Protein 3G5L (pdb70)

Foldseek 3Di:
DVQVLVLQVVVLVVLDDQLAQFAEEEAAQFLNPVVQVSVVSHHQAYEYEHQDPVRVVNNVVPHDDPRYDYDNDHLLPDDQDFQQGQEYEYEAPCQQPLDPLSSLLRVLRPHHAFGKYKYKHFALLQPAVQVSDADADPVGDRPARDHDNSCVFAWRWDDDVVDIRIGTHDHPCCVVVSNVVSAKDWDDKDQGQRDPVCPPPPVSVCCVRDGGMIITMITGDD/DQVQLCVVLVVQDDQLAQFEEEEAQCQLNPVVQVSVVSHHQAYEYEHQDPVRVVNNVVPHDDPRYDYDNDHLLPDDQDFQAGQEYEYEARCQQPQDPLSSLLRVLRNHHAFGKYKYKHWALLQPAVLPSDADADPPGDRDARDHDNSCVWAWRWDDDVPDIRIGTRDHPCCVVVSNVVSAKDWDDKDQDQGPVPSVCRVRDGTMIITMITGDD

Structure (mmCIF, N/CA/C/O backbone):
data_3G5L
#
_entry.id   3G5L
#
_cell.length_a   56.812
_cell.length_b   92.532
_cell.length_c   99.973
_cell.angle_alpha   90.00
_cell.angle_beta   90.00
_cell.angle_gamma   90.00
#
_symmetry.space_group_name_H-M   'P 21 21 21'
#
loop_
_entity.id
_entity.type
_entity.pdbx_description
1 polymer 'Putative S-adenosylmethionine dependent methyltransferase'
2 non-polymer 'CHLORIDE ION'
3 water water
#
loop_
_atom_site.group_PDB
_atom_site.id
_atom_site.type_symbol
_atom_site.label_atom_id
_atom_site.label_alt_id
_atom_site.label_comp_id
_atom_site.label_asym_id
_atom_site.label_entity_id
_atom_site.label_seq_id
_atom_site.pdbx_PDB_ins_code
_atom_site.Cartn_x
_atom_site.Cartn_y
_atom_site.Cartn_z
_atom_site.occupancy
_atom_site.B_iso_or_equiv
_atom_site.auth_seq_id
_atom_site.auth_comp_id
_atom_site.auth_asym_id
_atom_site.auth_atom_id
_atom_site.pdbx_PDB_model_num
ATOM 1 N N . GLU A 1 25 ? 6.733 40.773 43.094 1.00 75.20 23 GLU A N 1
ATOM 2 C CA . GLU A 1 25 ? 6.801 42.229 42.771 1.00 85.01 23 GLU A CA 1
ATOM 3 C C . GLU A 1 25 ? 5.424 42.779 42.392 1.00 82.84 23 GLU A C 1
ATOM 4 O O . GLU A 1 25 ? 5.028 43.854 42.849 1.00 85.09 23 GLU A O 1
ATOM 10 N N . GLY A 1 26 ? 4.703 42.035 41.556 1.00 83.17 24 GLY A N 1
ATOM 11 C CA . GLY A 1 26 ? 3.327 42.374 41.194 1.00 78.01 24 GLY A CA 1
ATOM 12 C C . GLY A 1 26 ? 2.338 41.976 42.276 1.00 79.84 24 GLY A C 1
ATOM 13 O O . GLY A 1 26 ? 1.222 42.501 42.328 1.00 79.23 24 GLY A O 1
ATOM 14 N N . LEU A 1 27 ? 2.755 41.043 43.134 1.00 80.91 25 LEU A N 1
ATOM 15 C CA . LEU A 1 27 ? 1.957 40.573 44.269 1.00 76.27 25 LEU A CA 1
ATOM 16 C C . LEU A 1 27 ? 1.788 41.645 45.341 1.00 74.15 25 LEU A C 1
ATOM 17 O O . LEU A 1 27 ? 0.678 41.853 45.846 1.00 69.76 25 LEU A O 1
ATOM 22 N N . LYS A 1 28 ? 2.892 42.318 45.674 1.00 73.36 26 LYS A N 1
ATOM 23 C CA A LYS A 1 28 ? 2.882 43.361 46.700 0.50 71.92 26 LYS A CA 1
ATOM 24 C CA B LYS A 1 28 ? 2.901 43.371 46.689 0.50 70.36 26 LYS A CA 1
ATOM 25 C C . LYS A 1 28 ? 2.497 44.735 46.130 1.00 69.53 26 LYS A C 1
ATOM 26 O O . LYS A 1 28 ? 2.224 45.674 46.883 1.00 67.56 26 LYS A O 1
ATOM 37 N N . ALA A 1 29 ? 2.455 44.840 44.802 1.00 66.57 27 ALA A N 1
ATOM 38 C CA . ALA A 1 29 ? 1.927 46.029 44.132 1.00 59.90 27 ALA A CA 1
ATOM 39 C C . ALA A 1 29 ? 0.396 46.031 44.220 1.00 58.08 27 ALA A C 1
ATOM 40 O O . ALA A 1 29 ? -0.241 47.085 44.170 1.00 55.08 27 ALA A O 1
ATOM 42 N N . ALA A 1 30 ? -0.180 44.837 44.349 1.00 58.59 28 ALA A N 1
ATOM 43 C CA . ALA A 1 30 ? -1.610 44.671 44.603 1.00 58.91 28 ALA A CA 1
ATOM 44 C C . ALA A 1 30 ? -1.944 44.938 46.071 1.00 55.67 28 ALA A C 1
ATOM 45 O O . ALA A 1 30 ? -3.057 45.362 46.392 1.00 51.22 28 ALA A O 1
ATOM 47 N N . GLY A 1 31 ? -0.975 44.684 46.953 1.00 52.02 29 GLY A N 1
ATOM 48 C CA . GLY A 1 31 ? -1.121 44.946 48.388 1.00 48.96 29 GLY A CA 1
ATOM 49 C C . GLY A 1 31 ? -1.071 46.429 48.709 1.00 52.18 29 GLY A C 1
ATOM 50 O O . GLY A 1 31 ? -1.637 46.884 49.708 1.00 48.40 29 GLY A O 1
ATOM 51 N N . GLU A 1 32 ? -0.383 47.176 47.848 1.00 49.06 30 GLU A N 1
ATOM 52 C CA . GLU A 1 32 ? -0.293 48.626 47.939 1.00 42.80 30 GLU A CA 1
ATOM 53 C C . GLU A 1 32 ? -1.614 49.275 47.534 1.00 32.37 30 GLU A C 1
ATOM 54 O O . GLU A 1 32 ? -2.132 50.143 48.245 1.00 27.86 30 GLU A O 1
ATOM 60 N N . TRP A 1 33 ? -2.136 48.845 46.386 1.00 28.35 31 TRP A N 1
ATOM 61 C CA . TRP A 1 33 ? -3.382 49.360 45.816 1.00 36.76 31 TRP A CA 1
ATOM 62 C C . TRP A 1 33 ? -4.611 49.156 46.705 1.00 37.13 31 TRP A C 1
ATOM 63 O O . TRP A 1 33 ? -5.471 50.040 46.783 1.00 43.11 31 TRP A O 1
ATOM 74 N N . HIS A 1 34 ? -4.676 48.005 47.375 1.00 31.23 32 HIS A N 1
ATOM 75 C CA . HIS A 1 34 ? -5.789 47.660 48.270 1.00 31.89 32 HIS A CA 1
ATOM 76 C C . HIS A 1 34 ? -5.947 48.651 49.424 1.00 32.64 32 HIS A C 1
ATOM 77 O O . HIS A 1 34 ? -7.062 49.040 49.772 1.00 40.00 32 HIS A O 1
ATOM 84 N N . GLU A 1 35 ? -4.824 49.055 50.010 1.00 38.97 33 GLU A N 1
ATOM 85 C CA . GLU A 1 35 ? -4.827 50.077 51.052 1.00 36.61 33 GLU A CA 1
ATOM 86 C C . GLU A 1 35 ? -4.987 51.488 50.476 1.00 30.72 33 GLU A C 1
ATOM 87 O O . GLU A 1 35 ? -5.663 52.328 51.073 1.00 16.95 33 GLU A O 1
ATOM 93 N N . LEU A 1 36 ? -4.373 51.734 49.319 1.00 28.25 34 LEU A N 1
ATOM 94 C CA . LEU A 1 36 ? -4.432 53.046 48.668 1.00 37.28 34 LEU A CA 1
ATOM 95 C C . LEU A 1 36 ? -5.835 53.428 48.218 1.00 31.84 34 LEU A C 1
ATOM 96 O O . LEU A 1 36 ? -6.221 54.586 48.362 1.00 34.73 34 LEU A O 1
ATOM 101 N N . LYS A 1 37 ? -6.587 52.451 47.700 1.00 32.01 35 LYS A N 1
ATOM 102 C CA . LYS A 1 37 ? -7.986 52.641 47.268 1.00 33.43 35 LYS A CA 1
ATOM 103 C C . LYS A 1 37 ? -8.874 53.196 48.383 1.00 22.84 35 LYS A C 1
ATOM 104 O O . LYS A 1 37 ? -9.736 54.041 48.135 1.00 36.46 35 LYS A O 1
ATOM 110 N N . LYS A 1 38 ? -8.645 52.725 49.604 1.00 27.74 36 LYS A N 1
ATOM 111 C CA . LYS A 1 38 ? -9.423 53.138 50.767 1.00 31.74 36 LYS A CA 1
ATOM 112 C C . LYS A 1 38 ? -9.047 54.531 51.275 1.00 33.34 36 LYS A C 1
ATOM 113 O O . LYS A 1 38 ? -9.772 55.108 52.087 1.00 40.03 36 LYS A O 1
ATOM 119 N N . MET A 1 39 ? -7.920 55.065 50.795 1.00 30.02 37 MET A N 1
ATOM 120 C CA . MET A 1 39 ? -7.493 56.433 51.107 1.00 18.54 37 MET A CA 1
ATOM 121 C C . MET A 1 39 ? -8.055 57.457 50.129 1.00 20.39 37 MET A C 1
ATOM 122 O O . MET A 1 39 ? -8.122 58.649 50.446 1.00 24.40 37 MET A O 1
ATOM 127 N N . LEU A 1 40 ? -8.451 56.993 48.946 1.00 23.11 38 LEU A N 1
ATOM 128 C CA . LEU A 1 40 ? -8.777 57.888 47.832 1.00 28.41 38 LEU A CA 1
ATOM 129 C C . LEU A 1 40 ? -10.068 58.670 48.054 1.00 30.48 38 LEU A C 1
ATOM 130 O O . LEU A 1 40 ? -11.044 58.117 48.560 1.00 37.00 38 LEU A O 1
ATOM 135 N N . PRO A 1 41 ? -10.070 59.967 47.686 1.00 28.82 39 PRO A N 1
ATOM 136 C CA . PRO A 1 41 ? -11.312 60.727 47.783 1.00 23.51 39 PRO A CA 1
ATOM 137 C C . PRO A 1 41 ? -12.200 60.469 46.572 1.00 17.59 39 PRO A C 1
ATOM 138 O O . PRO A 1 41 ? -11.785 59.777 45.642 1.00 25.16 39 PRO A O 1
ATOM 142 N N . ASP A 1 42 ? -13.417 61.008 46.592 1.00 31.84 40 ASP A N 1
ATOM 143 C CA . ASP A 1 42 ? -14.291 60.984 45.420 1.00 31.12 40 ASP A CA 1
ATOM 144 C C . ASP A 1 42 ? -13.629 61.809 44.311 1.00 25.34 40 ASP A C 1
ATOM 145 O O . ASP A 1 42 ? -13.074 62.876 44.571 1.00 29.71 40 ASP A O 1
ATOM 150 N N . PHE A 1 43 ? -13.668 61.286 43.089 1.00 29.83 41 PHE A N 1
ATOM 151 C CA . PHE A 1 43 ? -12.968 61.894 41.961 1.00 26.49 41 PHE A CA 1
ATOM 152 C C . PHE A 1 43 ? -13.842 62.748 41.050 1.00 25.98 41 PHE A C 1
ATOM 153 O O . PHE A 1 43 ? -13.317 63.376 40.136 1.00 27.23 41 PHE A O 1
ATOM 161 N N . ASN A 1 44 ? -15.154 62.765 41.295 1.00 25.22 42 ASN A N 1
ATOM 162 C CA A ASN A 1 44 ? -16.083 63.501 40.434 0.50 28.33 42 ASN A CA 1
ATOM 163 C CA B ASN A 1 44 ? -16.107 63.505 40.458 0.50 27.77 42 ASN A CA 1
ATOM 164 C C . ASN A 1 44 ? -15.770 64.993 40.342 1.00 26.29 42 ASN A C 1
ATOM 165 O O . ASN A 1 44 ? -15.769 65.710 41.349 1.00 31.10 42 ASN A O 1
ATOM 174 N N . GLN A 1 45 ? -15.480 65.429 39.111 1.00 27.27 43 GLN A N 1
ATOM 175 C CA . GLN A 1 45 ? -15.104 66.816 38.758 1.00 34.61 43 GLN A CA 1
ATOM 176 C C . GLN A 1 45 ? -13.820 67.336 39.433 1.00 22.27 43 GLN A C 1
ATOM 177 O O . GLN A 1 45 ? -13.633 68.546 39.600 1.00 26.53 43 GLN A O 1
ATOM 183 N N . LYS A 1 46 ? -12.933 66.399 39.768 1.00 24.73 44 LYS A N 1
ATOM 184 C CA A LYS A 1 46 ? -11.665 66.721 40.415 0.50 22.30 44 LYS A CA 1
ATOM 185 C CA B LYS A 1 46 ? -11.649 66.678 40.421 0.50 21.63 44 LYS A CA 1
ATOM 186 C C . LYS A 1 46 ? -10.531 66.811 39.387 1.00 16.35 44 LYS A C 1
ATOM 187 O O . LYS A 1 46 ? -10.584 66.179 38.330 1.00 20.07 44 LYS A O 1
ATOM 198 N N . THR A 1 47 ? -9.520 67.621 39.694 1.00 11.55 45 THR A N 1
ATOM 199 C CA . THR A 1 47 ? -8.325 67.728 38.855 1.00 14.35 45 THR A CA 1
ATOM 200 C C . THR A 1 47 ? -7.200 66.992 39.576 1.00 16.22 45 THR A C 1
ATOM 201 O O . THR A 1 47 ? -6.876 67.307 40.719 1.00 19.65 45 THR A O 1
ATOM 205 N N . VAL A 1 48 ? -6.625 66.003 38.895 1.00 10.29 46 VAL A N 1
ATOM 206 C CA . VAL A 1 48 ? -5.758 64.998 39.513 1.00 11.79 46 VAL A CA 1
ATOM 207 C C . VAL A 1 48 ? -4.356 65.051 38.911 1.00 7.64 46 VAL A C 1
ATOM 208 O O . VAL A 1 48 ? -4.201 65.227 37.704 1.00 16.80 46 VAL A O 1
ATOM 212 N N . LEU A 1 49 ? -3.338 64.904 39.753 1.00 17.97 47 LEU A N 1
ATOM 213 C CA . LEU A 1 49 ? -1.958 64.774 39.286 1.00 8.38 47 LEU A CA 1
ATOM 214 C C . LEU A 1 49 ? -1.371 63.466 39.798 1.00 15.98 47 LEU A C 1
ATOM 215 O O . LEU A 1 49 ? -1.418 63.187 40.988 1.00 14.48 47 LEU A O 1
ATOM 220 N N . ASP A 1 50 ? -0.822 62.668 38.894 1.00 8.31 48 ASP A N 1
ATOM 221 C CA . ASP A 1 50 ? -0.260 61.392 39.264 1.00 14.36 48 ASP A CA 1
ATOM 222 C C . ASP A 1 50 ? 1.243 61.397 38.997 1.00 23.03 48 ASP A C 1
ATOM 223 O O . ASP A 1 50 ? 1.673 61.396 37.844 1.00 24.41 48 ASP A O 1
ATOM 228 N N . LEU A 1 51 ? 2.029 61.410 40.074 1.00 18.47 49 LEU A N 1
ATOM 229 C CA . LEU A 1 51 ? 3.495 61.460 39.985 1.00 23.77 49 LEU A CA 1
ATOM 230 C C . LEU A 1 51 ? 4.108 60.065 39.946 1.00 10.94 49 LEU A C 1
ATOM 231 O O . LEU A 1 51 ? 4.135 59.361 40.963 1.00 18.51 49 LEU A O 1
ATOM 236 N N . GLY A 1 52 ? 4.611 59.681 38.775 1.00 12.48 50 GLY A N 1
ATOM 237 C CA . GLY A 1 52 ? 5.142 58.333 38.547 1.00 15.84 50 GLY A CA 1
ATOM 238 C C . GLY A 1 52 ? 4.007 57.392 38.203 1.00 20.70 50 GLY A C 1
ATOM 239 O O . GLY A 1 52 ? 3.785 56.396 38.890 1.00 24.05 50 GLY A O 1
ATOM 240 N N . CYS A 1 53 ? 3.298 57.716 37.124 1.00 19.63 51 CYS A N 1
ATOM 241 C CA . CYS A 1 53 ? 2.038 57.060 36.771 1.00 17.73 51 CYS A CA 1
ATOM 242 C C . CYS A 1 53 ? 2.181 55.659 36.171 1.00 19.80 51 CYS A C 1
ATOM 243 O O . CYS A 1 53 ? 1.226 54.875 36.203 1.00 14.50 51 CYS A O 1
ATOM 246 N N . GLY A 1 54 ? 3.361 55.352 35.629 1.00 18.99 52 GLY A N 1
ATOM 247 C CA . GLY A 1 54 ? 3.613 54.059 34.978 1.00 22.10 52 GLY A CA 1
ATOM 248 C C . GLY A 1 54 ? 2.683 53.776 33.805 1.00 29.44 52 GLY A C 1
ATOM 249 O O . GLY A 1 54 ? 2.593 54.576 32.869 1.00 21.85 52 GLY A O 1
ATOM 250 N N . PHE A 1 55 ? 1.973 52.648 33.879 1.00 23.40 53 PHE A N 1
ATOM 251 C CA . PHE A 1 55 ? 1.002 52.234 32.854 1.00 27.99 53 PHE A CA 1
ATOM 252 C C . PHE A 1 55 ? -0.362 52.926 33.017 1.00 31.38 53 PHE A C 1
ATOM 253 O O . PHE A 1 55 ? -1.344 52.536 32.374 1.00 27.65 53 PHE A O 1
ATOM 261 N N . GLY A 1 56 ? -0.420 53.918 33.902 1.00 26.37 54 GLY A N 1
ATOM 262 C CA . GLY A 1 56 ? -1.583 54.786 34.053 1.00 29.62 54 GLY A CA 1
ATOM 263 C C . GLY A 1 56 ? -2.811 54.250 34.768 1.00 24.60 54 GLY A C 1
ATOM 264 O O . GLY A 1 56 ? -3.893 54.795 34.589 1.00 26.23 54 GLY A O 1
ATOM 265 N N . TRP A 1 57 ? -2.653 53.207 35.584 1.00 31.63 55 TRP A N 1
ATOM 266 C CA . TRP A 1 57 ? -3.777 52.630 36.340 1.00 33.65 55 TRP A CA 1
ATOM 267 C C . TRP A 1 57 ? -4.556 53.638 37.199 1.00 22.87 55 TRP A C 1
ATOM 268 O O . TRP A 1 57 ? -5.789 53.613 37.209 1.00 27.17 55 TRP A O 1
ATOM 279 N N . HIS A 1 58 ? -3.846 54.510 37.915 1.00 18.81 56 HIS A N 1
ATOM 280 C CA . HIS A 1 58 ? -4.504 55.508 38.781 1.00 22.50 56 HIS A CA 1
ATOM 281 C C . HIS A 1 58 ? -5.191 56.603 37.966 1.00 18.06 56 HIS A C 1
ATOM 282 O O . HIS A 1 58 ? -6.217 57.140 38.381 1.00 23.23 56 HIS A O 1
ATOM 289 N N . CYS A 1 59 ? -4.628 56.918 36.804 1.00 16.06 57 CYS A N 1
ATOM 290 C CA . CYS A 1 59 ? -5.202 57.917 35.903 1.00 19.61 57 CYS A CA 1
ATOM 291 C C . CYS A 1 59 ? -6.509 57.432 35.266 1.00 20.25 57 CYS A C 1
ATOM 292 O O . CYS A 1 59 ? -7.470 58.201 35.154 1.00 22.21 57 CYS A O 1
ATOM 295 N N . ILE A 1 60 ? -6.527 56.159 34.859 1.00 26.48 58 ILE A N 1
ATOM 296 C CA . ILE A 1 60 ? -7.722 55.491 34.321 1.00 25.58 58 ILE A CA 1
ATOM 297 C C . ILE A 1 60 ? -8.812 55.443 35.387 1.00 28.91 58 ILE A C 1
ATOM 298 O O . ILE A 1 60 ? -9.955 55.834 35.128 1.00 26.46 58 ILE A O 1
ATOM 303 N N . TYR A 1 61 ? -8.435 54.981 36.582 1.00 23.06 59 TYR A N 1
ATOM 304 C CA . TYR A 1 61 ? -9.339 54.871 37.725 1.00 13.57 59 TYR A CA 1
ATOM 305 C C . TYR A 1 61 ? -9.999 56.215 38.063 1.00 21.51 59 TYR A C 1
ATOM 306 O O . TYR A 1 61 ? -11.218 56.280 38.276 1.00 19.05 59 TYR A O 1
ATOM 315 N N . ALA A 1 62 ? -9.188 57.273 38.098 1.00 18.20 60 ALA A N 1
ATOM 316 C CA . ALA A 1 62 ? -9.668 58.630 38.360 1.00 22.33 60 ALA A CA 1
ATOM 317 C C . ALA A 1 62 ? -10.654 59.085 37.289 1.00 19.08 60 ALA A C 1
ATOM 318 O O . ALA A 1 62 ? -11.728 59.599 37.609 1.00 18.61 60 ALA A O 1
ATOM 320 N N . ALA A 1 63 ? -10.299 58.851 36.027 1.00 28.41 61 ALA A N 1
ATOM 321 C CA . ALA A 1 63 ? -11.150 59.216 34.890 1.00 32.49 61 ALA A CA 1
ATOM 322 C C . ALA A 1 63 ? -12.532 58.560 34.947 1.00 36.67 61 ALA A C 1
ATOM 323 O O . ALA A 1 63 ? -13.554 59.246 34.856 1.00 37.88 61 ALA A O 1
ATOM 325 N N . GLU A 1 64 ? -12.554 57.240 35.130 1.00 30.74 62 GLU A N 1
ATOM 326 C CA . GLU A 1 64 ? -13.801 56.486 35.150 1.00 28.99 62 GLU A CA 1
ATOM 327 C C . GLU A 1 64 ? -14.572 56.649 36.462 1.00 35.88 62 GLU A C 1
ATOM 328 O O . GLU A 1 64 ? -15.700 56.166 36.584 1.00 36.81 62 GLU A O 1
ATOM 334 N N . HIS A 1 65 ? -13.963 57.329 37.433 1.00 30.00 63 HIS A N 1
ATOM 335 C CA . HIS A 1 65 ? -14.687 57.757 38.621 1.00 24.59 63 HIS A CA 1
ATOM 336 C C . HIS A 1 65 ? -15.012 59.246 38.600 1.00 26.12 63 HIS A C 1
ATOM 337 O O . HIS A 1 65 ? -15.356 59.831 39.629 1.00 35.41 63 HIS A O 1
ATOM 344 N N . GLY A 1 66 ? -14.902 59.845 37.416 1.00 16.37 64 GLY A N 1
ATOM 345 C CA . GLY A 1 66 ? -15.482 61.156 37.146 1.00 17.24 64 GLY A CA 1
ATOM 346 C C . GLY A 1 66 ? -14.583 62.377 37.134 1.00 21.57 64 GLY A C 1
ATOM 347 O O . GLY A 1 66 ? -15.095 63.495 37.086 1.00 23.74 64 GLY A O 1
ATOM 348 N N . ALA A 1 67 ? -13.260 62.186 37.173 1.00 15.66 65 ALA A N 1
ATOM 349 C CA . ALA A 1 67 ? -12.322 63.325 37.176 1.00 23.68 65 ALA A CA 1
ATOM 350 C C . ALA A 1 67 ? -12.453 64.184 35.921 1.00 27.67 65 ALA A C 1
ATOM 351 O O . ALA A 1 67 ? -12.629 63.651 34.823 1.00 24.54 65 ALA A O 1
ATOM 353 N N . LYS A 1 68 ? -12.398 65.506 36.092 1.00 18.62 66 LYS A N 1
ATOM 354 C CA . LYS A 1 68 ? -12.507 66.411 34.957 1.00 19.21 66 LYS A CA 1
ATOM 355 C C . LYS A 1 68 ? -11.202 66.548 34.173 1.00 18.35 66 LYS A C 1
ATOM 356 O O . LYS A 1 68 ? -11.231 66.873 32.988 1.00 25.40 66 LYS A O 1
ATOM 362 N N . LYS A 1 69 ? -10.072 66.307 34.841 1.00 22.84 67 LYS A N 1
ATOM 363 C CA . LYS A 1 69 ? -8.735 66.451 34.247 1.00 18.68 67 LYS A CA 1
ATOM 364 C C . LYS A 1 69 ? -7.727 65.605 35.030 1.00 16.54 67 LYS A C 1
ATOM 365 O O . LYS A 1 69 ? -7.647 65.707 36.252 1.00 27.00 67 LYS A O 1
ATOM 371 N N . VAL A 1 70 ? -6.988 64.748 34.333 1.00 16.72 68 VAL A N 1
ATOM 372 C CA . VAL A 1 70 ? -5.907 63.973 34.957 1.00 15.53 68 VAL A CA 1
ATOM 373 C C . VAL A 1 70 ? -4.606 64.207 34.202 1.00 23.79 68 VAL A C 1
ATOM 374 O O . VAL A 1 70 ? -4.583 64.105 32.979 1.00 19.17 68 VAL A O 1
ATOM 378 N N . LEU A 1 71 ? -3.538 64.544 34.931 1.00 22.76 69 LEU A N 1
ATOM 379 C CA . LEU A 1 71 ? -2.194 64.564 34.366 1.00 12.20 69 LEU A CA 1
ATOM 380 C C . LEU A 1 71 ? -1.332 63.437 34.951 1.00 16.69 69 LEU A C 1
ATOM 381 O O . LEU A 1 71 ? -1.080 63.401 36.152 1.00 19.90 69 LEU A O 1
ATOM 386 N N . GLY A 1 72 ? -0.896 62.519 34.090 1.00 14.80 70 GLY A N 1
ATOM 387 C CA . GLY A 1 72 ? 0.044 61.474 34.467 1.00 11.67 70 GLY A CA 1
ATOM 388 C C . GLY A 1 72 ? 1.470 61.806 34.038 1.00 19.84 70 GLY A C 1
ATOM 389 O O . GLY A 1 72 ? 1.725 62.097 32.874 1.00 18.28 70 GLY A O 1
ATOM 390 N N . ILE A 1 73 ? 2.394 61.747 34.992 1.00 12.53 71 ILE A N 1
ATOM 391 C CA . ILE A 1 73 ? 3.794 62.096 34.790 1.00 23.43 71 ILE A CA 1
ATOM 392 C C . ILE A 1 73 ? 4.614 60.836 35.025 1.00 17.64 71 ILE A C 1
ATOM 393 O O . ILE A 1 73 ? 4.444 60.186 36.044 1.00 23.93 71 ILE A O 1
ATOM 398 N N . ASP A 1 74 ? 5.480 60.482 34.078 1.00 17.25 72 ASP A N 1
ATOM 399 C CA . ASP A 1 74 ? 6.436 59.390 34.277 1.00 10.14 72 ASP A CA 1
ATOM 400 C C . ASP A 1 74 ? 7.712 59.624 33.473 1.00 18.64 72 ASP A C 1
ATOM 401 O O . ASP A 1 74 ? 7.699 60.345 32.475 1.00 15.77 72 ASP A O 1
ATOM 406 N N . LEU A 1 75 ? 8.809 59.008 33.912 1.00 15.64 73 LEU A N 1
ATOM 407 C CA . LEU A 1 75 ? 10.092 59.103 33.212 1.00 31.75 73 LEU A CA 1
ATOM 408 C C . LEU A 1 75 ? 10.217 58.151 32.014 1.00 20.81 73 LEU A C 1
ATOM 409 O O . LEU A 1 75 ? 10.857 58.493 31.023 1.00 35.16 73 LEU A O 1
ATOM 414 N N . SER A 1 76 ? 9.610 56.968 32.112 1.00 23.47 74 SER A N 1
ATOM 415 C CA . SER A 1 76 ? 9.722 55.937 31.072 1.00 21.62 74 SER A CA 1
ATOM 416 C C . SER A 1 76 ? 8.791 56.188 29.889 1.00 34.52 74 SER A C 1
ATOM 417 O O . SER A 1 76 ? 7.564 56.246 30.046 1.00 33.73 74 SER A O 1
ATOM 420 N N . GLU A 1 77 ? 9.394 56.331 28.710 1.00 30.27 75 GLU A N 1
ATOM 421 C CA . GLU A 1 77 ? 8.658 56.484 27.456 1.00 37.78 75 GLU A CA 1
ATOM 422 C C . GLU A 1 77 ? 7.883 55.204 27.120 1.00 33.33 75 GLU A C 1
ATOM 423 O O . GLU A 1 77 ? 6.730 55.267 26.687 1.00 21.11 75 GLU A O 1
ATOM 429 N N . ARG A 1 78 ? 8.524 54.057 27.344 1.00 32.65 76 ARG A N 1
ATOM 430 C CA . ARG A 1 78 ? 7.915 52.739 27.137 1.00 40.65 76 ARG A CA 1
ATOM 431 C C . ARG A 1 78 ? 6.613 52.589 27.930 1.00 37.46 76 ARG A C 1
ATOM 432 O O . ARG A 1 78 ? 5.609 52.140 27.386 1.00 36.34 76 ARG A O 1
ATOM 440 N N . MET A 1 79 ? 6.643 52.997 29.200 1.00 40.53 77 MET A N 1
ATOM 441 C CA . MET A 1 79 ? 5.479 52.934 30.092 1.00 29.13 77 MET A CA 1
ATOM 442 C C . MET A 1 79 ? 4.334 53.891 29.708 1.00 18.47 77 MET A C 1
ATOM 443 O O . MET A 1 79 ? 3.166 53.527 29.815 1.00 20.29 77 MET A O 1
ATOM 448 N N . LEU A 1 80 ? 4.672 55.087 29.235 1.00 17.27 78 LEU A N 1
ATOM 449 C CA . LEU A 1 80 ? 3.666 56.063 28.796 1.00 28.20 78 LEU A CA 1
ATOM 450 C C . LEU A 1 80 ? 2.978 55.695 27.482 1.00 30.98 78 LEU A C 1
ATOM 451 O O . LEU A 1 80 ? 1.808 56.025 27.277 1.00 32.43 78 LEU A O 1
ATOM 456 N N . THR A 1 81 ? 3.709 55.021 26.601 1.00 29.64 79 THR A N 1
ATOM 457 C CA . THR A 1 81 ? 3.1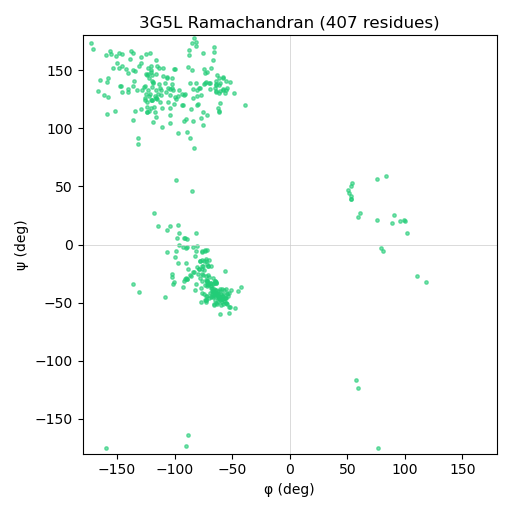39 54.458 25.379 1.00 30.13 79 THR A CA 1
ATOM 458 C C . THR A 1 81 ? 2.077 53.411 25.732 1.00 29.11 79 THR A C 1
ATOM 459 O O . THR A 1 81 ? 0.985 53.410 25.155 1.00 41.38 79 THR A O 1
ATOM 463 N N . GLU A 1 82 ? 2.389 52.551 26.701 1.00 23.42 80 GLU A N 1
ATOM 464 C CA . GLU A 1 82 ? 1.437 51.553 27.175 1.00 34.38 80 GLU A CA 1
ATOM 465 C C . GLU A 1 82 ? 0.268 52.203 27.922 1.00 32.80 80 GLU A C 1
ATOM 466 O O . GLU A 1 82 ? -0.873 51.749 27.810 1.00 36.27 80 GLU A O 1
ATOM 472 N N . ALA A 1 83 ? 0.561 53.275 28.658 1.00 33.25 81 ALA A N 1
ATOM 473 C CA . ALA A 1 83 ? -0.461 54.065 29.347 1.00 33.89 81 ALA A CA 1
ATOM 474 C C . ALA A 1 83 ? -1.484 54.663 28.380 1.00 26.21 81 ALA A C 1
ATOM 475 O O . ALA A 1 83 ? -2.686 54.469 28.568 1.00 23.23 81 ALA A O 1
ATOM 477 N N . LYS A 1 84 ? -0.994 55.356 27.347 1.00 25.65 82 LYS A N 1
ATOM 478 C CA A LYS A 1 84 ? -1.863 55.989 26.348 0.50 37.51 82 LYS A CA 1
ATOM 479 C CA B LYS A 1 84 ? -1.845 55.983 26.332 0.50 36.99 82 LYS A CA 1
ATOM 480 C C . LYS A 1 84 ? -2.679 54.970 25.545 1.00 40.73 82 LYS A C 1
ATOM 481 O O . LYS A 1 84 ? -3.790 55.278 25.104 1.00 42.86 82 LYS A O 1
ATOM 492 N N . ARG A 1 85 ? -2.133 53.762 25.377 1.00 44.15 83 ARG A N 1
ATOM 493 C CA A ARG A 1 85 ? -2.798 52.645 24.700 0.50 41.84 83 ARG A CA 1
ATOM 494 C CA B ARG A 1 85 ? -2.859 52.710 24.665 0.50 42.14 83 ARG A CA 1
ATOM 495 C C . ARG A 1 85 ? -3.938 52.074 25.542 1.00 39.28 83 ARG A C 1
ATOM 496 O O . ARG A 1 85 ? -4.923 51.549 25.017 1.00 37.33 83 ARG A O 1
ATOM 511 N N . LYS A 1 86 ? -3.770 52.152 26.864 1.00 35.15 84 LYS A N 1
ATOM 512 C CA . LYS A 1 86 ? -4.735 51.596 27.816 1.00 32.17 84 LYS A CA 1
ATOM 513 C C . LYS A 1 86 ? -5.805 52.606 28.219 1.00 25.99 84 LYS A C 1
ATOM 514 O O . LYS A 1 86 ? -6.846 52.225 28.751 1.00 30.86 84 LYS A O 1
ATOM 520 N N . THR A 1 87 ? -5.547 53.885 27.949 1.00 22.83 85 THR A N 1
ATOM 521 C CA . THR A 1 87 ? -6.442 54.971 28.347 1.00 30.00 85 THR A CA 1
ATOM 522 C C . THR A 1 87 ? -7.345 55.426 27.201 1.00 28.87 85 THR A C 1
ATOM 523 O O . THR A 1 87 ? -6.859 55.800 26.134 1.00 30.00 85 THR A O 1
ATOM 527 N N . THR A 1 88 ? -8.655 55.413 27.440 1.00 38.35 86 THR A N 1
ATOM 528 C CA . THR A 1 88 ? -9.641 55.817 26.432 1.00 47.18 86 THR A CA 1
ATOM 529 C C . THR A 1 88 ? -10.147 57.249 26.653 1.00 40.76 86 THR A C 1
ATOM 530 O O . THR A 1 88 ? -10.457 57.959 25.686 1.00 30.26 86 THR A O 1
ATOM 534 N N . SER A 1 89 ? -10.210 57.657 27.923 1.00 34.95 87 SER A N 1
ATOM 535 C CA A SER A 1 89 ? -10.758 58.962 28.311 0.50 33.95 87 SER A CA 1
ATOM 536 C CA B SER A 1 89 ? -10.756 58.956 28.312 0.50 31.74 87 SER A CA 1
ATOM 537 C C . SER A 1 89 ? -9.993 60.139 27.712 1.00 30.92 87 SER A C 1
ATOM 538 O O . SER A 1 89 ? -8.763 60.166 27.741 1.00 35.69 87 SER A O 1
ATOM 543 N N . PRO A 1 90 ? -10.727 61.124 27.151 1.00 38.47 88 PRO A N 1
ATOM 544 C CA . PRO A 1 90 ? -10.087 62.349 26.663 1.00 40.08 88 PRO A CA 1
ATOM 545 C C . PRO A 1 90 ? -9.695 63.297 27.812 1.00 37.74 88 PRO A C 1
ATOM 546 O O . PRO A 1 90 ? -9.046 64.324 27.582 1.00 36.70 88 PRO A O 1
ATOM 550 N N . VAL A 1 91 ? -10.094 62.935 29.029 1.00 26.18 89 VAL A N 1
ATOM 551 C CA . VAL A 1 91 ? -9.773 63.668 30.258 1.00 28.82 89 VAL A CA 1
ATOM 552 C C . VAL A 1 91 ? -8.289 63.533 30.676 1.00 19.00 89 VAL A C 1
ATOM 553 O O . VAL A 1 91 ? -7.700 64.470 31.231 1.00 20.83 89 VAL A O 1
ATOM 557 N N . VAL A 1 92 ? -7.688 62.383 30.369 1.00 16.90 90 VAL A N 1
ATOM 558 C CA . VAL A 1 92 ? -6.319 62.063 30.790 1.00 16.13 90 VAL A CA 1
ATOM 559 C C . VAL A 1 92 ? -5.278 62.483 29.755 1.00 20.56 90 VAL A C 1
ATOM 560 O O . VAL A 1 92 ? -5.409 62.162 28.571 1.00 31.50 90 VAL A O 1
ATOM 564 N N . CYS A 1 93 ? -4.249 63.203 30.198 1.00 23.34 91 CYS A N 1
ATOM 565 C CA . CYS A 1 93 ? -3.055 63.427 29.370 1.00 16.67 91 CYS A CA 1
ATOM 566 C C . CYS A 1 93 ? -1.824 62.877 30.060 1.00 18.20 91 CYS A C 1
ATOM 567 O O . CYS A 1 93 ? -1.780 62.788 31.290 1.00 30.21 91 CYS A O 1
ATOM 570 N N . TYR A 1 94 ? -0.824 62.517 29.260 1.00 21.85 92 TYR A N 1
ATOM 571 C CA . TYR A 1 94 ? 0.431 61.996 29.772 1.00 18.15 92 TYR A CA 1
ATOM 572 C C . TYR A 1 94 ? 1.620 62.813 29.270 1.00 27.06 92 TYR A C 1
ATOM 573 O O . TYR A 1 94 ? 1.606 63.321 28.151 1.00 25.22 92 TYR A O 1
ATOM 582 N N . GLU A 1 95 ? 2.640 62.943 30.114 1.00 27.86 93 GLU A N 1
ATOM 583 C CA . GLU A 1 95 ? 3.854 63.692 29.784 1.00 25.03 93 GLU A CA 1
ATOM 584 C C . GLU A 1 95 ? 5.103 62.983 30.310 1.00 30.48 93 GLU A C 1
ATOM 585 O O . GLU A 1 95 ? 5.152 62.579 31.480 1.00 20.73 93 GLU A O 1
ATOM 591 N N . GLN A 1 96 ? 6.105 62.829 29.445 1.00 26.37 94 GLN A N 1
ATOM 592 C CA . GLN A 1 96 ? 7.414 62.344 29.873 1.00 28.66 94 GLN A CA 1
ATOM 593 C C . GLN A 1 96 ? 8.154 63.453 30.598 1.00 31.64 94 GLN A C 1
ATOM 594 O O . GLN A 1 96 ? 8.509 64.472 29.996 1.00 37.14 94 GLN A O 1
ATOM 600 N N . LYS A 1 97 ? 8.384 63.236 31.892 1.00 28.51 95 LYS A N 1
ATOM 601 C CA . LYS A 1 97 ? 8.895 64.267 32.790 1.00 26.28 95 LYS A CA 1
ATOM 602 C C . LYS A 1 97 ? 9.406 63.636 34.092 1.00 27.73 95 LYS A C 1
ATOM 603 O O . LYS A 1 97 ? 8.813 62.689 34.610 1.00 33.13 95 LYS A O 1
ATOM 609 N N . ALA A 1 98 ? 10.508 64.163 34.613 1.00 20.28 96 ALA A N 1
ATOM 610 C CA . ALA A 1 98 ? 10.960 63.816 35.958 1.00 18.69 96 ALA A CA 1
ATOM 611 C C . ALA A 1 98 ? 10.053 64.480 36.984 1.00 12.46 96 ALA A C 1
ATOM 612 O O . ALA A 1 98 ? 9.536 65.576 36.753 1.00 21.60 96 ALA A O 1
ATOM 614 N N . ILE A 1 99 ? 9.867 63.802 38.113 1.00 13.38 97 ILE A N 1
ATOM 615 C CA . ILE A 1 99 ? 9.011 64.271 39.201 1.00 18.14 97 ILE A CA 1
ATOM 616 C C . ILE A 1 99 ? 9.542 65.563 39.826 1.00 11.41 97 ILE A C 1
ATOM 617 O O . ILE A 1 99 ? 8.772 66.426 40.247 1.00 28.00 97 ILE A O 1
ATOM 622 N N . GLU A 1 100 ? 10.863 65.702 39.847 1.00 19.28 98 GLU A N 1
ATOM 623 C CA . GLU A 1 100 ? 11.521 66.913 40.340 1.00 28.91 98 GLU A CA 1
ATOM 624 C C . GLU A 1 100 ? 11.321 68.104 39.396 1.00 30.30 98 GLU A C 1
ATOM 625 O O . GLU A 1 100 ? 11.570 69.254 39.773 1.00 31.72 98 GLU A O 1
ATOM 631 N N . ASP A 1 101 ? 10.842 67.830 38.183 1.00 29.04 99 ASP A N 1
ATOM 632 C CA . ASP A 1 101 ? 10.699 68.862 37.162 1.00 19.08 99 ASP A CA 1
ATOM 633 C C . ASP A 1 101 ? 9.261 69.283 36.893 1.00 25.56 99 ASP A C 1
ATOM 634 O O . ASP A 1 101 ? 9.004 69.977 35.903 1.00 30.52 99 ASP A O 1
ATOM 639 N N . ILE A 1 102 ? 8.329 68.878 37.757 1.00 20.88 100 ILE A N 1
ATOM 640 C CA . ILE A 1 102 ? 6.915 69.217 37.543 1.00 22.15 100 ILE A CA 1
ATOM 641 C C . ILE A 1 102 ? 6.651 70.720 37.542 1.00 24.58 100 ILE A C 1
ATOM 642 O O . ILE A 1 102 ? 7.289 71.483 38.278 1.00 20.78 100 ILE A O 1
ATOM 647 N N . ALA A 1 103 ? 5.731 71.124 36.671 1.00 17.70 101 ALA A N 1
ATOM 648 C CA . ALA A 1 103 ? 5.412 72.525 36.461 1.00 26.09 101 ALA A CA 1
ATOM 649 C C . ALA A 1 103 ? 4.703 73.142 37.664 1.00 30.04 101 ALA A C 1
ATOM 650 O O . ALA A 1 103 ? 3.848 72.504 38.295 1.00 31.59 101 ALA A O 1
ATOM 652 N N . ILE A 1 104 ? 5.091 74.375 37.987 1.00 28.37 102 ILE A N 1
ATOM 653 C CA . ILE A 1 104 ? 4.363 75.176 38.959 1.00 25.95 102 ILE A CA 1
ATOM 654 C C . ILE A 1 104 ? 3.046 75.613 38.333 1.00 19.44 102 ILE A C 1
ATOM 655 O O . ILE A 1 104 ? 3.019 76.399 37.384 1.00 25.16 102 ILE A O 1
ATOM 660 N N . GLU A 1 105 ? 1.960 75.061 38.858 1.00 22.34 103 GLU A N 1
ATOM 661 C CA . GLU A 1 105 ? 0.612 75.479 38.500 1.00 17.43 103 GLU A CA 1
ATOM 662 C C . GLU A 1 105 ? -0.200 75.686 39.772 1.00 11.42 103 GLU A C 1
ATOM 663 O O . GLU A 1 105 ? -0.874 74.763 40.237 1.00 21.76 103 GLU A O 1
ATOM 669 N N . PRO A 1 106 ? -0.120 76.903 40.348 1.00 22.60 104 PRO A N 1
ATOM 670 C CA . PRO A 1 106 ? -0.713 77.218 41.654 1.00 18.09 104 PRO A CA 1
ATOM 671 C C . PRO A 1 106 ? -2.205 76.919 41.709 1.00 20.35 104 PRO A C 1
ATOM 672 O O . PRO A 1 106 ? -2.942 77.317 40.804 1.00 17.40 104 PRO A O 1
ATOM 676 N N . ASP A 1 107 ? -2.614 76.196 42.755 1.00 13.23 105 ASP A N 1
ATOM 677 C CA . ASP A 1 107 ? -4.016 75.875 43.057 1.00 17.03 105 ASP A CA 1
ATOM 678 C C . ASP A 1 107 ? -4.761 75.093 41.959 1.00 23.49 105 ASP A C 1
ATOM 679 O O . ASP A 1 107 ? -5.991 75.126 41.893 1.00 24.36 105 ASP A O 1
ATOM 684 N N . ALA A 1 108 ? -4.022 74.373 41.120 1.00 17.69 106 ALA A N 1
ATOM 685 C CA . ALA A 1 108 ? -4.624 73.750 39.949 1.00 20.64 106 ALA A CA 1
ATOM 686 C C . ALA A 1 108 ? -5.219 72.378 40.242 1.00 20.14 106 ALA A C 1
ATOM 687 O O . ALA A 1 108 ? -6.162 71.957 39.569 1.00 15.58 106 ALA A O 1
ATOM 689 N N . TYR A 1 109 ? -4.686 71.695 41.255 1.00 13.54 107 TYR A N 1
ATOM 690 C CA . TYR A 1 109 ? -5.099 70.321 41.555 1.00 5.43 107 TYR A CA 1
ATOM 691 C C . TYR A 1 109 ? -5.965 70.157 42.798 1.00 8.39 107 TYR A C 1
ATOM 692 O O . TYR A 1 109 ? -5.796 70.867 43.790 1.00 10.74 107 TYR A O 1
ATOM 701 N N . ASN A 1 110 ? -6.911 69.226 42.727 1.00 12.56 108 ASN A N 1
ATOM 702 C CA . ASN A 1 110 ? -7.687 68.844 43.901 1.00 14.62 108 ASN A CA 1
ATOM 703 C C . ASN A 1 110 ? -6.982 67.708 44.635 1.00 18.55 108 ASN A C 1
ATOM 704 O O . ASN A 1 110 ? -7.096 67.568 45.850 1.00 13.80 108 ASN A O 1
ATOM 709 N N . VAL A 1 111 ? -6.252 66.900 43.881 1.00 7.19 109 VAL A N 1
ATOM 710 C CA . VAL A 1 111 ? -5.590 65.725 44.427 1.00 16.54 109 VAL A CA 1
ATOM 711 C C . VAL A 1 111 ? -4.289 65.464 43.684 1.00 10.42 109 VAL A C 1
ATOM 712 O O . VAL A 1 111 ? -4.220 65.607 42.460 1.00 15.77 109 VAL A O 1
ATOM 716 N N . VAL A 1 112 ? -3.246 65.152 44.452 1.00 11.84 110 VAL A N 1
ATOM 717 C CA . VAL A 1 112 ? -1.977 64.688 43.917 1.00 11.55 110 VAL A CA 1
ATOM 718 C C . VAL A 1 112 ? -1.693 63.292 44.476 1.00 11.98 110 VAL A C 1
ATOM 719 O O . VAL A 1 112 ? -1.693 63.097 45.689 1.00 15.67 110 VAL A O 1
ATOM 723 N N . LEU A 1 113 ? -1.467 62.332 43.580 1.00 12.55 111 LEU A N 1
ATOM 724 C CA . LEU A 1 113 ? -1.176 60.940 43.940 1.00 21.13 111 LEU A CA 1
ATOM 725 C C . LEU A 1 113 ? 0.232 60.526 43.522 1.00 23.59 111 LEU A C 1
ATOM 726 O O . LEU A 1 113 ? 0.777 61.058 42.551 1.00 17.20 111 LEU A O 1
ATOM 731 N N . SER A 1 114 ? 0.804 59.555 44.233 1.00 17.62 112 SER A N 1
ATOM 732 C CA . SER A 1 114 ? 2.106 58.989 43.857 1.00 14.11 112 SER A CA 1
ATOM 733 C C . SER A 1 114 ? 2.315 57.601 44.453 1.00 11.87 112 SER A C 1
ATOM 734 O O . SER A 1 114 ? 2.483 57.457 45.659 1.00 15.49 112 SER A O 1
ATOM 737 N N . SER A 1 115 ? 2.354 56.592 43.592 1.00 13.40 113 SER A N 1
ATOM 738 C CA A SER A 1 115 ? 2.482 55.203 44.024 0.50 16.12 113 SER A CA 1
ATOM 739 C CA B SER A 1 115 ? 2.491 55.214 44.040 0.50 16.33 113 SER A CA 1
ATOM 740 C C . SER A 1 115 ? 3.891 54.636 43.828 1.00 16.72 113 SER A C 1
ATOM 741 O O . SER A 1 115 ? 4.342 54.458 42.693 1.00 24.37 113 SER A O 1
ATOM 746 N N . LEU A 1 116 ? 4.562 54.350 44.945 1.00 25.43 114 LEU A N 1
ATOM 747 C CA . LEU A 1 116 ? 5.896 53.726 44.981 1.00 27.52 114 LEU A CA 1
ATOM 748 C C . LEU A 1 116 ? 6.955 54.446 44.141 1.00 12.78 114 LEU A C 1
ATOM 749 O O . LEU A 1 116 ? 7.665 53.827 43.354 1.00 16.95 114 LEU A O 1
ATOM 754 N N . ALA A 1 117 ? 7.058 55.756 44.341 1.00 15.05 115 ALA A N 1
ATOM 755 C CA . ALA A 1 117 ? 7.894 56.608 43.505 1.00 11.02 115 ALA A CA 1
ATOM 756 C C . ALA A 1 117 ? 8.827 57.544 44.285 1.00 18.54 115 ALA A C 1
ATOM 757 O O . ALA A 1 117 ? 9.990 57.717 43.905 1.00 8.55 115 ALA A O 1
ATOM 759 N N . LEU A 1 118 ? 8.328 58.137 45.372 1.00 11.83 116 LEU A N 1
ATOM 760 C CA . LEU A 1 118 ? 9.060 59.218 46.064 1.00 11.07 116 LEU A CA 1
ATOM 761 C C . LEU A 1 118 ? 10.358 58.815 46.788 1.00 12.94 116 LEU A C 1
ATOM 762 O O . LEU A 1 118 ? 11.207 59.661 47.060 1.00 12.92 116 LEU A O 1
ATOM 767 N N . HIS A 1 119 ? 10.533 57.522 47.063 1.00 20.12 117 HIS A N 1
ATOM 768 C CA . HIS A 1 119 ? 11.794 57.034 47.636 1.00 12.75 117 HIS A CA 1
ATOM 769 C C . HIS A 1 119 ? 12.938 57.016 46.603 1.00 16.06 117 HIS A C 1
ATOM 770 O O . HIS A 1 119 ? 14.082 56.731 46.955 1.00 18.13 117 HIS A O 1
ATOM 777 N N . TYR A 1 120 ? 12.617 57.325 45.342 1.00 13.40 118 TYR A N 1
ATOM 778 C CA . TYR A 1 120 ? 13.611 57.578 44.295 1.00 3.31 118 TYR A CA 1
ATOM 779 C C . TYR A 1 120 ? 13.980 59.062 44.153 1.00 22.66 118 TYR A C 1
ATOM 780 O O . TYR A 1 120 ? 14.840 59.424 43.334 1.00 13.47 118 TYR A O 1
ATOM 789 N N . ILE A 1 121 ? 13.326 59.910 44.947 1.00 21.67 119 ILE A N 1
ATOM 790 C CA . ILE A 1 121 ? 13.556 61.353 44.923 1.00 18.28 119 ILE A CA 1
ATOM 791 C C . ILE A 1 121 ? 14.452 61.780 46.101 1.00 13.18 119 ILE A C 1
ATOM 792 O O . ILE A 1 121 ? 14.235 61.367 47.239 1.00 13.53 119 ILE A O 1
ATOM 797 N N . ALA A 1 122 ? 15.462 62.596 45.809 1.00 10.32 120 ALA A N 1
ATOM 798 C CA . ALA A 1 122 ? 16.448 63.030 46.805 1.00 12.79 120 ALA A CA 1
ATOM 799 C C . ALA A 1 122 ? 15.866 63.985 47.846 1.00 16.69 120 ALA A C 1
ATOM 800 O O . ALA A 1 122 ? 16.112 63.795 49.037 1.00 12.77 120 ALA A O 1
ATOM 802 N N . SER A 1 123 ? 15.114 64.985 47.396 1.00 9.82 121 SER A N 1
ATOM 803 C CA A SER A 1 123 ? 14.453 65.931 48.317 0.50 8.92 121 SER A CA 1
ATOM 804 C CA B SER A 1 123 ? 14.456 65.922 48.299 0.50 12.43 121 SER A CA 1
ATOM 805 C C . SER A 1 123 ? 12.936 65.864 48.409 1.00 16.74 121 SER A C 1
ATOM 806 O O . SER A 1 123 ? 12.217 66.486 47.627 1.00 17.01 121 SER A O 1
ATOM 811 N N . PHE A 1 124 ? 12.453 65.109 49.390 1.00 11.84 122 PHE A N 1
ATOM 812 C CA . PHE A 1 124 ? 11.022 64.956 49.617 1.00 15.15 122 PHE A CA 1
ATOM 813 C C . PHE A 1 124 ? 10.412 66.305 50.037 1.00 13.11 122 PHE A C 1
ATOM 814 O O . PHE A 1 124 ? 9.257 66.617 49.720 1.00 18.93 122 PHE A O 1
ATOM 822 N N . ASP A 1 125 ? 11.214 67.107 50.725 1.00 8.03 123 ASP A N 1
ATOM 823 C CA . ASP A 1 125 ? 10.876 68.494 51.041 1.00 15.40 123 ASP A CA 1
ATOM 824 C C . ASP A 1 125 ? 10.509 69.369 49.809 1.00 24.17 123 ASP A C 1
ATOM 825 O O . ASP A 1 125 ? 9.542 70.135 49.866 1.00 23.45 123 ASP A O 1
ATOM 830 N N . ASP A 1 126 ? 11.262 69.239 48.709 1.00 9.87 124 ASP A N 1
ATOM 831 C CA . ASP A 1 126 ? 11.005 70.006 47.481 1.00 18.29 124 ASP A CA 1
ATOM 832 C C . ASP A 1 126 ? 9.707 69.585 46.825 1.00 19.89 124 ASP A C 1
ATOM 833 O O . ASP A 1 126 ? 8.961 70.425 46.325 1.00 24.58 124 ASP A O 1
ATOM 838 N N . ILE A 1 127 ? 9.458 68.278 46.839 1.00 6.93 125 ILE A N 1
ATOM 839 C CA . ILE A 1 127 ? 8.225 67.700 46.336 1.00 11.98 125 ILE A CA 1
ATOM 840 C C . ILE A 1 127 ? 7.013 68.195 47.136 1.00 7.73 125 ILE A C 1
ATOM 841 O O . ILE A 1 127 ? 6.014 68.572 46.540 1.00 12.75 125 ILE A O 1
ATOM 846 N N . CYS A 1 128 ? 7.128 68.232 48.465 1.00 14.61 126 CYS A N 1
ATOM 847 C CA . CYS A 1 128 ? 6.066 68.756 49.328 1.00 17.78 126 CYS A CA 1
ATOM 848 C C . CYS A 1 128 ? 5.783 70.242 49.119 1.00 17.90 126 CYS A C 1
ATOM 849 O O . CYS A 1 128 ? 4.631 70.662 49.193 1.00 11.96 126 CYS A O 1
ATOM 852 N N . LYS A 1 129 ? 6.830 71.036 48.907 1.00 5.66 127 LYS A N 1
ATOM 853 C CA . LYS A 1 129 ? 6.646 72.465 48.611 1.00 7.37 127 LYS A CA 1
ATOM 854 C C . LYS A 1 129 ? 5.906 72.660 47.303 1.00 10.40 127 LYS A C 1
ATOM 855 O O . LYS A 1 129 ? 5.007 73.496 47.225 1.00 15.76 127 LYS A O 1
ATOM 861 N N . LYS A 1 130 ? 6.264 71.861 46.295 1.00 14.09 128 LYS A N 1
ATOM 862 C CA A LYS A 1 130 ? 5.641 71.960 44.979 0.50 13.03 128 LYS A CA 1
ATOM 863 C CA B LYS A 1 130 ? 5.640 71.959 44.978 0.50 11.47 128 LYS A CA 1
ATOM 864 C C . LYS A 1 130 ? 4.198 71.444 44.973 1.00 14.23 128 LYS A C 1
ATOM 865 O O . LYS A 1 130 ? 3.323 72.051 44.350 1.00 14.35 128 LYS A O 1
ATOM 876 N N . VAL A 1 131 ? 3.954 70.334 45.675 1.00 2.67 129 VAL A N 1
ATOM 877 C CA . VAL A 1 131 ? 2.606 69.757 45.794 1.00 7.93 129 VAL A CA 1
ATOM 878 C C . VAL A 1 131 ? 1.683 70.720 46.554 1.00 6.45 129 VAL A C 1
ATOM 879 O O . VAL A 1 131 ? 0.535 70.945 46.148 1.00 11.73 129 VAL A O 1
ATOM 883 N N . TYR A 1 132 ? 2.200 71.315 47.627 1.00 9.67 130 TYR A N 1
ATOM 884 C CA . TYR A 1 132 ? 1.451 72.316 48.397 1.00 13.29 130 TYR A CA 1
ATOM 885 C C . TYR A 1 132 ? 0.979 73.474 47.512 1.00 20.04 130 TYR A C 1
ATOM 886 O O . TYR A 1 132 ? -0.201 73.835 47.533 1.00 12.75 130 TYR A O 1
ATOM 895 N N . ILE A 1 133 ? 1.906 74.046 46.743 1.00 14.54 131 ILE A N 1
ATOM 896 C CA . ILE A 1 133 ? 1.593 75.140 45.832 1.00 10.98 131 ILE A CA 1
ATOM 897 C C . ILE A 1 133 ? 0.580 74.705 44.770 1.00 5.32 131 ILE A C 1
ATOM 898 O O . ILE A 1 133 ? -0.404 75.406 44.535 1.00 18.40 131 ILE A O 1
ATOM 903 N N . ASN A 1 134 ? 0.790 73.527 44.181 1.00 9.68 132 ASN A N 1
ATOM 904 C CA . ASN A 1 134 ? -0.069 73.034 43.087 1.00 9.56 132 ASN A CA 1
ATOM 905 C C . ASN A 1 134 ? -1.476 72.621 43.498 1.00 15.93 132 ASN A C 1
ATOM 906 O O . ASN A 1 134 ? -2.369 72.512 42.654 1.00 18.61 132 ASN A O 1
ATOM 911 N N . LEU A 1 135 ? -1.662 72.390 44.794 1.00 12.27 133 LEU A N 1
ATOM 912 C CA . LEU A 1 135 ? -2.963 72.050 45.326 1.00 7.73 133 LEU A CA 1
ATOM 913 C C . LEU A 1 135 ? -3.782 73.282 45.670 1.00 14.05 133 LEU A C 1
ATOM 914 O O . LEU A 1 135 ? -3.274 74.267 46.219 1.00 12.48 133 LEU A O 1
ATOM 919 N N . LYS A 1 136 ? -5.064 73.183 45.342 1.00 14.57 134 LYS A N 1
ATOM 920 C CA . LYS A 1 136 ? -6.122 74.092 45.768 1.00 15.93 134 LYS A CA 1
ATOM 921 C C . LYS A 1 136 ? -6.299 73.968 47.298 1.00 19.41 134 LYS A C 1
ATOM 922 O O . LYS A 1 136 ? -5.716 73.066 47.921 1.00 14.85 134 LYS A O 1
ATOM 928 N N . SER A 1 137 ? -7.082 74.880 47.888 1.00 14.38 135 SER A N 1
ATOM 929 C CA . SER A 1 137 ? -7.573 74.793 49.276 1.00 11.78 135 SER A CA 1
ATOM 930 C C . SER A 1 137 ? -8.162 73.425 49.590 1.00 11.90 135 SER A C 1
ATOM 931 O O . SER A 1 137 ? -8.987 72.921 48.826 1.00 17.21 135 SER A O 1
ATOM 934 N N . SER A 1 138 ? -7.709 72.859 50.715 1.00 13.74 136 SER A N 1
ATOM 935 C CA A SER A 1 138 ? -8.090 71.514 51.178 0.50 17.18 136 SER A CA 1
ATOM 936 C CA B SER A 1 138 ? -8.071 71.513 51.190 0.50 17.89 136 SER A CA 1
ATOM 937 C C . SER A 1 138 ? -7.825 70.394 50.165 1.00 11.81 136 SER A C 1
ATOM 938 O O . SER A 1 138 ? -8.487 69.354 50.189 1.00 22.24 136 SER A O 1
ATOM 943 N N . GLY A 1 139 ? -6.849 70.608 49.285 1.00 18.91 137 GLY A N 1
ATOM 944 C CA . GLY A 1 139 ? -6.435 69.603 48.307 1.00 8.51 137 GLY A CA 1
ATOM 945 C C . GLY A 1 139 ? -5.803 68.387 48.963 1.00 19.68 137 GLY A C 1
ATOM 946 O O . GLY A 1 139 ? -5.332 68.470 50.097 1.00 13.93 137 GLY A O 1
ATOM 947 N N . SER A 1 140 ? -5.791 67.262 48.248 1.00 13.73 138 SER A N 1
ATOM 948 C CA . SER A 1 140 ? -5.338 65.989 48.794 1.00 15.63 138 SER A CA 1
ATOM 949 C C . SER A 1 140 ? -3.975 65.569 48.263 1.00 26.51 138 SER A C 1
ATOM 950 O O . SER A 1 140 ? -3.660 65.799 47.106 1.00 24.43 138 SER A O 1
ATOM 953 N N . PHE A 1 141 ? -3.171 64.956 49.127 1.00 20.29 139 PHE A N 1
ATOM 954 C CA . PHE A 1 141 ? -1.862 64.456 48.751 1.00 9.87 139 PHE A CA 1
ATOM 955 C C . PHE A 1 141 ? -1.709 63.075 49.366 1.00 12.10 139 PHE A C 1
ATOM 956 O O . PHE A 1 141 ? -1.559 62.924 50.576 1.00 19.04 139 PHE A O 1
ATOM 964 N N . ILE A 1 142 ? -1.771 62.065 48.507 1.00 11.54 140 ILE A N 1
ATOM 965 C CA . ILE A 1 142 ? -1.780 60.685 48.940 1.00 14.12 140 ILE A CA 1
ATOM 966 C C . ILE A 1 142 ? -0.629 59.966 48.249 1.00 14.90 140 ILE A C 1
ATOM 967 O O . ILE A 1 142 ? -0.536 59.967 47.026 1.00 19.47 140 ILE A O 1
ATOM 972 N N . PHE A 1 143 ? 0.265 59.373 49.033 1.00 17.72 141 PHE A N 1
ATOM 973 C CA . PHE A 1 143 ? 1.417 58.694 48.451 1.00 7.37 141 PHE A CA 1
ATOM 974 C C . PHE A 1 143 ? 1.851 57.460 49.222 1.00 9.26 141 PHE A C 1
ATOM 975 O O . PHE A 1 143 ? 1.463 57.260 50.377 1.00 12.74 141 PHE A O 1
ATOM 983 N N . SER A 1 144 ? 2.666 56.646 48.558 1.00 14.93 142 SER A N 1
ATOM 984 C CA . SER A 1 144 ? 3.250 55.445 49.136 1.00 9.43 142 SER A CA 1
ATOM 985 C C . SER A 1 144 ? 4.713 55.363 48.765 1.00 11.62 142 SER A C 1
ATOM 986 O O . SER A 1 144 ? 5.097 55.621 47.624 1.00 10.94 142 SER A O 1
ATOM 989 N N . VAL A 1 145 ? 5.530 55.009 49.740 1.00 10.91 143 VAL A N 1
ATOM 990 C CA . VAL A 1 145 ? 6.949 54.792 49.511 1.00 5.99 143 VAL A CA 1
ATOM 991 C C . VAL A 1 145 ? 7.288 53.431 50.107 1.00 16.55 143 VAL A C 1
ATOM 992 O O . VAL A 1 145 ? 6.518 52.887 50.912 1.00 13.85 143 VAL A O 1
ATOM 996 N N . GLU A 1 146 ? 8.411 52.868 49.678 1.00 5.80 144 GLU A N 1
ATOM 997 C CA . GLU A 1 146 ? 9.026 51.752 50.366 1.00 2.84 144 GLU A CA 1
ATOM 998 C C . GLU A 1 146 ? 9.407 52.200 51.770 1.00 18.26 144 GLU A C 1
ATOM 999 O O . GLU A 1 146 ? 9.914 53.312 51.954 1.00 18.67 144 GLU A O 1
ATOM 1005 N N . HIS A 1 147 ? 9.140 51.332 52.746 1.00 7.90 145 HIS A N 1
ATOM 1006 C CA . HIS A 1 147 ? 9.236 51.672 54.157 1.00 10.92 145 HIS A CA 1
ATOM 1007 C C . HIS A 1 147 ? 10.671 52.018 54.547 1.00 11.72 145 HIS A C 1
ATOM 1008 O O . HIS A 1 147 ? 11.609 51.410 54.028 1.00 15.70 145 HIS A O 1
ATOM 1015 N N . PRO A 1 148 ? 10.848 53.040 55.409 1.00 12.86 146 PRO A N 1
ATOM 1016 C CA . PRO A 1 148 ? 12.147 53.315 56.054 1.00 10.13 146 PRO A CA 1
ATOM 1017 C C . PRO A 1 148 ? 12.878 52.087 56.607 1.00 13.48 146 PRO A C 1
ATOM 1018 O O . PRO A 1 148 ? 14.092 52.006 56.457 1.00 14.80 146 PRO A O 1
ATOM 1022 N N . VAL A 1 149 ? 12.143 51.148 57.210 1.00 11.04 147 VAL A N 1
ATOM 1023 C CA . VAL A 1 149 ? 12.683 49.861 57.682 1.00 11.70 147 VAL A CA 1
ATOM 1024 C C . VAL A 1 149 ? 13.163 48.968 56.523 1.00 16.34 147 VAL A C 1
ATOM 1025 O O . VAL A 1 149 ? 14.127 48.220 56.670 1.00 12.85 147 VAL A O 1
ATOM 1029 N N . PHE A 1 150 ? 12.494 49.056 55.375 1.00 13.62 148 PHE A N 1
ATOM 1030 C CA . PHE A 1 150 ? 12.947 48.352 54.175 1.00 18.02 148 PHE A CA 1
ATOM 1031 C C . PHE A 1 150 ? 14.266 48.916 53.615 1.00 7.64 148 PHE A C 1
ATOM 1032 O O . PHE A 1 150 ? 15.115 48.163 53.144 1.00 17.23 148 PHE A O 1
ATOM 1040 N N . THR A 1 151 ? 14.437 50.235 53.682 1.00 11.21 149 THR A N 1
ATOM 1041 C CA . THR A 1 151 ? 15.558 50.899 53.018 1.00 8.23 149 THR A CA 1
ATOM 1042 C C . THR A 1 151 ? 16.740 51.164 53.937 1.00 14.53 149 THR A C 1
ATOM 1043 O O . THR A 1 151 ? 17.839 51.433 53.455 1.00 17.47 149 THR A O 1
ATOM 1047 N N . ALA A 1 152 ? 16.509 51.082 55.247 1.00 15.54 150 ALA A N 1
ATOM 1048 C CA . ALA A 1 152 ? 17.500 51.487 56.252 1.00 15.83 150 ALA A CA 1
ATOM 1049 C C . ALA A 1 152 ? 18.873 50.851 56.094 1.00 17.19 150 ALA A C 1
ATOM 1050 O O . ALA A 1 152 ? 19.863 51.567 55.927 1.00 10.53 150 ALA A O 1
ATOM 1052 N N . ASP A 1 153 ? 18.918 49.519 56.134 1.00 12.80 151 ASP A N 1
ATOM 1053 C CA . ASP A 1 153 ? 20.175 48.779 56.090 1.00 15.46 151 ASP A CA 1
ATOM 1054 C C . ASP A 1 153 ? 20.893 48.997 54.760 1.00 17.58 151 ASP A C 1
ATOM 1055 O O . ASP A 1 153 ? 22.080 49.332 54.730 1.00 12.00 151 ASP A O 1
ATOM 1060 N N . GLY A 1 154 ? 20.159 48.816 53.667 1.00 15.11 152 GLY A N 1
ATOM 1061 C CA . GLY A 1 154 ? 20.700 49.058 52.338 1.00 21.42 152 GLY A CA 1
ATOM 1062 C C . GLY A 1 154 ? 20.701 47.809 51.484 1.00 26.58 152 GLY A C 1
ATOM 1063 O O . GLY A 1 154 ? 20.510 47.891 50.269 1.00 34.82 152 GLY A O 1
ATOM 1064 N N . ARG A 1 155 ? 20.887 46.653 52.130 1.00 23.70 153 ARG A N 1
ATOM 1065 C CA A ARG A 1 155 ? 20.940 45.367 51.440 0.50 19.83 153 ARG A CA 1
ATOM 1066 C CA B ARG A 1 155 ? 20.948 45.377 51.428 0.50 23.18 153 ARG A CA 1
ATOM 1067 C C . ARG A 1 155 ? 19.569 44.973 50.897 1.00 13.70 153 ARG A C 1
ATOM 1068 O O . ARG A 1 155 ? 19.473 44.192 49.944 1.00 21.86 153 ARG A O 1
ATOM 1083 N N . GLN A 1 156 ? 18.520 45.528 51.512 1.00 12.14 154 GLN A N 1
ATOM 1084 C CA . GLN A 1 156 ? 17.110 45.354 51.108 1.00 16.24 154 GLN A CA 1
ATOM 1085 C C . GLN A 1 156 ? 16.685 43.890 50.974 1.00 23.29 154 GLN A C 1
ATOM 1086 O O . GLN A 1 156 ? 15.962 43.521 50.048 1.00 27.05 154 GLN A O 1
ATOM 1092 N N . ASP A 1 157 ? 17.141 43.077 51.926 1.00 23.73 155 ASP A N 1
ATOM 1093 C CA . ASP A 1 157 ? 16.950 41.634 51.914 1.00 23.56 155 ASP A CA 1
ATOM 1094 C C . ASP A 1 157 ? 17.031 41.080 53.337 1.00 23.75 155 ASP A C 1
ATOM 1095 O O . ASP A 1 157 ? 17.478 41.759 54.267 1.00 15.87 155 ASP A O 1
ATOM 1100 N N . TRP A 1 158 ? 16.594 39.835 53.481 1.00 23.63 156 TRP A N 1
ATOM 1101 C CA . TRP A 1 158 ? 16.615 39.093 54.732 1.00 12.39 156 TRP A CA 1
ATOM 1102 C C . TRP A 1 158 ? 18.030 38.768 55.173 1.00 24.96 156 TRP A C 1
ATOM 1103 O O . TRP A 1 158 ? 18.945 38.652 54.343 1.00 27.51 156 TRP A O 1
ATOM 1114 N N . TYR A 1 159 ? 18.214 38.641 56.483 1.00 21.97 157 TYR A N 1
ATOM 1115 C CA . TYR A 1 159 ? 19.440 38.064 56.993 1.00 20.23 157 TYR A CA 1
ATOM 1116 C C . TYR A 1 159 ? 19.246 36.562 56.963 1.00 23.28 157 TYR A C 1
ATOM 1117 O O . TYR A 1 159 ? 18.257 36.040 57.482 1.00 29.88 157 TYR A O 1
ATOM 1126 N N . THR A 1 160 ? 20.184 35.877 56.320 1.00 28.17 158 THR A N 1
ATOM 1127 C CA . THR A 1 160 ? 20.051 34.452 56.051 1.00 34.09 158 THR A CA 1
ATOM 1128 C C . THR A 1 160 ? 21.191 33.666 56.688 1.00 35.28 158 THR A C 1
ATOM 1129 O O . THR A 1 160 ? 22.306 34.186 56.834 1.00 28.18 158 THR A O 1
ATOM 1133 N N . ASP A 1 161 ? 20.902 32.426 57.084 1.00 41.58 159 ASP A N 1
ATOM 1134 C CA . ASP A 1 161 ? 21.944 31.518 57.579 1.00 55.06 159 ASP A CA 1
ATOM 1135 C C . ASP A 1 161 ? 22.595 30.721 56.435 1.00 60.17 159 ASP A C 1
ATOM 1136 O O . ASP A 1 161 ? 22.437 31.071 55.262 1.00 68.05 159 ASP A O 1
ATOM 1141 N N . GLU A 1 162 ? 23.306 29.652 56.788 1.00 64.20 160 GLU A N 1
ATOM 1142 C CA . GLU A 1 162 ? 24.051 28.827 55.830 1.00 61.96 160 GLU A CA 1
ATOM 1143 C C . GLU A 1 162 ? 23.115 27.993 54.958 1.00 61.37 160 GLU A C 1
ATOM 1144 O O . GLU A 1 162 ? 23.386 27.775 53.775 1.00 52.72 160 GLU A O 1
ATOM 1150 N N . THR A 1 163 ? 22.013 27.536 55.550 1.00 66.41 161 THR A N 1
ATOM 1151 C CA . THR A 1 163 ? 21.005 26.753 54.831 1.00 67.23 161 THR A CA 1
ATOM 1152 C C . THR A 1 163 ? 20.077 27.659 54.015 1.00 65.96 161 THR A C 1
ATOM 1153 O O . THR A 1 163 ? 19.408 27.197 53.086 1.00 66.23 161 THR A O 1
ATOM 1157 N N . GLY A 1 164 ? 20.037 28.943 54.376 1.00 60.86 162 GLY A N 1
ATOM 1158 C CA . GLY A 1 164 ? 19.295 29.950 53.618 1.00 48.18 162 GLY A CA 1
ATOM 1159 C C . GLY A 1 164 ? 17.935 30.347 54.167 1.00 39.94 162 GLY A C 1
ATOM 1160 O O . GLY A 1 164 ? 17.101 30.874 53.432 1.00 40.06 162 GLY A O 1
ATOM 1161 N N . ASN A 1 165 ? 17.707 30.093 55.454 1.00 33.51 163 ASN A N 1
ATOM 1162 C CA . ASN A 1 165 ? 16.484 30.532 56.129 1.00 38.57 163 ASN A CA 1
ATOM 1163 C C . ASN A 1 165 ? 16.522 32.035 56.396 1.00 31.51 163 ASN A C 1
ATOM 1164 O O . ASN A 1 165 ? 17.558 32.565 56.789 1.00 35.74 163 ASN A O 1
ATOM 1169 N N . LYS A 1 166 ? 15.399 32.715 56.171 1.00 34.96 164 LYS A N 1
ATOM 1170 C CA . LYS A 1 166 ? 15.284 34.128 56.514 1.00 27.03 164 LYS A CA 1
ATOM 1171 C C . LYS A 1 166 ? 15.126 34.186 58.023 1.00 27.74 164 LYS A C 1
ATOM 1172 O O . LYS A 1 166 ? 14.051 33.894 58.555 1.00 23.46 164 LYS A O 1
ATOM 1178 N N . LEU A 1 167 ? 16.212 34.543 58.703 1.00 24.29 165 LEU A N 1
ATOM 1179 C CA . LEU A 1 167 ? 16.244 34.564 60.156 1.00 26.09 165 LEU A CA 1
ATOM 1180 C C . LEU A 1 167 ? 15.435 35.718 60.711 1.00 18.70 165 LEU A C 1
ATOM 1181 O O . LEU A 1 167 ? 14.643 35.538 61.636 1.00 21.83 165 LEU A O 1
ATOM 1186 N N . HIS A 1 168 ? 15.667 36.899 60.142 1.00 27.44 166 HIS A N 1
ATOM 1187 C CA . HIS A 1 168 ? 15.038 38.152 60.560 1.00 28.68 166 HIS A CA 1
ATOM 1188 C C . HIS A 1 168 ? 15.382 39.208 59.523 1.00 24.53 166 HIS A C 1
ATOM 1189 O O . HIS A 1 168 ? 16.255 38.987 58.679 1.00 21.91 166 HIS A O 1
ATOM 1196 N N . TRP A 1 169 ? 14.708 40.354 59.606 1.00 18.33 167 TRP A N 1
ATOM 1197 C CA . TRP A 1 169 ? 14.997 41.494 58.747 1.00 16.80 167 TRP A CA 1
ATOM 1198 C C . TRP A 1 169 ? 15.990 42.427 59.441 1.00 22.72 167 TRP A C 1
ATOM 1199 O O . TRP A 1 169 ? 15.695 42.942 60.514 1.00 17.66 167 TRP A O 1
ATOM 1210 N N . PRO A 1 170 ? 17.170 42.645 58.827 1.00 24.25 168 PRO A N 1
ATOM 1211 C CA . PRO A 1 170 ? 18.193 43.501 59.418 1.00 22.10 168 PRO A CA 1
ATOM 1212 C C . PRO A 1 170 ? 17.906 44.994 59.241 1.00 21.92 168 PRO A C 1
ATOM 1213 O O . PRO A 1 170 ? 17.525 45.434 58.156 1.00 22.24 168 PRO A O 1
ATOM 1217 N N . VAL A 1 171 ? 18.086 45.750 60.320 1.00 12.68 169 VAL A N 1
ATOM 1218 C CA . VAL A 1 171 ? 17.967 47.205 60.310 1.00 14.17 169 VAL A CA 1
ATOM 1219 C C . VAL A 1 171 ? 19.303 47.790 60.774 1.00 23.32 169 VAL A C 1
ATOM 1220 O O . VAL A 1 171 ? 19.856 47.354 61.781 1.00 17.67 169 VAL A O 1
ATOM 1224 N N . ASP A 1 172 ? 19.831 48.741 60.004 1.00 10.59 170 ASP A N 1
ATOM 1225 C CA . ASP A 1 172 ? 21.044 49.459 60.364 1.00 24.30 170 ASP A CA 1
ATOM 1226 C C . ASP A 1 172 ? 20.977 50.855 59.745 1.00 20.41 170 ASP A C 1
ATOM 1227 O O . ASP A 1 172 ? 20.179 51.077 58.840 1.00 16.25 170 ASP A O 1
ATOM 1232 N N . ARG A 1 173 ? 21.796 51.781 60.2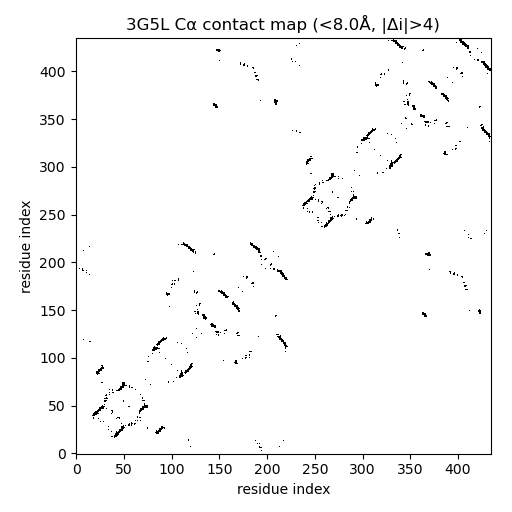55 1.00 16.07 171 ARG A N 1
ATOM 1233 C CA . ARG A 1 173 ? 21.963 53.141 59.698 1.00 11.50 171 ARG A CA 1
ATOM 1234 C C . ARG A 1 173 ? 20.640 53.878 59.520 1.00 14.74 171 ARG A C 1
ATOM 1235 O O . ARG A 1 173 ? 20.452 54.593 58.532 1.00 15.27 171 ARG A O 1
ATOM 1243 N N . TYR A 1 174 ? 19.731 53.702 60.478 1.00 13.00 172 TYR A N 1
ATOM 1244 C CA . TYR A 1 174 ? 18.357 54.165 60.337 1.00 15.12 172 TYR A CA 1
ATOM 1245 C C . TYR A 1 174 ? 18.249 55.678 60.222 1.00 13.55 172 TYR A C 1
ATOM 1246 O O . TYR A 1 174 ? 17.363 56.193 59.536 1.00 15.65 172 TYR A O 1
ATOM 1255 N N . PHE A 1 175 ? 19.164 56.381 60.876 1.00 18.12 173 PHE A N 1
ATOM 1256 C CA . PHE A 1 175 ? 19.163 57.836 60.863 1.00 16.27 173 PHE A CA 1
ATOM 1257 C C . PHE A 1 175 ? 20.140 58.415 59.842 1.00 17.89 173 PHE A C 1
ATOM 1258 O O . PHE A 1 175 ? 20.327 59.635 59.780 1.00 21.85 173 PHE A O 1
ATOM 1266 N N . ASN A 1 176 ? 20.761 57.545 59.046 1.00 12.52 174 ASN A N 1
ATOM 1267 C CA . ASN A 1 176 ? 21.587 57.997 57.925 1.00 12.16 174 ASN A CA 1
ATOM 1268 C C . ASN A 1 176 ? 20.746 58.203 56.681 1.00 14.26 174 ASN A C 1
ATOM 1269 O O . ASN A 1 176 ? 20.520 57.264 55.906 1.00 12.87 174 ASN A O 1
ATOM 1274 N N . GLU A 1 177 ? 20.263 59.435 56.509 1.00 10.18 175 GLU A N 1
ATOM 1275 C CA . GLU A 1 177 ? 19.392 59.761 55.381 1.00 16.78 175 GLU A CA 1
ATOM 1276 C C . GLU A 1 177 ? 20.243 60.038 54.167 1.00 14.01 175 GLU A C 1
ATOM 1277 O O . GLU A 1 177 ? 20.580 61.182 53.845 1.00 17.55 175 GLU A O 1
ATOM 1283 N N . SER A 1 178 ? 20.605 58.942 53.518 1.00 17.21 176 SER A N 1
ATOM 1284 C CA A SER A 1 178 ? 21.514 58.951 52.390 0.50 14.64 176 SER A CA 1
ATOM 1285 C CA B SER A 1 178 ? 21.474 58.995 52.361 0.50 7.97 176 SER A CA 1
ATOM 1286 C C . SER A 1 178 ? 20.981 58.026 51.298 1.00 11.27 176 SER A C 1
ATOM 1287 O O . SER A 1 178 ? 20.027 57.264 51.528 1.00 7.36 176 SER A O 1
ATOM 1292 N N . MET A 1 179 ? 21.607 58.094 50.126 1.00 8.02 177 MET A N 1
ATOM 1293 C CA . MET A 1 179 ? 21.336 57.194 49.020 1.00 20.66 177 MET A CA 1
ATOM 1294 C C . MET A 1 179 ? 21.562 55.731 49.405 1.00 13.46 177 MET A C 1
ATOM 1295 O O . MET A 1 179 ? 22.462 55.403 50.182 1.00 22.54 177 MET A O 1
ATOM 1300 N N . ARG A 1 180 ? 20.708 54.871 48.866 1.00 17.03 178 ARG A N 1
ATOM 1301 C CA . ARG A 1 180 ? 20.869 53.434 48.942 1.00 13.35 178 ARG A CA 1
ATOM 1302 C C . ARG A 1 180 ? 20.916 52.895 47.516 1.00 11.62 178 ARG A C 1
ATOM 1303 O O . ARG A 1 180 ? 19.925 52.973 46.773 1.00 11.93 178 ARG A O 1
ATOM 1311 N N . THR A 1 181 ? 22.068 52.342 47.153 1.00 16.31 179 THR A N 1
ATOM 1312 C CA . THR A 1 181 ? 22.321 51.820 45.819 1.00 14.50 179 THR A CA 1
ATOM 1313 C C . THR A 1 181 ? 22.310 50.296 45.836 1.00 32.36 179 THR A C 1
ATOM 1314 O O . THR A 1 181 ? 22.893 49.677 46.723 1.00 38.56 179 THR A O 1
ATOM 1318 N N . SER A 1 182 ? 21.631 49.701 44.859 1.00 34.63 180 SER A N 1
ATOM 1319 C CA . SER A 1 182 ? 21.681 48.260 44.650 1.00 32.21 180 SER A CA 1
ATOM 1320 C C . SER A 1 182 ? 22.113 47.935 43.215 1.00 36.92 180 SER A C 1
ATOM 1321 O O . SER A 1 182 ? 21.820 48.678 42.277 1.00 31.50 180 SER A O 1
ATOM 1324 N N . HIS A 1 183 ? 22.831 46.828 43.059 1.00 47.63 181 HIS A N 1
ATOM 1325 C CA . HIS A 1 183 ? 23.436 46.489 41.775 1.00 50.84 181 HIS A CA 1
ATOM 1326 C C . HIS A 1 183 ? 22.871 45.212 41.166 1.00 43.96 181 HIS A C 1
ATOM 1327 O O . HIS A 1 183 ? 22.851 44.150 41.797 1.00 38.59 181 HIS A O 1
ATOM 1334 N N . PHE A 1 184 ? 22.389 45.344 39.936 1.00 40.51 182 PHE A N 1
ATOM 1335 C CA . PHE A 1 184 ? 21.998 44.208 39.117 1.00 35.19 182 PHE A CA 1
ATOM 1336 C C . PHE A 1 184 ? 22.779 44.315 37.814 1.00 36.30 182 PHE A C 1
ATOM 1337 O O . PHE A 1 184 ? 23.342 45.370 37.521 1.00 26.22 182 PHE A O 1
ATOM 1345 N N . LEU A 1 185 ? 22.835 43.226 37.049 1.00 37.93 183 LEU A N 1
ATOM 1346 C CA . LEU A 1 185 ? 23.531 43.224 35.760 1.00 33.50 183 LEU A CA 1
ATOM 1347 C C . LEU A 1 185 ? 22.890 44.230 34.803 1.00 27.11 183 LEU A C 1
ATOM 1348 O O . LEU A 1 185 ? 21.725 44.094 34.428 1.00 23.97 183 LEU A O 1
ATOM 1353 N N . GLY A 1 186 ? 23.658 45.259 34.455 1.00 29.07 184 GLY A N 1
ATOM 1354 C CA . GLY A 1 186 ? 23.205 46.315 33.549 1.00 23.09 184 GLY A CA 1
ATOM 1355 C C . GLY A 1 186 ? 22.349 47.415 34.153 1.00 31.66 184 GLY A C 1
ATOM 1356 O O . GLY A 1 186 ? 22.025 48.389 33.461 1.00 27.84 184 GLY A O 1
ATOM 1357 N N . GLU A 1 187 ? 21.985 47.267 35.430 1.00 30.58 185 GLU A N 1
ATOM 1358 C CA . GLU A 1 187 ? 21.137 48.244 36.137 1.00 34.95 185 GLU A CA 1
ATOM 1359 C C . GLU A 1 187 ? 21.806 48.792 37.386 1.00 38.15 185 GLU A C 1
ATOM 1360 O O . GLU A 1 187 ? 22.509 48.079 38.097 1.00 50.63 185 GLU A O 1
ATOM 1366 N N . ASP A 1 188 ? 21.573 50.070 37.651 1.00 41.57 186 ASP A N 1
ATOM 1367 C CA . ASP A 1 188 ? 21.900 50.645 38.939 1.00 33.50 186 ASP A CA 1
ATOM 1368 C C . ASP A 1 188 ? 20.639 51.268 39.503 1.00 27.96 186 ASP A C 1
ATOM 1369 O O . ASP A 1 188 ? 20.106 52.216 38.934 1.00 26.13 186 ASP A O 1
ATOM 1374 N N . VAL A 1 189 ? 20.144 50.709 40.603 1.00 22.55 187 VAL A N 1
ATOM 1375 C CA . VAL A 1 189 ? 18.978 51.276 41.267 1.00 22.14 187 VAL A CA 1
ATOM 1376 C C . VAL A 1 189 ? 19.451 52.256 42.342 1.00 23.65 187 VAL A C 1
ATOM 1377 O O . VAL A 1 189 ? 20.304 51.928 43.161 1.00 20.35 187 VAL A O 1
ATOM 1381 N N . GLN A 1 190 ? 18.909 53.469 42.309 1.00 16.70 188 GLN A N 1
ATOM 1382 C CA . GLN A 1 190 ? 19.245 54.493 43.285 1.00 24.06 188 GLN A CA 1
ATOM 1383 C C . GLN A 1 190 ? 18.000 54.938 44.043 1.00 18.24 188 GLN A C 1
ATOM 1384 O O . GLN A 1 190 ? 17.060 55.459 43.441 1.00 19.32 188 GLN A O 1
ATOM 1390 N N . LYS A 1 191 ? 18.005 54.712 45.360 1.00 17.67 189 LYS A N 1
ATOM 1391 C CA . LYS A 1 191 ? 16.928 55.141 46.264 1.00 6.77 189 LYS A CA 1
ATOM 1392 C C . LYS A 1 191 ? 17.484 56.056 47.348 1.00 16.74 189 LYS A C 1
ATOM 1393 O O . LYS A 1 191 ? 18.684 56.098 47.556 1.00 10.91 189 LYS A O 1
ATOM 1399 N N . TYR A 1 192 ? 16.610 56.768 48.054 1.00 19.25 190 TYR A N 1
ATOM 1400 C CA . TYR A 1 192 ? 17.041 57.667 49.127 1.00 21.55 190 TYR A CA 1
ATOM 1401 C C . TYR A 1 192 ? 16.336 57.305 50.420 1.00 12.06 190 TYR A C 1
ATOM 1402 O O . TYR A 1 192 ? 15.105 57.348 50.499 1.00 15.88 190 TYR A O 1
ATOM 1411 N N . HIS A 1 193 ? 17.118 56.927 51.424 1.00 16.77 191 HIS A N 1
ATOM 1412 C CA . HIS A 1 193 ? 16.555 56.532 52.706 1.00 12.63 191 HIS A CA 1
ATOM 1413 C C . HIS A 1 193 ? 16.171 57.759 53.517 1.00 15.71 191 HIS A C 1
ATOM 1414 O O . HIS A 1 193 ? 16.922 58.730 53.592 1.00 15.58 191 HIS A O 1
ATOM 1421 N N . ARG A 1 194 ? 14.984 57.707 54.106 1.00 17.26 192 ARG A N 1
ATOM 1422 C CA . ARG A 1 194 ? 14.518 58.731 55.031 1.00 8.56 192 ARG A CA 1
ATOM 1423 C C . ARG A 1 194 ? 13.812 58.008 56.175 1.00 20.19 192 ARG A C 1
ATOM 1424 O O . ARG A 1 194 ? 13.426 56.846 56.028 1.00 14.88 192 ARG A O 1
ATOM 1432 N N . THR A 1 195 ? 13.666 58.676 57.317 1.00 16.74 193 THR A N 1
ATOM 1433 C CA . THR A 1 195 ? 13.017 58.060 58.481 1.00 15.33 193 THR A CA 1
ATOM 1434 C C . THR A 1 195 ? 11.518 58.284 58.383 1.00 9.55 193 THR A C 1
ATOM 1435 O O . THR A 1 195 ? 11.069 59.091 57.570 1.00 17.81 193 THR A O 1
ATOM 1439 N N . VAL A 1 196 ? 10.756 57.572 59.213 1.00 19.11 194 VAL A N 1
ATOM 1440 C CA . VAL A 1 196 ? 9.324 57.838 59.404 1.00 23.11 194 VAL A CA 1
ATOM 1441 C C . VAL A 1 196 ? 9.084 59.299 59.831 1.00 16.97 194 VAL A C 1
ATOM 1442 O O . VAL A 1 196 ? 8.214 59.972 59.276 1.00 14.64 194 VAL A O 1
ATOM 1446 N N . THR A 1 197 ? 9.885 59.768 60.792 1.00 11.97 195 THR A N 1
ATOM 1447 C CA . THR A 1 197 ? 9.906 61.160 61.260 1.00 17.71 195 THR A CA 1
ATOM 1448 C C . THR A 1 197 ? 9.957 62.163 60.103 1.00 18.07 195 THR A C 1
ATOM 1449 O O . THR A 1 197 ? 9.094 63.044 59.992 1.00 10.87 195 THR A O 1
ATOM 1453 N N . THR A 1 198 ? 10.948 61.992 59.233 1.00 11.27 196 THR A N 1
ATOM 1454 C CA . THR A 1 198 ? 11.162 62.880 58.092 1.00 11.91 196 THR A CA 1
ATOM 1455 C C . THR A 1 198 ? 9.940 62.963 57.169 1.00 17.53 196 THR A C 1
ATOM 1456 O O . THR A 1 198 ? 9.506 64.057 56.845 1.00 18.17 196 THR A O 1
ATOM 1460 N N . TYR A 1 199 ? 9.367 61.820 56.790 1.00 6.96 197 TYR A N 1
ATOM 1461 C CA . TYR A 1 199 ? 8.150 61.820 55.979 1.00 7.56 197 TYR A CA 1
ATOM 1462 C C . TYR A 1 199 ? 6.999 62.579 56.647 1.00 12.01 197 TYR A C 1
ATOM 1463 O O . TYR A 1 199 ? 6.360 63.427 56.015 1.00 15.74 197 TYR A O 1
ATOM 1472 N N . ILE A 1 200 ? 6.766 62.307 57.927 1.00 12.05 198 ILE A N 1
ATOM 1473 C CA . ILE A 1 200 ? 5.650 62.923 58.646 1.00 12.03 198 ILE A CA 1
ATOM 1474 C C . ILE A 1 200 ? 5.907 64.401 58.964 1.00 6.94 198 ILE A C 1
ATOM 1475 O O . ILE A 1 200 ? 5.044 65.238 58.692 1.00 14.19 198 ILE A O 1
ATOM 1480 N N . GLN A 1 201 ? 7.091 64.716 59.501 1.00 8.91 199 GLN A N 1
ATOM 1481 C CA . GLN A 1 201 ? 7.451 66.106 59.869 1.00 13.62 199 GLN A CA 1
ATOM 1482 C C . GLN A 1 201 ? 7.580 67.042 58.677 1.00 7.59 199 GLN A C 1
ATOM 1483 O O . GLN A 1 201 ? 7.248 68.226 58.780 1.00 12.97 199 GLN A O 1
ATOM 1489 N N . THR A 1 202 ? 8.056 66.505 57.554 1.00 8.85 200 THR A N 1
ATOM 1490 C CA . THR A 1 202 ? 8.158 67.266 56.314 1.00 5.53 200 THR A CA 1
ATOM 1491 C C . THR A 1 202 ? 6.790 67.683 55.787 1.00 9.48 200 THR A C 1
ATOM 1492 O O . THR A 1 202 ? 6.603 68.833 55.392 1.00 15.92 200 THR A O 1
ATOM 1496 N N . LEU A 1 203 ? 5.835 66.753 55.801 1.00 8.94 201 LEU A N 1
ATOM 1497 C CA . LEU A 1 203 ? 4.459 67.081 55.452 1.00 17.81 201 LEU A CA 1
ATOM 1498 C C . LEU A 1 203 ? 3.870 68.159 56.375 1.00 15.31 201 LEU A C 1
ATOM 1499 O O . LEU A 1 203 ? 3.282 69.122 55.893 1.00 15.16 201 LEU A O 1
ATOM 1504 N N . LEU A 1 204 ? 4.065 67.998 57.684 1.00 7.39 202 LEU A N 1
ATOM 1505 C CA . LEU A 1 204 ? 3.499 68.902 58.691 1.00 15.74 202 LEU A CA 1
ATOM 1506 C C . LEU A 1 204 ? 4.064 70.316 58.621 1.00 14.38 202 LEU A C 1
ATOM 1507 O O . LEU A 1 204 ? 3.294 71.271 58.703 1.00 16.84 202 LEU A O 1
ATOM 1512 N N . LYS A 1 205 ? 5.388 70.449 58.453 1.00 12.01 203 LYS A N 1
ATOM 1513 C CA A LYS A 1 205 ? 6.030 71.767 58.359 0.50 15.97 203 LYS A CA 1
ATOM 1514 C CA B LYS A 1 205 ? 6.014 71.774 58.363 0.50 15.00 203 LYS A CA 1
ATOM 1515 C C . LYS A 1 205 ? 5.745 72.471 57.026 1.00 24.15 203 LYS A C 1
ATOM 1516 O O . LYS A 1 205 ? 5.889 73.692 56.915 1.00 16.73 203 LYS A O 1
ATOM 1527 N N . ASN A 1 206 ? 5.348 71.694 56.018 1.00 15.30 204 ASN A N 1
ATOM 1528 C CA . ASN A 1 206 ? 4.969 72.257 54.733 1.00 12.23 204 ASN A CA 1
ATOM 1529 C C . ASN A 1 206 ? 3.490 72.618 54.621 1.00 8.16 204 ASN A C 1
ATOM 1530 O O . ASN A 1 206 ? 3.044 73.027 53.558 1.00 11.61 204 ASN A O 1
ATOM 1535 N N . GLY A 1 207 ? 2.747 72.468 55.722 1.00 15.01 205 GLY A N 1
ATOM 1536 C CA . GLY A 1 207 ? 1.359 72.929 55.805 1.00 12.32 205 GLY A CA 1
ATOM 1537 C C . GLY A 1 207 ? 0.299 71.875 55.522 1.00 19.15 205 GLY A C 1
ATOM 1538 O O . GLY A 1 207 ? -0.833 72.209 55.192 1.00 14.85 205 GLY A O 1
ATOM 1539 N N . PHE A 1 208 ? 0.665 70.601 55.640 1.00 15.36 206 PHE A N 1
ATOM 1540 C CA . PHE A 1 208 ? -0.291 69.520 55.461 1.00 17.30 206 PHE A CA 1
ATOM 1541 C C . PHE A 1 208 ? -0.764 68.981 56.799 1.00 23.06 206 PHE A C 1
ATOM 1542 O O . PHE A 1 208 ? -0.030 69.018 57.793 1.00 17.99 206 PHE A O 1
ATOM 1550 N N . GLN A 1 209 ? -1.997 68.477 56.803 1.00 18.47 207 GLN A N 1
ATOM 1551 C CA . GLN A 1 209 ? -2.585 67.780 57.944 1.00 19.42 207 GLN A CA 1
ATOM 1552 C C . GLN A 1 209 ? -2.519 66.286 57.642 1.00 15.94 207 GLN A C 1
ATOM 1553 O O . GLN A 1 209 ? -2.800 65.878 56.522 1.00 14.61 207 GLN A O 1
ATOM 1559 N N . ILE A 1 210 ? -2.158 65.478 58.636 1.00 20.17 208 ILE A N 1
ATOM 1560 C CA . ILE A 1 210 ? -2.067 64.028 58.467 1.00 9.99 208 ILE A CA 1
ATOM 1561 C C . ILE A 1 210 ? -3.439 63.357 58.686 1.00 15.15 208 ILE A C 1
ATOM 1562 O O . ILE A 1 210 ? -3.988 63.418 59.778 1.00 18.78 208 ILE A O 1
ATOM 1567 N N . ASN A 1 211 ? -3.984 62.726 57.645 1.00 13.87 209 ASN A N 1
ATOM 1568 C CA . ASN A 1 211 ? -5.273 62.029 57.739 1.00 17.91 209 ASN A CA 1
ATOM 1569 C C . ASN A 1 211 ? -5.134 60.540 58.073 1.00 26.85 209 ASN A C 1
ATOM 1570 O O . ASN A 1 211 ? -5.962 59.979 58.799 1.00 27.04 209 ASN A O 1
ATOM 1575 N N . SER A 1 212 ? -4.096 59.907 57.531 1.00 18.66 210 SER A N 1
ATOM 1576 C CA . SER A 1 212 ? -3.876 58.477 57.712 1.00 9.23 210 SER A CA 1
ATOM 1577 C C . SER A 1 212 ? -2.424 58.115 57.484 1.00 11.75 210 SER A C 1
ATOM 1578 O O . SER A 1 212 ? -1.761 58.698 56.632 1.00 15.01 210 SER A O 1
ATOM 1581 N N . VAL A 1 213 ? -1.925 57.165 58.273 1.00 19.95 211 VAL A N 1
ATOM 1582 C CA . VAL A 1 213 ? -0.588 56.590 58.075 1.00 14.57 211 VAL A CA 1
ATOM 1583 C C . VAL A 1 213 ? -0.753 55.073 58.198 1.00 16.88 211 VAL A C 1
ATOM 1584 O O . VAL A 1 213 ? -1.112 54.576 59.261 1.00 15.77 211 VAL A O 1
ATOM 1588 N N . ILE A 1 214 ? -0.513 54.346 57.109 1.00 10.91 212 ILE A N 1
ATOM 1589 C CA . ILE A 1 214 ? -0.675 52.890 57.098 1.00 12.79 212 ILE A CA 1
ATOM 1590 C C . ILE A 1 214 ? 0.593 52.183 56.623 1.00 11.20 212 ILE A C 1
ATOM 1591 O O . ILE A 1 214 ? 1.234 52.606 55.657 1.00 21.53 212 ILE A O 1
ATOM 1596 N N . GLU A 1 215 ? 0.953 51.113 57.324 1.00 11.37 213 GLU A N 1
ATOM 1597 C CA . GLU A 1 215 ? 1.913 50.144 56.819 1.00 13.90 213 GLU A CA 1
ATOM 1598 C C . GLU A 1 215 ? 1.103 48.916 56.381 1.00 21.29 213 GLU A C 1
ATOM 1599 O O . GLU A 1 215 ? 0.584 48.184 57.231 1.00 24.10 213 GLU A O 1
ATOM 1605 N N . PRO A 1 216 ? 0.928 48.727 55.054 1.00 19.79 214 PRO A N 1
ATOM 1606 C CA . PRO A 1 216 ? 0.138 47.614 54.499 1.00 22.07 214 PRO A CA 1
ATOM 1607 C C . PRO A 1 216 ? 0.640 46.205 54.820 1.00 25.23 214 PRO A C 1
ATOM 1608 O O . PRO A 1 216 ? 1.822 45.896 54.647 1.00 27.13 214 PRO A O 1
ATOM 1612 N N . GLU A 1 217 ? -0.281 45.374 55.294 1.00 21.30 215 GLU A N 1
ATOM 1613 C CA . GLU A 1 217 ? -0.110 43.926 55.341 1.00 33.24 215 GLU A CA 1
ATOM 1614 C C . GLU A 1 217 ? -0.583 43.368 53.996 1.00 35.98 215 GLU A C 1
ATOM 1615 O O . GLU A 1 217 ? -1.254 44.091 53.252 1.00 37.69 215 GLU A O 1
ATOM 1621 N N . PRO A 1 218 ? -0.218 42.106 53.657 1.0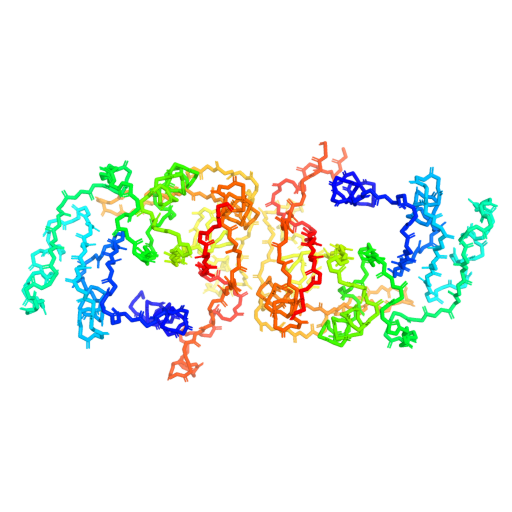0 37.17 216 PRO A N 1
ATOM 1622 C CA . PRO A 1 218 ? -0.766 41.485 52.434 1.00 32.42 216 PRO A CA 1
ATOM 1623 C C . PRO A 1 218 ? -2.296 41.547 52.335 1.00 30.48 216 PRO A C 1
ATOM 1624 O O . PRO A 1 218 ? -2.990 41.361 53.345 1.00 26.04 216 PRO A O 1
ATOM 1628 N N . ALA A 1 219 ? -2.794 41.812 51.125 1.00 26.66 217 ALA A N 1
ATOM 1629 C CA . ALA A 1 219 ? -4.231 41.861 50.829 1.00 46.17 217 ALA A CA 1
ATOM 1630 C C . ALA A 1 219 ? -4.945 40.563 51.235 1.00 55.11 217 ALA A C 1
ATOM 1631 O O . ALA A 1 219 ? -4.379 39.479 51.068 1.00 64.99 217 ALA A O 1
ATOM 1633 N N . PRO A 1 220 ? -6.179 40.667 51.783 1.00 62.70 218 PRO A N 1
ATOM 1634 C CA . PRO A 1 220 ? -6.939 39.500 52.272 1.00 67.14 218 PRO A CA 1
ATOM 1635 C C . PRO A 1 220 ? -7.179 38.382 51.251 1.00 65.91 218 PRO A C 1
ATOM 1636 O O . PRO A 1 220 ? -7.397 37.232 51.644 1.00 63.55 218 PRO A O 1
ATOM 1640 N N . GLU A 1 221 ? -7.130 38.719 49.963 1.00 68.88 219 GLU A N 1
ATOM 1641 C CA . GLU A 1 221 ? -7.244 37.733 48.892 1.00 74.10 219 GLU A CA 1
ATOM 1642 C C . GLU A 1 221 ? -6.013 36.819 48.826 1.00 66.20 219 GLU A C 1
ATOM 1643 O O . GLU A 1 221 ? -6.132 35.637 48.495 1.00 72.14 219 GLU A O 1
ATOM 1649 N N . LEU A 1 222 ? -4.843 37.363 49.158 1.00 57.64 220 LEU A N 1
ATOM 1650 C CA . LEU A 1 222 ? -3.595 36.592 49.114 1.00 49.06 220 LEU A CA 1
ATOM 1651 C C . LEU A 1 222 ? -2.887 36.424 50.468 1.00 45.85 220 LEU A C 1
ATOM 1652 O O . LEU A 1 222 ? -1.666 36.230 50.518 1.00 34.48 220 LEU A O 1
ATOM 1657 N N . LYS A 1 223 ? -3.664 36.466 51.552 1.00 40.77 221 LYS A N 1
ATOM 1658 C CA . LYS A 1 223 ? -3.132 36.313 52.912 1.00 49.39 221 LYS A CA 1
ATOM 1659 C C . LYS A 1 223 ? -2.653 34.885 53.226 1.00 52.22 221 LYS A C 1
ATOM 1660 O O . LYS A 1 223 ? -1.754 34.690 54.054 1.00 44.05 221 LYS A O 1
ATOM 1666 N N . ASP A 1 224 ? -3.249 33.900 52.555 1.00 50.97 222 ASP A N 1
ATOM 1667 C CA . ASP A 1 224 ? -2.873 32.498 52.723 1.00 60.35 222 ASP A CA 1
ATOM 1668 C C . ASP A 1 224 ? -1.571 32.160 52.000 1.00 57.75 222 ASP A C 1
ATOM 1669 O O . ASP A 1 224 ? -0.724 31.458 52.555 1.00 68.27 222 ASP A O 1
ATOM 1674 N N . LEU A 1 225 ? -1.424 32.685 50.781 1.00 41.83 223 LEU A N 1
ATOM 1675 C CA . LEU A 1 225 ? -0.259 32.458 49.907 1.00 48.24 223 LEU A CA 1
ATOM 1676 C C . LEU A 1 225 ? 1.104 32.425 50.626 1.00 49.07 223 LEU A C 1
ATOM 1677 O O . LEU A 1 225 ? 1.482 33.401 51.275 1.00 48.28 223 LEU A O 1
ATOM 1682 N N . PRO A 1 226 ? 1.823 31.283 50.528 1.00 47.94 224 PRO A N 1
ATOM 1683 C CA . PRO A 1 226 ? 3.081 30.974 51.232 1.00 44.15 224 PRO A CA 1
ATOM 1684 C C . PRO A 1 226 ? 4.174 32.035 51.127 1.00 41.87 224 PRO A C 1
ATOM 1685 O O . PRO A 1 226 ? 4.866 32.306 52.110 1.00 38.49 224 PRO A O 1
ATOM 1689 N N . GLU A 1 227 ? 4.313 32.636 49.949 1.00 47.77 225 GLU A N 1
ATOM 1690 C CA . GLU A 1 227 ? 5.299 33.697 49.714 1.00 45.00 225 GLU A CA 1
ATOM 1691 C C . GLU A 1 227 ? 4.950 35.036 50.397 1.00 37.79 225 GLU A C 1
ATOM 1692 O O . GLU A 1 227 ? 5.814 35.904 50.546 1.00 28.52 225 GLU A O 1
ATOM 1698 N N . MET A 1 228 ? 3.692 35.192 50.812 1.00 24.81 226 MET A N 1
ATOM 1699 C CA . MET A 1 228 ? 3.239 36.414 51.492 1.00 33.44 226 MET A CA 1
ATOM 1700 C C . MET A 1 228 ? 3.402 36.356 53.016 1.00 28.02 226 MET A C 1
ATOM 1701 O O . MET A 1 228 ? 3.115 37.331 53.708 1.00 34.58 226 MET A O 1
ATOM 1706 N N . GLN A 1 229 ? 3.872 35.214 53.520 1.00 30.85 227 GLN A N 1
ATOM 1707 C CA . GLN A 1 229 ? 4.015 34.960 54.957 1.00 25.19 227 GLN A CA 1
ATOM 1708 C C . GLN A 1 229 ? 5.149 35.750 55.619 1.00 25.17 227 GLN A C 1
ATOM 1709 O O . GLN A 1 229 ? 5.035 36.158 56.775 1.00 30.24 227 GLN A O 1
ATOM 1715 N N . ASP A 1 230 ? 6.230 35.972 54.877 1.00 15.98 228 ASP A N 1
ATOM 1716 C CA . ASP A 1 230 ? 7.362 36.764 55.346 1.00 13.02 228 ASP A CA 1
ATOM 1717 C C . ASP A 1 230 ? 7.039 38.272 55.394 1.00 27.03 228 ASP A C 1
ATOM 1718 O O . ASP A 1 230 ? 7.767 39.060 56.007 1.00 21.52 228 ASP A O 1
ATOM 1723 N N . GLU A 1 231 ? 5.939 38.661 54.757 1.00 19.02 229 GLU A N 1
ATOM 1724 C CA . GLU A 1 231 ? 5.525 40.059 54.692 1.00 22.52 229 GLU A CA 1
ATOM 1725 C C . GLU A 1 231 ? 4.858 40.558 55.973 1.00 18.52 229 GLU A C 1
ATOM 1726 O O . GLU A 1 231 ? 4.699 41.762 56.158 1.00 27.37 229 GLU A O 1
ATOM 1732 N N . TYR A 1 232 ? 4.482 39.628 56.851 1.00 19.30 230 TYR A N 1
ATOM 1733 C CA . TYR A 1 232 ? 3.977 39.953 58.182 1.00 9.68 230 TYR A CA 1
ATOM 1734 C C . TYR A 1 232 ? 5.121 40.216 59.172 1.00 16.64 230 TYR A C 1
ATOM 1735 O O . TYR A 1 232 ? 4.895 40.683 60.292 1.00 16.09 230 TYR A O 1
ATOM 1744 N N . ARG A 1 233 ? 6.346 39.920 58.753 1.00 15.36 231 ARG A N 1
ATOM 1745 C CA . ARG A 1 233 ? 7.497 39.957 59.653 1.00 18.61 231 ARG A CA 1
ATOM 1746 C C . ARG A 1 233 ? 8.194 41.321 59.700 1.00 16.13 231 ARG A C 1
ATOM 1747 O O . ARG A 1 233 ? 8.777 41.693 60.717 1.00 16.69 231 ARG A O 1
ATOM 1755 N N . ARG A 1 234 ? 8.121 42.058 58.597 1.00 12.74 232 ARG A N 1
ATOM 1756 C CA . ARG A 1 234 ? 8.627 43.424 58.523 1.00 17.95 232 ARG A CA 1
ATOM 1757 C C . ARG A 1 234 ? 7.756 44.209 57.539 1.00 14.98 232 ARG A C 1
ATOM 1758 O O . ARG A 1 234 ? 7.185 43.617 56.618 1.00 25.03 232 ARG A O 1
ATOM 1766 N N . PRO A 1 235 ? 7.638 45.534 57.726 1.00 18.58 233 PRO A N 1
ATOM 1767 C CA . PRO A 1 235 ? 6.872 46.306 56.744 1.00 12.39 233 PRO A CA 1
ATOM 1768 C C . PRO A 1 235 ? 7.693 46.643 55.481 1.00 13.38 233 PRO A C 1
ATOM 1769 O O . PRO A 1 235 ? 8.845 47.081 55.577 1.00 21.80 233 PRO A O 1
ATOM 1773 N N . MET A 1 236 ? 7.106 46.416 54.308 1.00 11.49 234 MET A N 1
ATOM 1774 C CA . MET A 1 236 ? 7.753 46.798 53.056 1.00 10.85 234 MET A CA 1
ATOM 1775 C C . MET A 1 236 ? 7.398 48.220 52.633 1.00 12.11 234 MET A C 1
ATOM 1776 O O . MET A 1 236 ? 8.208 48.885 51.980 1.00 17.04 234 MET A O 1
ATOM 1781 N N . MET A 1 237 ? 6.200 48.685 53.006 1.00 11.78 235 MET A N 1
ATOM 1782 C CA . MET A 1 237 ? 5.669 49.975 52.510 1.00 16.86 235 MET A CA 1
ATOM 1783 C C . MET A 1 237 ? 5.111 50.925 53.587 1.00 15.54 235 MET A C 1
ATOM 1784 O O . MET A 1 237 ? 4.668 50.498 54.656 1.00 17.85 235 MET A O 1
ATOM 1789 N N . LEU A 1 238 ? 5.149 52.216 53.269 1.00 11.97 236 LEU A N 1
ATOM 1790 C CA . LEU A 1 238 ? 4.550 53.276 54.063 1.00 16.04 236 LEU A CA 1
ATOM 1791 C C . LEU A 1 238 ? 3.606 54.095 53.180 1.00 13.67 236 LEU A C 1
ATOM 1792 O O . LEU A 1 238 ? 4.017 54.609 52.142 1.00 13.41 236 LEU A O 1
ATOM 1797 N N . LEU A 1 239 ? 2.350 54.209 53.604 1.00 15.98 237 LEU A N 1
ATOM 1798 C CA . LEU A 1 239 ? 1.318 54.952 52.875 1.00 14.85 237 LEU A CA 1
ATOM 1799 C C . LEU A 1 239 ? 0.801 56.082 53.744 1.00 19.95 237 LEU A C 1
ATOM 1800 O O . LEU A 1 239 ? 0.540 55.880 54.929 1.00 23.25 237 LEU A O 1
ATOM 1805 N N . ILE A 1 240 ? 0.642 57.267 53.157 1.00 11.40 238 ILE A N 1
ATOM 1806 C CA . ILE A 1 240 ? 0.233 58.454 53.911 1.00 11.26 238 ILE A CA 1
ATOM 1807 C C . ILE A 1 240 ? -0.762 59.305 53.113 1.00 13.80 238 ILE A C 1
ATOM 1808 O O . ILE A 1 240 ? -0.556 59.581 51.925 1.00 18.26 238 ILE A O 1
ATOM 1813 N N . SER A 1 241 ? -1.834 59.717 53.783 1.00 10.31 239 SER A N 1
ATOM 1814 C CA . SER A 1 241 ? -2.820 60.621 53.215 1.00 13.56 239 SER A CA 1
ATOM 1815 C C . SER A 1 241 ? -2.746 61.956 53.949 1.00 11.04 239 SER A C 1
ATOM 1816 O O . SER A 1 241 ? -2.705 62.007 55.176 1.00 11.35 239 SER A O 1
ATOM 1819 N N . ALA A 1 242 ? -2.728 63.040 53.191 1.00 16.87 240 ALA A N 1
ATOM 1820 C CA . ALA A 1 242 ? -2.569 64.356 53.772 1.00 11.30 240 ALA A CA 1
ATOM 1821 C C . ALA A 1 242 ? -3.432 65.366 53.049 1.00 10.82 240 ALA A C 1
ATOM 1822 O O . ALA A 1 242 ? -3.708 65.204 51.859 1.00 12.72 240 ALA A O 1
ATOM 1824 N N . THR A 1 243 ? -3.854 66.397 53.788 1.00 21.95 241 THR A N 1
ATOM 1825 C CA A THR A 1 243 ? -4.732 67.468 53.295 0.50 8.44 241 THR A CA 1
ATOM 1826 C CA B THR A 1 243 ? -4.668 67.470 53.222 0.50 12.49 241 THR A CA 1
ATOM 1827 C C . THR A 1 243 ? -4.015 68.823 53.416 1.00 9.23 241 THR A C 1
ATOM 1828 O O . THR A 1 243 ? -3.437 69.117 54.457 1.00 11.20 241 THR A O 1
ATOM 1835 N N . LYS A 1 244 ? -4.083 69.639 52.373 1.00 12.28 242 LYS A N 1
ATOM 1836 C CA . LYS A 1 244 ? -3.555 70.987 52.417 1.00 17.67 242 LYS A CA 1
ATOM 1837 C C . LYS A 1 244 ? -4.321 71.819 53.443 1.00 12.42 242 LYS A C 1
ATOM 1838 O O . LYS A 1 244 ? -5.553 71.784 53.482 1.00 19.38 242 LYS A O 1
ATOM 1844 N N . GLN A 1 245 ? -3.573 72.514 54.300 1.00 13.87 243 GLN A N 1
ATOM 1845 C CA . GLN A 1 245 ? -4.122 73.519 55.215 1.00 12.00 243 GLN A CA 1
ATOM 1846 C C . GLN A 1 245 ? -3.460 74.846 54.879 1.00 18.84 243 GLN A C 1
ATOM 1847 O O . GLN A 1 245 ? -2.269 74.879 54.584 1.00 25.62 243 GLN A O 1
ATOM 1853 N N . GLU A 1 246 ? -4.219 75.938 54.920 1.00 19.84 244 GLU A N 1
ATOM 1854 C CA . GLU A 1 246 ? -3.627 77.266 54.764 1.00 16.32 244 GLU A CA 1
ATOM 1855 C C . GLU A 1 246 ? -3.694 78.057 56.068 1.00 11.97 244 GLU A C 1
ATOM 1856 O O . GLU A 1 246 ? -4.606 77.856 56.874 1.00 22.72 244 GLU A O 1
ATOM 1862 N N . LYS B 1 28 ? 19.001 57.094 78.087 1.00 55.38 26 LYS B N 1
ATOM 1863 C CA . LYS B 1 28 ? 17.627 56.927 77.522 1.00 60.16 26 LYS B CA 1
ATOM 1864 C C . LYS B 1 28 ? 16.623 57.879 78.181 1.00 57.88 26 LYS B C 1
ATOM 1865 O O . LYS B 1 28 ? 15.851 58.551 77.489 1.00 55.99 26 LYS B O 1
ATOM 1871 N N . ALA B 1 29 ? 16.649 57.930 79.513 1.00 57.22 27 ALA B N 1
ATOM 1872 C CA . ALA B 1 29 ? 15.682 58.698 80.303 1.00 58.29 27 ALA B CA 1
ATOM 1873 C C . ALA B 1 29 ? 15.825 60.211 80.130 1.00 56.60 27 ALA B C 1
ATOM 1874 O O . ALA B 1 29 ? 14.828 60.917 79.968 1.00 54.57 27 ALA B O 1
ATOM 1876 N N . ALA B 1 30 ? 17.067 60.694 80.165 1.00 62.23 28 ALA B N 1
ATOM 1877 C CA . ALA B 1 30 ? 17.371 62.115 79.990 1.00 57.39 28 ALA B CA 1
ATOM 1878 C C . ALA B 1 30 ? 17.208 62.540 78.532 1.00 54.66 28 ALA B C 1
ATOM 1879 O O . ALA B 1 30 ? 16.777 63.660 78.252 1.00 54.90 28 ALA B O 1
ATOM 1881 N N . GLY B 1 31 ? 17.547 61.633 77.616 1.00 54.76 29 GLY B N 1
ATOM 1882 C CA . GLY B 1 31 ? 17.345 61.839 76.183 1.00 47.30 29 GLY B CA 1
ATOM 1883 C C . GLY B 1 31 ? 15.879 61.936 75.795 1.00 48.13 29 GLY B C 1
ATOM 1884 O O . GLY B 1 31 ? 15.535 62.643 74.842 1.00 56.01 29 GLY B O 1
ATOM 1885 N N . GLU B 1 32 ? 15.025 61.221 76.538 1.00 36.45 30 GLU B N 1
ATOM 1886 C CA . GLU B 1 32 ? 13.568 61.266 76.370 1.00 36.01 30 GLU B CA 1
ATOM 1887 C C . GLU B 1 32 ? 13.025 62.641 76.717 1.00 40.00 30 GLU B C 1
ATOM 1888 O O . GLU B 1 32 ? 12.154 63.170 76.019 1.00 32.41 30 GLU B O 1
ATOM 1894 N N . TRP B 1 33 ? 13.540 63.197 77.811 1.00 43.46 31 TRP B N 1
ATOM 1895 C CA . TRP B 1 33 ? 13.105 64.491 78.303 1.00 46.69 31 TRP B CA 1
ATOM 1896 C C . TRP B 1 33 ? 13.463 65.640 77.363 1.00 44.21 31 TRP B C 1
ATOM 1897 O O . TRP B 1 33 ? 12.613 66.497 77.103 1.00 42.78 31 TRP B O 1
ATOM 1908 N N . HIS B 1 34 ? 14.702 65.633 76.858 1.00 40.95 32 HIS B N 1
ATOM 1909 C CA A HIS B 1 34 ? 15.216 66.680 75.965 0.50 47.74 32 HIS B CA 1
ATOM 1910 C CA B HIS B 1 34 ? 15.200 66.696 75.979 0.50 47.18 32 HIS B CA 1
ATOM 1911 C C . HIS B 1 34 ? 14.307 66.908 74.756 1.00 48.29 32 HIS B C 1
ATOM 1912 O O . HIS B 1 34 ? 14.054 68.048 74.358 1.00 49.39 32 HIS B O 1
ATOM 1925 N N . GLU B 1 35 ? 13.819 65.807 74.185 1.00 51.72 33 GLU B N 1
ATOM 1926 C CA . GLU B 1 35 ? 12.936 65.845 73.024 1.00 45.63 33 GLU B CA 1
ATOM 1927 C C . GLU B 1 35 ? 11.475 66.104 73.385 1.00 34.19 33 GLU B C 1
ATOM 1928 O O . GLU B 1 35 ? 10.784 66.819 72.658 1.00 24.25 33 GLU B O 1
ATOM 1934 N N . LEU B 1 36 ? 11.018 65.511 74.492 1.00 33.40 34 LEU B N 1
ATOM 1935 C CA . LEU B 1 36 ? 9.652 65.705 75.004 1.00 29.75 34 LEU B CA 1
ATOM 1936 C C . LEU B 1 36 ? 9.376 67.137 75.471 1.00 25.94 34 LEU B C 1
ATOM 1937 O O . LEU B 1 36 ? 8.270 67.652 75.257 1.00 31.11 34 LEU B O 1
ATOM 1942 N N . LYS B 1 37 ? 10.381 67.764 76.095 1.00 21.46 35 LYS B N 1
ATOM 1943 C CA . LYS B 1 37 ? 10.332 69.176 76.507 1.00 32.43 35 LYS B CA 1
ATOM 1944 C C . LYS B 1 37 ? 9.944 70.088 75.344 1.00 30.61 35 LYS B C 1
ATOM 1945 O O . LYS B 1 37 ? 9.121 70.997 75.509 1.00 28.09 35 LYS B O 1
ATOM 1951 N N . LYS B 1 38 ? 10.517 69.798 74.174 1.00 28.22 36 LYS B N 1
ATOM 1952 C CA A LYS B 1 38 ? 10.268 70.575 72.958 0.50 31.69 36 LYS B CA 1
ATOM 1953 C CA B LYS B 1 38 ? 10.275 70.561 72.946 0.50 30.74 36 LYS B CA 1
ATOM 1954 C C . LYS B 1 38 ? 8.823 70.474 72.457 1.00 28.28 36 LYS B C 1
ATOM 1955 O O . LYS B 1 38 ? 8.344 71.361 71.745 1.00 33.15 36 LYS B O 1
ATOM 1966 N N . MET B 1 39 ? 8.128 69.403 72.837 1.00 25.02 37 MET B N 1
ATOM 1967 C CA . MET B 1 39 ? 6.730 69.197 72.436 1.00 21.88 37 MET B CA 1
ATOM 1968 C C . MET B 1 39 ? 5.740 69.898 73.364 1.00 15.11 37 MET B C 1
ATOM 1969 O O . MET B 1 39 ? 4.640 70.249 72.937 1.00 27.57 37 MET B O 1
ATOM 1974 N N . LEU B 1 40 ? 6.144 70.086 74.624 1.00 27.00 38 LEU B N 1
ATOM 1975 C CA . LEU B 1 40 ? 5.293 70.643 75.687 1.00 31.90 38 LEU B CA 1
ATOM 1976 C C . LEU B 1 40 ? 4.736 72.032 75.378 1.00 34.91 38 LEU B C 1
ATOM 1977 O O . LEU B 1 40 ? 5.478 72.909 74.936 1.00 43.33 38 LEU B O 1
ATOM 1982 N N . PRO B 1 41 ? 3.426 72.234 75.620 1.00 33.33 39 PRO B N 1
ATOM 1983 C CA . PRO B 1 41 ? 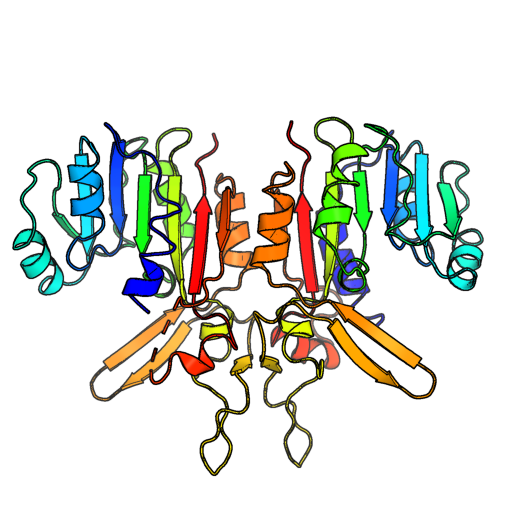2.805 73.531 75.375 1.00 38.41 39 PRO B CA 1
ATOM 1984 C C . PRO B 1 41 ? 3.019 74.504 76.536 1.00 33.07 39 PRO B C 1
ATOM 1985 O O . PRO B 1 41 ? 3.643 74.147 77.539 1.00 30.96 39 PRO B O 1
ATOM 1989 N N . ASP B 1 42 ? 2.522 75.728 76.373 1.00 41.93 40 ASP B N 1
ATOM 1990 C CA . ASP B 1 42 ? 2.476 76.712 77.449 1.00 48.46 40 ASP B CA 1
ATOM 1991 C C . ASP B 1 42 ? 1.585 76.171 78.577 1.00 46.15 40 ASP B C 1
ATOM 1992 O O . ASP B 1 42 ? 0.390 75.912 78.374 1.00 45.52 40 ASP B O 1
ATOM 1997 N N . PHE B 1 43 ? 2.188 75.980 79.750 1.00 41.60 41 PHE B N 1
ATOM 1998 C CA . PHE B 1 43 ? 1.498 75.403 80.908 1.00 41.40 41 PHE B CA 1
ATOM 1999 C C . PHE B 1 43 ? 0.695 76.388 81.756 1.00 43.02 41 PHE B C 1
ATOM 2000 O O . PHE B 1 43 ? 0.059 75.976 82.721 1.00 31.67 41 PHE B O 1
ATOM 2008 N N . ASN B 1 44 ? 0.727 77.673 81.397 1.00 52.44 42 ASN B N 1
ATOM 2009 C CA . ASN B 1 44 ? 0.070 78.733 82.180 1.00 56.67 42 ASN B CA 1
ATOM 2010 C C . ASN B 1 44 ? -1.450 78.620 82.325 1.00 55.08 42 ASN B C 1
ATOM 2011 O O . ASN B 1 44 ? -2.193 78.750 81.343 1.00 49.19 42 ASN B O 1
ATOM 2016 N N . GLN B 1 45 ? -1.876 78.395 83.573 1.00 50.10 43 GLN B N 1
ATOM 2017 C CA . GLN B 1 45 ? -3.261 78.059 83.952 1.00 55.84 43 GLN B CA 1
ATOM 2018 C C . GLN B 1 45 ? -3.863 76.911 83.136 1.00 50.33 43 GLN B C 1
ATOM 2019 O O . GLN B 1 45 ? -4.993 76.982 82.631 1.00 43.52 43 GLN B O 1
ATOM 2025 N N . LYS B 1 46 ? -3.061 75.856 83.026 1.00 39.84 44 LYS B N 1
ATOM 2026 C CA . LYS B 1 46 ? -3.411 74.629 82.340 1.00 36.78 44 LYS B CA 1
ATOM 2027 C C . LYS B 1 46 ? -3.608 73.571 83.413 1.00 21.15 44 LYS B C 1
ATOM 2028 O O . LYS B 1 46 ? -2.855 73.521 84.384 1.00 20.92 44 LYS B O 1
ATOM 2034 N N . THR B 1 47 ? -4.633 72.743 83.255 1.00 27.30 45 THR B N 1
ATOM 2035 C CA . THR B 1 47 ? -4.811 71.597 84.139 1.00 28.27 45 THR B CA 1
ATOM 2036 C C . THR B 1 47 ? -4.151 70.367 83.498 1.00 33.20 45 THR B C 1
ATOM 2037 O O . THR B 1 47 ? -4.525 69.957 82.390 1.00 28.07 45 THR B O 1
ATOM 2041 N N . VAL B 1 48 ? -3.173 69.797 84.208 1.00 33.91 46 VAL B N 1
ATOM 2042 C CA . VAL B 1 48 ? -2.270 68.762 83.684 1.00 28.82 46 VAL B CA 1
ATOM 2043 C C . VAL B 1 48 ? -2.516 67.378 84.319 1.00 38.23 46 VAL B C 1
ATOM 2044 O O . VAL B 1 48 ? -2.846 67.288 85.501 1.00 49.98 46 VAL B O 1
ATOM 2048 N N . LEU B 1 49 ? -2.356 66.316 83.525 1.00 29.97 47 LEU B N 1
ATOM 2049 C CA . LEU B 1 49 ? -2.334 64.931 84.011 1.00 25.59 47 LEU B CA 1
ATOM 2050 C C . LEU B 1 49 ? -1.055 64.232 83.537 1.00 21.97 47 LEU B C 1
ATOM 2051 O O . LEU B 1 49 ? -0.744 64.239 82.354 1.00 17.85 47 LEU B O 1
ATOM 2056 N N . ASP B 1 50 ? -0.302 63.656 84.465 1.00 27.27 48 ASP B N 1
ATOM 2057 C CA . ASP B 1 50 ? 0.902 62.922 84.113 1.00 32.48 48 ASP B CA 1
ATOM 2058 C C . ASP B 1 50 ? 0.681 61.451 84.427 1.00 26.07 48 ASP B C 1
ATOM 2059 O O . ASP B 1 50 ? 0.367 61.108 85.562 1.00 32.59 48 ASP B O 1
ATOM 2064 N N . LEU B 1 51 ? 0.833 60.595 83.415 1.00 28.54 49 LEU B N 1
ATOM 2065 C CA . LEU B 1 51 ? 0.585 59.154 83.552 1.00 26.52 49 LEU B CA 1
ATOM 2066 C C . LEU B 1 51 ? 1.889 58.378 83.626 1.00 32.80 49 LEU B C 1
ATOM 2067 O O . LEU B 1 51 ? 2.668 58.358 82.664 1.00 32.39 49 LEU B O 1
ATOM 2072 N N . GLY B 1 52 ? 2.106 57.713 84.759 1.00 33.20 50 GLY B N 1
ATOM 2073 C CA . GLY B 1 52 ? 3.374 57.037 85.034 1.00 30.88 50 GLY B CA 1
ATOM 2074 C C . GLY B 1 52 ? 4.406 58.088 85.389 1.00 26.30 50 GLY B C 1
ATOM 2075 O O . GLY B 1 52 ? 5.468 58.164 84.765 1.00 29.43 50 GLY B O 1
ATOM 2076 N N . CYS B 1 53 ? 4.081 58.888 86.406 1.00 21.08 51 CYS B N 1
ATOM 2077 C CA . CYS B 1 53 ? 4.838 60.087 86.771 1.00 31.78 51 CYS B CA 1
ATOM 2078 C C . CYS B 1 53 ? 6.205 59.859 87.431 1.00 32.89 51 CYS B C 1
ATOM 2079 O O . CYS B 1 53 ? 6.992 60.804 87.552 1.00 35.05 51 CYS B O 1
ATOM 2082 N N . GLY B 1 54 ? 6.477 58.622 87.852 1.00 34.59 52 GLY B N 1
ATOM 2083 C CA . GLY B 1 54 ? 7.758 58.256 88.458 1.00 27.83 52 GLY B CA 1
ATOM 2084 C C . GLY B 1 54 ? 8.079 59.091 89.682 1.00 46.47 52 GLY B C 1
ATOM 2085 O O . GLY B 1 54 ? 7.346 59.064 90.669 1.00 53.16 52 GLY B O 1
ATOM 2086 N N . PHE B 1 55 ? 9.162 59.860 89.595 1.00 46.18 53 PHE B N 1
ATOM 2087 C CA . PHE B 1 55 ? 9.585 60.741 90.686 1.00 41.58 53 PHE B CA 1
ATOM 2088 C C . PHE B 1 55 ? 9.005 62.165 90.553 1.00 40.19 53 PHE B C 1
ATOM 2089 O O . PHE B 1 55 ? 9.343 63.057 91.339 1.00 34.87 53 PHE B O 1
ATOM 2097 N N . GLY B 1 56 ? 8.134 62.364 89.559 1.00 33.98 54 GLY B N 1
ATOM 2098 C CA . GLY B 1 56 ? 7.325 63.588 89.431 1.00 30.53 54 GLY B CA 1
ATOM 2099 C C . GLY B 1 56 ? 7.897 64.771 88.660 1.00 39.03 54 GLY B C 1
ATOM 2100 O O . GLY B 1 56 ? 7.395 65.898 88.794 1.00 37.27 54 GLY B O 1
ATOM 2101 N N . TRP B 1 57 ? 8.915 64.507 87.836 1.00 37.08 55 TRP B N 1
ATOM 2102 C CA A TRP B 1 57 ? 9.627 65.543 87.075 0.50 42.14 55 TRP B CA 1
ATOM 2103 C CA B TRP B 1 57 ? 9.622 65.550 87.088 0.50 37.14 55 TRP B CA 1
ATOM 2104 C C .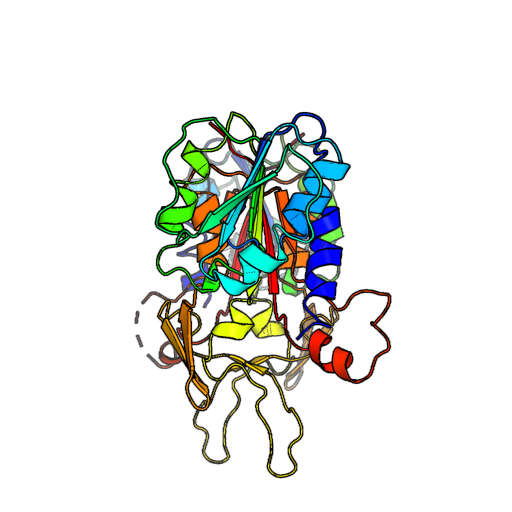 TRP B 1 57 ? 8.707 66.450 86.252 1.00 43.53 55 TRP B C 1
ATOM 2105 O O . TRP B 1 57 ? 8.863 67.677 86.259 1.00 43.16 55 TRP B O 1
ATOM 2126 N N . HIS B 1 58 ? 7.750 65.846 85.543 1.00 37.80 56 HIS B N 1
ATOM 2127 C CA . HIS B 1 58 ? 6.850 66.617 84.675 1.00 32.36 56 HIS B CA 1
ATOM 2128 C C . HIS B 1 58 ? 5.874 67.451 85.485 1.00 33.28 56 HIS B C 1
ATOM 2129 O O . HIS B 1 58 ? 5.501 68.558 85.079 1.00 39.70 56 HIS B O 1
ATOM 2136 N N . CYS B 1 59 ? 5.462 66.900 86.624 1.00 41.20 57 CYS B N 1
ATOM 2137 C CA . CYS B 1 59 ? 4.526 67.553 87.530 1.00 36.44 57 CYS B CA 1
ATOM 2138 C C . CYS B 1 59 ? 5.126 68.821 88.147 1.00 32.49 57 CYS B C 1
ATOM 2139 O O . CYS B 1 59 ? 4.437 69.836 88.260 1.00 44.65 57 CYS B O 1
ATOM 2142 N N . ILE B 1 60 ? 6.407 68.755 88.524 1.00 43.48 58 ILE B N 1
ATOM 2143 C CA . ILE B 1 60 ? 7.161 69.918 89.033 1.00 45.55 58 ILE B CA 1
ATOM 2144 C C . ILE B 1 60 ? 7.383 70.959 87.927 1.00 48.62 58 ILE B C 1
ATOM 2145 O O . ILE B 1 60 ? 7.236 72.170 88.159 1.00 45.25 58 ILE B O 1
ATOM 2150 N N . TYR B 1 61 ? 7.732 70.474 86.732 1.00 46.62 59 TYR B N 1
ATOM 2151 C CA . TYR B 1 61 ? 7.964 71.329 85.573 1.00 44.38 59 TYR B CA 1
ATOM 2152 C C . TYR B 1 61 ? 6.716 72.149 85.251 1.00 44.99 59 TYR B C 1
ATOM 2153 O O . TYR B 1 61 ? 6.798 73.369 85.096 1.00 41.73 59 TYR B O 1
ATOM 2162 N N . ALA B 1 62 ? 5.572 71.471 85.170 1.00 45.30 60 ALA B N 1
ATOM 2163 C CA . ALA B 1 62 ? 4.301 72.113 84.838 1.00 43.45 60 ALA B CA 1
ATOM 2164 C C . ALA B 1 62 ? 3.889 73.154 85.879 1.00 37.04 60 ALA B C 1
ATOM 2165 O O . ALA B 1 62 ? 3.516 74.270 85.525 1.00 31.63 60 ALA B O 1
ATOM 2167 N N . ALA B 1 63 ? 3.996 72.786 87.154 1.00 44.08 61 ALA B N 1
ATOM 2168 C CA . ALA B 1 63 ? 3.625 73.658 88.270 1.00 44.18 61 ALA B CA 1
ATOM 2169 C C . ALA B 1 63 ? 4.400 74.980 88.271 1.00 48.70 61 ALA B C 1
ATOM 2170 O O . ALA B 1 63 ? 3.808 76.048 88.452 1.00 48.14 61 ALA B O 1
ATOM 2172 N N . GLU B 1 64 ? 5.710 74.905 88.038 1.00 49.92 62 GLU B N 1
ATOM 2173 C CA . GLU B 1 64 ? 6.549 76.103 88.013 1.00 51.09 62 GLU B CA 1
ATOM 2174 C C . GLU B 1 64 ? 6.437 76.911 86.715 1.00 46.27 62 GLU B C 1
ATOM 2175 O O . GLU B 1 64 ? 6.876 78.064 86.661 1.00 58.29 62 GLU B O 1
ATOM 2181 N N . HIS B 1 65 ? 5.849 76.312 85.680 1.00 39.20 63 HIS B N 1
ATOM 2182 C CA . HIS B 1 65 ? 5.569 77.036 84.433 1.00 36.72 63 HIS B CA 1
ATOM 2183 C C . HIS B 1 65 ? 4.134 77.565 84.361 1.00 36.50 63 HIS B C 1
ATOM 2184 O O . HIS B 1 65 ? 3.636 77.915 83.284 1.00 40.30 63 HIS B O 1
ATOM 2191 N N . GLY B 1 66 ? 3.480 77.612 85.523 1.00 36.17 64 GLY B N 1
ATOM 2192 C CA . GLY B 1 66 ? 2.226 78.342 85.690 1.00 35.20 64 GLY B CA 1
ATOM 2193 C C . GLY B 1 66 ? 0.942 77.540 85.638 1.00 36.99 64 GLY B C 1
ATOM 2194 O O . GLY B 1 66 ? -0.122 78.109 85.395 1.00 38.51 64 GLY B O 1
ATOM 2195 N N . ALA B 1 67 ? 1.033 76.232 85.877 1.00 41.38 65 ALA B N 1
ATOM 2196 C CA . ALA B 1 67 ? -0.145 75.357 85.886 1.00 45.26 65 ALA B CA 1
ATOM 2197 C C . ALA B 1 67 ? -0.984 75.570 87.137 1.00 48.67 65 ALA B C 1
ATOM 2198 O O . ALA B 1 67 ? -0.443 75.739 88.230 1.00 54.51 65 ALA B O 1
ATOM 2200 N N . LYS B 1 68 ? -2.303 75.576 86.963 1.00 50.97 66 LYS B N 1
ATOM 2201 C CA . LYS B 1 68 ? -3.225 75.844 88.065 1.00 51.05 66 LYS B CA 1
ATOM 2202 C C . LYS B 1 68 ? -3.540 74.603 88.898 1.00 52.81 66 LYS B C 1
ATOM 2203 O O . LYS B 1 68 ? -3.902 74.722 90.072 1.00 50.80 66 LYS B O 1
ATOM 2209 N N . LYS B 1 69 ? -3.380 73.427 88.280 1.00 52.30 67 LYS B N 1
ATOM 2210 C CA . LYS B 1 69 ? -3.722 72.127 88.869 1.00 35.37 67 LYS B CA 1
ATOM 2211 C C . LYS B 1 69 ? -2.995 71.004 88.116 1.00 43.27 67 LYS B C 1
ATOM 2212 O O . LYS B 1 69 ? -3.051 70.937 86.888 1.00 41.68 67 LYS B O 1
ATOM 2218 N N . VAL B 1 70 ? -2.299 70.137 88.848 1.00 42.18 68 VAL B N 1
ATOM 2219 C CA . VAL B 1 70 ? -1.601 68.990 88.250 1.00 33.52 68 VAL B CA 1
ATOM 2220 C C . VAL B 1 70 ? -1.911 67.714 89.046 1.00 41.80 68 VAL B C 1
ATOM 2221 O O . VAL B 1 70 ? -1.855 67.725 90.276 1.00 49.29 68 VAL B O 1
ATOM 2225 N N . LEU B 1 71 ? -2.252 66.628 88.350 1.00 38.07 69 LEU B N 1
ATOM 2226 C CA . LEU B 1 71 ? -2.353 65.309 88.985 1.00 29.23 69 LEU B CA 1
ATOM 2227 C C . LEU B 1 71 ? -1.378 64.324 88.357 1.00 28.17 69 LEU B C 1
ATOM 2228 O O . LEU B 1 71 ? -1.397 64.113 87.149 1.00 41.99 69 LEU B O 1
ATOM 2233 N N . GLY B 1 72 ? -0.528 63.725 89.185 1.00 30.53 70 GLY B N 1
ATOM 2234 C CA . GLY B 1 72 ? 0.405 62.699 88.729 1.00 23.21 70 GLY B CA 1
ATOM 2235 C C . GLY B 1 72 ? 0.062 61.347 89.324 1.00 34.23 70 GLY B C 1
ATOM 2236 O O . GLY B 1 72 ? -0.211 61.242 90.518 1.00 32.80 70 GLY B O 1
ATOM 2237 N N . ILE B 1 73 ? 0.067 60.310 88.489 1.00 34.21 71 ILE B N 1
ATOM 2238 C CA . ILE B 1 73 ? -0.249 58.957 88.943 1.00 28.55 71 ILE B CA 1
ATOM 2239 C C . ILE B 1 73 ? 0.882 57.973 88.636 1.00 29.54 71 ILE B C 1
ATOM 2240 O O . ILE B 1 73 ? 1.593 58.118 87.645 1.00 35.07 71 ILE B O 1
ATOM 2245 N N . ASP B 1 74 ? 1.049 56.988 89.511 1.00 35.39 72 ASP B N 1
ATOM 2246 C CA . ASP B 1 74 ? 2.015 55.911 89.316 1.00 40.76 72 ASP B CA 1
ATOM 2247 C C . ASP B 1 74 ? 1.540 54.676 90.073 1.00 43.95 72 ASP B C 1
ATOM 2248 O O . ASP B 1 74 ? 0.830 54.789 91.080 1.00 45.43 72 ASP B O 1
ATOM 2253 N N . LEU B 1 75 ? 1.922 53.502 89.574 1.00 39.82 73 LEU B N 1
ATOM 2254 C CA . LEU B 1 75 ? 1.605 52.236 90.221 1.00 40.48 73 LEU B CA 1
ATOM 2255 C C . LEU B 1 75 ? 2.438 52.037 91.490 1.00 51.59 73 LEU B C 1
ATOM 2256 O O . LEU B 1 75 ? 1.909 51.625 92.527 1.00 48.99 73 LEU B O 1
ATOM 2261 N N . SER B 1 76 ? 3.732 52.345 91.395 1.00 50.27 74 SER B N 1
ATOM 2262 C CA . SER B 1 76 ? 4.695 52.069 92.463 1.00 61.86 74 SER B CA 1
ATOM 2263 C C . SER B 1 76 ? 4.602 53.061 93.620 1.00 56.36 74 SER B C 1
ATOM 2264 O O . SER B 1 76 ? 4.615 54.282 93.412 1.00 60.15 74 SER B O 1
ATOM 2267 N N . GLU B 1 77 ? 4.501 52.510 94.831 1.00 53.83 75 GLU B N 1
ATOM 2268 C CA A GLU B 1 77 ? 4.435 53.334 96.035 0.50 49.36 75 GLU B CA 1
ATOM 2269 C CA B GLU B 1 77 ? 4.441 53.271 96.081 0.50 52.74 75 GLU B CA 1
ATOM 2270 C C . GLU B 1 77 ? 5.818 53.850 96.426 1.00 45.14 75 GLU B C 1
ATOM 2271 O O . GLU B 1 77 ? 5.937 54.980 96.904 1.00 42.57 75 GLU B O 1
ATOM 2282 N N . ARG B 1 78 ? 6.854 53.041 96.190 1.00 45.70 76 ARG B N 1
ATOM 2283 C CA . ARG B 1 78 ? 8.249 53.429 96.440 1.00 55.21 76 ARG B CA 1
ATOM 2284 C C . ARG B 1 78 ? 8.681 54.655 95.621 1.00 59.69 76 ARG B C 1
ATOM 2285 O O . ARG B 1 78 ? 9.392 55.526 96.130 1.00 61.43 76 ARG B O 1
ATOM 2293 N N . MET B 1 79 ? 8.239 54.716 94.364 1.00 58.46 77 MET B N 1
ATOM 2294 C CA . MET B 1 79 ? 8.540 55.850 93.494 1.00 57.32 77 MET B CA 1
ATOM 2295 C C . MET B 1 79 ? 7.710 57.087 93.820 1.00 46.39 77 MET B C 1
ATOM 2296 O O . MET B 1 79 ? 8.184 58.200 93.640 1.00 37.65 77 MET B O 1
ATOM 2301 N N . LEU B 1 80 ? 6.484 56.885 94.302 1.00 50.38 78 LEU B N 1
ATOM 2302 C CA . LEU B 1 80 ? 5.608 57.993 94.708 1.00 49.26 78 LEU B CA 1
ATOM 2303 C C . LEU B 1 80 ? 5.933 58.575 96.085 1.00 50.65 78 LEU B C 1
ATOM 2304 O O . LEU B 1 80 ? 5.549 59.709 96.393 1.00 49.06 78 LEU B O 1
ATOM 2309 N N . THR B 1 81 ? 6.616 57.784 96.912 1.00 57.87 79 THR B N 1
ATOM 2310 C CA . THR B 1 81 ? 7.148 58.248 98.193 1.00 58.42 79 THR B CA 1
ATOM 2311 C C . THR B 1 81 ? 8.226 59.301 97.926 1.00 56.07 79 THR B C 1
ATOM 2312 O O . THR B 1 81 ? 8.170 60.408 98.467 1.00 59.16 79 THR B O 1
ATOM 2316 N N . GLU B 1 82 ? 9.175 58.942 97.060 1.00 58.76 80 GLU B N 1
ATOM 2317 C CA . GLU B 1 82 ? 10.252 59.824 96.598 1.00 59.84 80 GLU B CA 1
ATOM 2318 C C . GLU B 1 82 ? 9.724 61.029 95.808 1.00 57.05 80 GLU B C 1
ATOM 2319 O O . GLU B 1 82 ? 10.303 62.118 95.874 1.00 54.72 80 GLU B O 1
ATOM 2325 N N . ALA B 1 83 ? 8.627 60.825 95.074 1.00 63.33 81 ALA B N 1
ATOM 2326 C CA . ALA B 1 83 ? 7.983 61.884 94.282 1.00 64.56 81 ALA B CA 1
ATOM 2327 C C . ALA B 1 83 ? 7.439 63.028 95.137 1.00 61.97 81 ALA B C 1
ATOM 2328 O O . ALA B 1 83 ? 7.748 64.186 94.876 1.00 59.98 81 ALA B O 1
ATOM 2330 N N . LYS B 1 84 ? 6.649 62.694 96.159 1.00 70.37 82 LYS B N 1
ATOM 2331 C CA . LYS B 1 84 ? 6.108 63.684 97.106 1.00 73.20 82 LYS B CA 1
ATOM 2332 C C . LYS B 1 84 ? 7.205 64.339 97.958 1.00 72.19 82 LYS B C 1
ATOM 2333 O O . LYS B 1 84 ? 7.071 65.494 98.375 1.00 66.58 82 LYS B O 1
ATOM 2339 N N . ARG B 1 85 ? 8.283 63.586 98.193 1.00 71.23 83 ARG B N 1
ATOM 2340 C CA . ARG B 1 85 ? 9.465 64.046 98.928 1.00 75.43 83 ARG B CA 1
ATOM 2341 C C . ARG B 1 85 ? 10.187 65.198 98.224 1.00 68.85 83 ARG B C 1
ATOM 2342 O O . ARG B 1 85 ? 10.608 66.156 98.874 1.00 71.17 83 ARG B O 1
ATOM 2350 N N . LYS B 1 86 ? 10.319 65.093 96.901 1.00 67.03 84 LYS B N 1
ATOM 2351 C CA A LYS B 1 86 ? 11.045 66.082 96.102 0.50 63.42 84 LYS B CA 1
ATOM 2352 C CA B LYS B 1 86 ? 11.043 66.095 96.117 0.50 64.18 84 LYS B CA 1
ATOM 2353 C C . LYS B 1 86 ? 10.118 67.080 95.397 1.00 56.20 84 LYS B C 1
ATOM 2354 O O . LYS B 1 86 ? 10.493 67.677 94.386 1.00 54.51 84 LYS B O 1
ATOM 2365 N N . THR B 1 87 ? 8.914 67.261 95.942 1.00 56.39 85 THR B N 1
ATOM 2366 C CA . THR B 1 87 ? 7.914 68.174 95.372 1.00 55.79 85 THR B CA 1
ATOM 2367 C C . THR B 1 87 ? 7.464 69.229 96.385 1.00 59.08 85 THR B C 1
ATOM 2368 O O . THR B 1 87 ? 7.135 68.900 97.529 1.00 51.64 85 THR B O 1
ATOM 2372 N N . THR B 1 88 ? 7.436 70.487 95.944 1.00 59.86 86 THR B N 1
ATOM 2373 C CA . THR B 1 88 ? 7.159 71.626 96.819 1.00 67.35 86 THR B CA 1
ATOM 2374 C C . THR B 1 88 ? 5.781 72.248 96.571 1.00 65.82 86 THR B C 1
ATOM 2375 O O . THR B 1 88 ? 5.052 72.532 97.521 1.00 74.48 86 THR B O 1
ATOM 2379 N N . SER B 1 89 ? 5.438 72.446 95.299 1.00 65.74 87 SER B N 1
ATOM 2380 C CA . SER B 1 89 ? 4.208 73.136 94.894 1.00 68.80 87 SER B CA 1
ATOM 2381 C C . SER B 1 89 ? 2.914 72.449 95.372 1.00 72.34 87 SER B C 1
ATOM 2382 O O . SER B 1 89 ? 2.778 71.231 95.260 1.00 64.91 87 SER B O 1
ATOM 2385 N N . PRO B 1 90 ? 1.983 73.232 95.954 1.00 75.61 88 PRO B N 1
ATOM 2386 C CA . PRO B 1 90 ? 0.648 72.781 96.360 1.00 79.00 88 PRO B CA 1
ATOM 2387 C C . PRO B 1 90 ? -0.378 72.718 95.219 1.00 76.47 88 PRO B C 1
ATOM 2388 O O . PRO B 1 90 ? -1.531 72.337 95.446 1.00 76.94 88 PRO B O 1
ATOM 2392 N N . VAL B 1 91 ? 0.043 73.097 94.014 1.00 66.43 89 VAL B N 1
ATOM 2393 C CA . VAL B 1 91 ? -0.767 72.958 92.804 1.00 50.47 89 VAL B CA 1
ATOM 2394 C C . VAL B 1 91 ? -0.846 71.483 92.371 1.00 46.67 89 VAL B C 1
ATOM 2395 O O . VAL B 1 91 ? -1.862 71.032 91.815 1.00 33.23 89 VAL B O 1
ATOM 2399 N N . VAL B 1 92 ? 0.217 70.736 92.675 1.00 38.72 90 VAL B N 1
ATOM 2400 C CA . VAL B 1 92 ? 0.371 69.352 92.230 1.00 47.01 90 VAL B CA 1
ATOM 2401 C C . VAL B 1 92 ? 0.028 68.298 93.295 1.00 47.93 90 VAL B C 1
ATOM 2402 O O . VAL B 1 92 ? 0.625 68.259 94.376 1.00 52.42 90 VAL B O 1
ATOM 2406 N N . CYS B 1 93 ? -0.951 67.457 92.950 1.00 46.25 91 CYS B N 1
ATOM 2407 C CA A CYS B 1 93 ? -1.399 66.356 93.800 0.50 39.46 91 CYS B CA 1
ATOM 2408 C CA B CYS B 1 93 ? -1.398 66.360 93.798 0.50 42.90 91 CYS B CA 1
ATOM 2409 C C . CYS B 1 93 ? -0.947 65.025 93.208 1.00 36.83 91 CYS B C 1
ATOM 2410 O O . CYS B 1 93 ? -0.835 64.889 91.994 1.00 44.84 91 CYS B O 1
ATOM 2415 N N . TYR B 1 94 ? -0.687 64.045 94.072 1.00 31.51 92 TYR B N 1
ATOM 2416 C CA . TYR B 1 94 ? -0.311 62.699 93.636 1.00 24.59 92 TYR B CA 1
ATOM 2417 C C . TYR B 1 94 ? -1.294 61.637 94.139 1.00 37.63 92 TYR B C 1
ATOM 2418 O O . TYR B 1 94 ? -1.907 61.802 95.199 1.00 47.52 92 TYR B O 1
ATOM 2427 N N . GLU B 1 95 ? -1.443 60.560 93.363 1.00 37.76 93 GLU B N 1
ATOM 2428 C CA . GLU B 1 95 ? -2.279 59.405 93.717 1.00 35.81 93 GLU B CA 1
ATOM 2429 C C . GLU B 1 95 ? -1.588 58.114 93.307 1.00 44.74 93 GLU B C 1
ATOM 2430 O O . GLU B 1 95 ? -0.870 58.083 92.303 1.00 48.63 93 GLU B O 1
ATOM 2436 N N . GLN B 1 96 ? -1.816 57.050 94.076 1.00 47.88 94 GLN B N 1
ATOM 2437 C CA . GLN B 1 96 ? -1.301 55.727 93.729 1.00 53.59 94 GLN B CA 1
ATOM 2438 C C . GLN B 1 96 ? -2.344 54.962 92.915 1.00 57.80 94 GLN B C 1
ATOM 2439 O O . GLN B 1 96 ? -3.352 54.493 93.455 1.00 66.00 94 GLN B O 1
ATOM 2445 N N . LYS B 1 97 ? -2.086 54.841 91.614 1.00 49.70 95 LYS B N 1
ATOM 2446 C CA . LYS B 1 97 ? -3.072 54.342 90.659 1.00 48.58 95 LYS B CA 1
ATOM 2447 C C . LYS B 1 97 ? -2.395 53.825 89.388 1.00 41.42 95 LYS B C 1
ATOM 2448 O O . LYS B 1 97 ? -1.437 54.423 88.899 1.00 37.73 95 LYS B O 1
ATOM 2454 N N . ALA B 1 98 ? -2.896 52.707 88.868 1.00 39.22 96 ALA B N 1
ATOM 2455 C CA . ALA B 1 98 ? -2.455 52.176 87.582 1.00 33.60 96 ALA B CA 1
ATOM 2456 C C . ALA B 1 98 ? -3.030 53.027 86.446 1.00 34.81 96 ALA B C 1
ATOM 2457 O O . ALA B 1 98 ? -4.110 53.613 86.592 1.00 31.08 96 ALA B O 1
ATOM 2459 N N . ILE B 1 99 ? -2.304 53.085 85.326 1.00 25.30 97 ILE B N 1
ATOM 2460 C CA . ILE B 1 99 ? -2.686 53.883 84.149 1.00 23.97 97 ILE B CA 1
ATOM 2461 C C . ILE B 1 99 ? -4.063 53.492 83.580 1.00 30.74 97 ILE B C 1
ATOM 2462 O O . ILE B 1 99 ? -4.886 54.357 83.256 1.00 32.55 97 ILE B O 1
ATOM 2467 N N . GLU B 1 100 ? -4.323 52.189 83.513 1.00 18.19 98 GLU B N 1
ATOM 2468 C CA . GLU B 1 100 ? -5.590 51.668 82.992 1.00 33.34 98 GLU B CA 1
ATOM 2469 C C . GLU B 1 100 ? -6.799 51.895 83.914 1.00 43.10 98 GLU B C 1
ATOM 2470 O O . GLU B 1 100 ? -7.932 51.581 83.535 1.00 36.42 98 GLU B O 1
ATOM 2476 N N . ASP B 1 101 ? -6.559 52.439 85.109 1.00 41.80 99 ASP B N 1
ATOM 2477 C CA . ASP B 1 101 ? -7.627 52.684 86.085 1.00 38.02 99 ASP B CA 1
ATOM 2478 C C . ASP B 1 101 ? -7.874 54.163 86.379 1.00 34.51 99 ASP B C 1
ATOM 2479 O O . ASP B 1 101 ? -8.532 54.484 87.372 1.00 35.74 99 ASP B O 1
ATOM 2484 N N . ILE B 1 102 ? -7.356 55.050 85.525 1.00 26.76 100 ILE B N 1
ATOM 2485 C CA . ILE B 1 102 ? -7.560 56.501 85.681 1.00 47.68 100 ILE B CA 1
ATOM 2486 C C . ILE B 1 102 ? -9.030 56.912 85.692 1.00 46.06 100 ILE B C 1
ATOM 2487 O O . ILE B 1 102 ? -9.863 56.319 85.002 1.00 54.90 100 ILE B O 1
ATOM 2492 N N . ALA B 1 103 ? -9.332 57.924 86.497 1.00 42.30 101 ALA B N 1
ATOM 2493 C CA . ALA B 1 103 ? -10.702 58.346 86.723 1.00 39.51 101 ALA B CA 1
ATOM 2494 C C . ALA B 1 103 ? -11.275 59.071 85.511 1.00 39.86 101 ALA B C 1
ATOM 2495 O O . ALA B 1 103 ? -10.586 59.851 84.851 1.00 21.72 101 ALA B O 1
ATOM 2497 N N . ILE B 1 104 ? -12.538 58.789 85.221 1.00 34.50 102 ILE B N 1
ATOM 2498 C CA . ILE B 1 104 ? -13.250 59.499 84.182 1.00 32.25 102 ILE B CA 1
ATOM 2499 C C . ILE B 1 104 ? -13.649 60.858 84.745 1.00 44.77 102 ILE B C 1
ATOM 2500 O O . ILE B 1 104 ? -14.503 60.957 85.634 1.00 47.80 102 ILE B O 1
ATOM 2505 N N . GLU B 1 105 ? -12.989 61.896 84.244 1.00 35.87 103 GLU B N 1
ATOM 2506 C CA . GLU B 1 105 ? -13.333 63.267 84.586 1.00 33.60 103 GLU B CA 1
ATOM 2507 C C . GLU B 1 105 ? -13.432 64.097 83.321 1.00 31.42 103 GLU B C 1
ATOM 2508 O O . GLU B 1 105 ? -12.426 64.634 82.857 1.00 29.75 103 GLU B O 1
ATOM 2514 N N . PRO B 1 106 ? -14.652 64.190 82.755 1.00 37.18 104 PRO B N 1
ATOM 2515 C CA . PRO B 1 106 ? -14.943 64.855 81.479 1.00 40.16 104 PRO B CA 1
ATOM 2516 C C . PRO B 1 106 ? -14.525 66.321 81.454 1.00 44.85 104 PRO B C 1
ATOM 2517 O O . PRO B 1 106 ? -14.802 67.056 82.409 1.00 48.13 104 PRO B O 1
ATOM 2521 N N . ASP B 1 107 ? -13.839 66.709 80.373 1.00 49.24 105 ASP B N 1
ATOM 2522 C CA . ASP B 1 107 ? -13.409 68.095 80.103 1.00 45.20 105 ASP B CA 1
ATOM 2523 C C . ASP B 1 107 ? -12.620 68.742 81.243 1.00 43.15 105 ASP B C 1
ATOM 2524 O O . ASP B 1 107 ? -12.791 69.932 81.532 1.00 41.63 105 ASP B O 1
ATOM 2529 N N . ALA B 1 108 ? -11.757 67.959 81.888 1.00 44.85 106 ALA B N 1
ATOM 2530 C CA . ALA B 1 108 ? -11.073 68.419 83.100 1.00 43.20 106 ALA B CA 1
ATOM 2531 C C . ALA B 1 108 ? -9.632 68.852 82.869 1.00 38.68 106 ALA B C 1
ATOM 2532 O O . ALA B 1 108 ? -9.107 69.674 83.620 1.00 46.95 106 ALA B O 1
ATOM 2534 N N . TYR B 1 109 ? -9.000 68.312 81.830 1.00 31.67 107 TYR B N 1
ATOM 2535 C CA . TYR B 1 109 ? -7.576 68.547 81.599 1.00 23.94 107 TYR B CA 1
ATOM 2536 C C . TYR B 1 109 ? -7.274 69.300 80.306 1.00 32.48 107 TYR B C 1
ATOM 2537 O O . TYR B 1 109 ? -7.987 69.167 79.304 1.00 21.58 107 TYR B O 1
ATOM 2546 N N . ASN B 1 110 ? -6.215 70.104 80.350 1.00 26.24 108 ASN B N 1
ATOM 2547 C CA . ASN B 1 110 ? -5.695 70.773 79.161 1.00 24.01 108 ASN B CA 1
ATOM 2548 C C . ASN B 1 110 ? -4.612 69.928 78.498 1.00 29.92 108 ASN B C 1
ATOM 2549 O O . ASN B 1 110 ? -4.449 69.950 77.277 1.00 13.35 108 ASN B O 1
ATOM 2554 N N . VAL B 1 111 ? -3.877 69.174 79.312 1.00 19.15 109 VAL B N 1
ATOM 2555 C CA . VAL B 1 111 ? -2.741 68.412 78.820 1.00 30.23 109 VAL B CA 1
ATOM 2556 C C . VAL B 1 111 ? -2.569 67.083 79.563 1.00 32.88 109 VAL B C 1
ATOM 2557 O O . VAL B 1 111 ? -2.627 67.041 80.784 1.00 36.33 109 VAL B O 1
ATOM 2561 N N . VAL B 1 112 ? -2.408 65.999 78.803 1.00 35.82 110 VAL B N 1
ATOM 2562 C CA . VAL B 1 112 ? -2.094 64.683 79.355 1.00 13.74 110 VAL B CA 1
ATOM 2563 C C . VAL B 1 112 ? -0.717 64.261 78.848 1.00 23.96 110 VAL B C 1
ATOM 2564 O O . VAL B 1 112 ? -0.471 64.266 77.640 1.00 28.30 110 VAL B O 1
ATOM 2568 N N . LEU B 1 113 ? 0.174 63.905 79.772 1.00 23.93 111 LEU B N 1
ATOM 2569 C CA . LEU B 1 113 ? 1.512 63.404 79.433 1.00 19.67 111 LEU B CA 1
ATOM 2570 C C . LEU B 1 113 ? 1.706 61.953 79.830 1.00 21.90 111 LEU B C 1
ATOM 2571 O O . LEU B 1 113 ? 1.090 61.473 80.786 1.00 23.02 111 LEU B O 1
ATOM 2576 N N . SER B 1 114 ? 2.577 61.267 79.093 1.00 20.65 112 SER B N 1
ATOM 2577 C CA . SER B 1 114 ? 3.030 59.929 79.458 1.00 18.46 112 SER B CA 1
ATOM 2578 C C . SER B 1 114 ? 4.433 59.657 78.918 1.00 17.35 112 SER B C 1
ATOM 2579 O O . SER B 1 114 ? 4.645 59.600 77.712 1.00 26.78 112 SER B O 1
ATOM 2582 N N . SER B 1 115 ? 5.390 59.481 79.818 1.00 21.32 113 SER B N 1
ATOM 2583 C CA . SER B 1 115 ? 6.767 59.221 79.419 1.00 14.92 113 SER B CA 1
ATOM 2584 C C . SER B 1 115 ? 7.160 57.750 79.583 1.00 25.54 113 SER B C 1
ATOM 2585 O O . SER B 1 115 ? 7.265 57.262 80.707 1.00 22.09 113 SER B O 1
ATOM 2588 N N . LEU B 1 116 ? 7.370 57.069 78.449 1.00 25.45 114 LEU B N 1
ATOM 2589 C CA . LEU B 1 116 ? 7.864 55.673 78.374 1.00 23.33 114 LEU B CA 1
ATOM 2590 C C . LEU B 1 116 ? 7.049 54.671 79.193 1.00 23.68 114 LEU B C 1
ATOM 2591 O O . LEU B 1 116 ? 7.588 53.911 80.002 1.00 22.08 114 LEU B O 1
ATOM 2596 N N . ALA B 1 117 ? 5.741 54.663 78.953 1.00 25.35 115 ALA B N 1
ATOM 2597 C CA . ALA B 1 117 ? 4.819 53.947 79.820 1.00 17.63 115 ALA B CA 1
ATOM 2598 C C . ALA B 1 117 ? 3.769 53.158 79.061 1.00 19.89 115 ALA B C 1
ATOM 2599 O O . ALA B 1 117 ? 3.349 52.084 79.509 1.00 15.96 115 ALA B O 1
ATOM 2601 N N . LEU B 1 118 ? 3.339 53.682 77.917 1.00 15.89 116 LEU B N 1
ATOM 2602 C CA . LEU B 1 118 ? 2.157 53.132 77.246 1.00 19.31 116 LEU B CA 1
ATOM 2603 C C . LEU B 1 118 ? 2.401 51.805 76.508 1.00 22.51 116 LEU B C 1
ATOM 2604 O O . LEU B 1 118 ? 1.452 51.073 76.231 1.00 15.21 116 LEU B O 1
ATOM 2609 N N . HIS B 1 119 ? 3.671 51.488 76.231 1.00 7.32 117 HIS B N 1
ATOM 2610 C CA . HIS B 1 119 ? 4.046 50.174 75.696 1.00 15.16 117 HIS B CA 1
ATOM 2611 C C . HIS B 1 119 ? 3.981 49.035 76.732 1.00 22.61 117 HIS B C 1
ATOM 2612 O O . HIS B 1 119 ? 4.203 47.874 76.381 1.00 20.06 117 HIS B O 1
ATOM 2619 N N . TYR B 1 120 ? 3.701 49.375 77.995 1.00 20.50 118 TYR B N 1
ATOM 2620 C CA . TYR B 1 120 ? 3.413 48.388 79.050 1.00 20.95 118 TYR B CA 1
ATOM 2621 C C . TYR B 1 120 ? 1.909 48.174 79.254 1.00 19.10 118 TYR B C 1
ATOM 2622 O O . TYR B 1 120 ? 1.504 47.378 80.106 1.00 23.25 118 TYR B O 1
ATOM 2631 N N . ILE B 1 121 ? 1.095 48.896 78.485 1.00 22.69 119 ILE B N 1
ATOM 2632 C CA . ILE B 1 121 ? -0.365 48.856 78.597 1.00 25.76 119 ILE B CA 1
ATOM 2633 C C . ILE B 1 121 ? -0.910 48.102 77.393 1.00 23.68 119 ILE B C 1
ATOM 2634 O O . ILE B 1 121 ? -0.517 48.379 76.251 1.00 27.46 119 ILE B O 1
ATOM 2639 N N . ALA B 1 122 ? -1.802 47.150 77.664 1.00 17.55 120 ALA B N 1
ATOM 2640 C CA . ALA B 1 122 ? -2.354 46.246 76.655 1.00 21.96 120 ALA B CA 1
ATOM 2641 C C . ALA B 1 122 ? -3.219 46.966 75.627 1.00 17.14 120 ALA B C 1
ATOM 2642 O O . ALA B 1 122 ? -2.997 46.817 74.425 1.00 25.87 120 ALA B O 1
ATOM 2644 N N . SER B 1 123 ? -4.187 47.750 76.094 1.00 14.37 121 SER B N 1
ATOM 2645 C CA A SER B 1 123 ? -5.081 48.475 75.190 0.50 15.21 121 SER B CA 1
ATOM 2646 C CA B SER B 1 123 ? -5.085 48.476 75.192 0.50 16.86 121 SER B CA 1
ATOM 2647 C C . SER B 1 123 ? -4.740 49.960 75.111 1.00 14.85 121 SER B C 1
ATOM 2648 O O . SER B 1 123 ? -5.052 50.736 76.016 1.00 16.37 121 SER B O 1
ATOM 2653 N N . PHE B 1 124 ? -4.097 50.347 74.015 1.00 23.98 122 PHE B N 1
ATOM 2654 C CA . PHE B 1 124 ? -3.792 51.749 73.762 1.00 24.88 122 PHE B CA 1
ATOM 2655 C C . PHE B 1 124 ? -5.060 52.478 73.295 1.00 16.41 122 PHE B C 1
ATOM 2656 O O . PHE B 1 124 ? -5.189 53.693 73.482 1.00 27.70 122 PHE B O 1
ATOM 2664 N N . ASP B 1 125 ? -5.995 51.724 72.715 1.00 17.87 123 ASP B N 1
ATOM 2665 C CA . ASP B 1 125 ? -7.313 52.242 72.332 1.00 17.34 123 ASP B CA 1
ATOM 2666 C C . ASP B 1 125 ? -8.119 52.729 73.533 1.00 25.84 123 ASP B C 1
ATOM 2667 O O . ASP B 1 125 ? -8.763 53.783 73.470 1.00 32.35 123 ASP B O 1
ATOM 2672 N N . ASP B 1 126 ? -8.071 51.956 74.616 1.00 25.44 124 ASP B N 1
ATOM 2673 C CA . ASP B 1 126 ? -8.773 52.288 75.855 1.00 23.50 124 ASP B CA 1
ATOM 2674 C C . ASP B 1 126 ? -8.210 53.535 76.518 1.00 16.82 124 ASP B C 1
ATOM 2675 O O . ASP B 1 126 ? -8.968 54.360 77.018 1.00 29.20 124 ASP B O 1
ATOM 2680 N N . ILE B 1 127 ? -6.887 53.677 76.500 1.00 17.39 125 ILE B N 1
ATOM 2681 C CA . ILE B 1 127 ? -6.227 54.882 77.005 1.00 17.14 125 ILE B CA 1
ATOM 2682 C C . ILE B 1 127 ? -6.688 56.121 76.222 1.00 15.91 125 ILE B C 1
ATOM 2683 O O . ILE B 1 127 ? -7.082 57.122 76.817 1.00 27.76 125 ILE B O 1
ATOM 2688 N N . CYS B 1 128 ? -6.683 56.010 74.897 1.00 23.61 126 CYS B N 1
ATOM 2689 C CA . CYS B 1 128 ? -7.136 57.064 73.988 1.00 22.20 126 CYS B CA 1
ATOM 2690 C C . CYS B 1 128 ? -8.581 57.503 74.180 1.00 26.84 126 CYS B C 1
ATOM 2691 O O . CYS B 1 128 ? -8.883 58.688 74.056 1.00 32.97 126 CYS B O 1
ATOM 2694 N N . LYS B 1 129 ? -9.460 56.542 74.460 1.00 26.17 127 LYS B N 1
ATOM 2695 C CA . LYS B 1 129 ? -10.880 56.811 74.702 1.00 29.35 127 LYS B CA 1
ATOM 2696 C C . LYS B 1 129 ? -11.097 57.613 75.975 1.00 24.44 127 LYS B C 1
ATOM 2697 O O . LYS B 1 129 ? -11.929 58.526 76.011 1.00 31.40 127 LYS B O 1
ATOM 2703 N N . LYS B 1 130 ? -10.323 57.275 77.002 1.00 21.76 128 LYS B N 1
ATOM 2704 C CA . LYS B 1 130 ? -10.397 57.934 78.298 1.00 28.85 128 LYS B CA 1
ATOM 2705 C C . LYS B 1 130 ? -9.752 59.319 78.258 1.00 24.25 128 LYS B C 1
ATOM 2706 O O . LYS B 1 130 ? -10.305 60.274 78.809 1.00 32.32 128 LYS B O 1
ATOM 2712 N N . VAL B 1 131 ? -8.595 59.419 77.601 1.00 19.12 129 VAL B N 1
ATOM 2713 C CA . VAL B 1 131 ? -7.854 60.678 77.479 1.00 13.84 129 VAL B CA 1
ATOM 2714 C C . VAL B 1 131 ? -8.626 61.725 76.652 1.00 21.40 129 VAL B C 1
ATOM 2715 O O . VAL B 1 131 ? -8.677 62.903 77.023 1.00 27.19 129 VAL B O 1
ATOM 2719 N N . TYR B 1 132 ? -9.247 61.280 75.560 1.00 19.46 130 TYR B N 1
ATOM 2720 C CA . TYR B 1 132 ? -10.167 62.113 74.797 1.00 20.99 130 TYR B CA 1
ATOM 2721 C C . TYR B 1 132 ? -11.251 62.707 75.705 1.00 33.30 130 TYR B C 1
ATOM 2722 O O . TYR B 1 132 ? -11.446 63.925 75.719 1.00 34.87 130 TYR B O 1
ATOM 2731 N N . ILE B 1 133 ? -11.939 61.841 76.454 1.00 24.69 131 ILE B N 1
ATOM 2732 C CA . ILE B 1 133 ? -13.012 62.251 77.361 1.00 29.21 131 ILE B CA 1
ATOM 2733 C C . ILE B 1 133 ? -12.493 63.203 78.446 1.00 24.16 131 ILE B C 1
ATOM 2734 O O . ILE B 1 133 ? -13.107 64.239 78.706 1.00 26.11 131 ILE B O 1
ATOM 2739 N N . ASN B 1 134 ? -11.340 62.877 79.026 1.00 21.97 132 ASN B N 1
ATOM 2740 C CA . ASN B 1 134 ? -10.731 63.701 80.084 1.00 28.68 132 ASN B CA 1
ATOM 2741 C C . ASN B 1 134 ? -10.150 65.053 79.645 1.00 35.86 132 ASN B C 1
ATOM 2742 O O . ASN B 1 134 ? -9.925 65.929 80.487 1.00 32.49 132 ASN B O 1
ATOM 2747 N N . LEU B 1 135 ? -9.900 65.218 78.344 1.00 38.21 133 LEU B N 1
ATOM 2748 C CA . LEU B 1 135 ? -9.342 66.469 77.818 1.00 30.93 133 LEU B CA 1
ATOM 2749 C C . LEU B 1 135 ? -10.420 67.486 77.457 1.00 32.58 133 LEU B C 1
ATOM 2750 O O . LEU B 1 135 ? -11.553 67.121 77.135 1.00 23.83 133 LEU B O 1
ATOM 2755 N N . LYS B 1 136 ? -10.047 68.763 77.518 1.00 29.86 134 LYS B N 1
ATOM 2756 C CA . LYS B 1 136 ? -10.872 69.855 77.011 1.00 37.15 134 LYS B CA 1
ATOM 2757 C C . LYS B 1 136 ? -10.626 70.022 75.516 1.00 39.33 134 LYS B C 1
ATOM 2758 O O . LYS B 1 136 ? -9.732 69.380 74.953 1.00 38.29 134 LYS B O 1
ATOM 2764 N N . SER B 1 137 ? -11.414 70.893 74.887 1.00 50.34 135 SER B N 1
ATOM 2765 C CA . SER B 1 137 ? -11.226 71.271 73.485 1.00 52.43 135 SER B CA 1
ATOM 2766 C C . SER B 1 137 ? -9.804 71.764 73.249 1.00 45.42 135 SER B C 1
ATOM 2767 O O . SER B 1 137 ? -9.269 72.534 74.060 1.00 51.88 135 SER B O 1
ATOM 2770 N N . SER B 1 138 ? -9.211 71.269 72.154 1.00 40.97 136 SER B N 1
ATOM 2771 C CA A SER B 1 138 ? -7.842 71.599 71.735 0.50 30.92 136 SER B CA 1
ATOM 2772 C CA B SER B 1 138 ? -7.837 71.586 71.731 0.50 33.30 136 SER B CA 1
ATOM 2773 C C . SER B 1 138 ? -6.778 71.314 72.802 1.00 23.30 136 SER B C 1
ATOM 2774 O O . SER B 1 138 ? -5.717 71.943 72.824 1.00 35.78 136 SER B O 1
ATOM 2779 N N . GLY B 1 139 ? -7.067 70.364 73.684 1.00 31.17 137 GLY B N 1
ATOM 2780 C CA . GLY B 1 139 ? -6.111 69.928 74.694 1.00 31.01 137 GLY B CA 1
ATOM 2781 C C . GLY B 1 139 ? -5.172 68.875 74.122 1.00 22.97 137 GLY B C 1
ATOM 2782 O O . GLY B 1 139 ? -5.562 68.112 73.243 1.00 14.56 137 GLY B O 1
ATOM 2783 N N . SER B 1 140 ? -3.944 68.820 74.629 1.00 21.16 138 SER B N 1
ATOM 2784 C CA . SER B 1 140 ? -2.921 67.951 74.045 1.00 29.14 138 SER B CA 1
ATOM 2785 C C . SER B 1 140 ? -2.640 66.641 74.795 1.00 25.68 138 SER B C 1
ATOM 2786 O O . SER B 1 140 ? -2.657 66.581 76.021 1.00 30.90 138 SER B O 1
ATOM 2789 N N . PHE B 1 141 ? -2.380 65.601 74.016 1.00 27.03 139 PHE B N 1
ATOM 2790 C CA . PHE B 1 141 ? -1.969 64.307 74.514 1.00 15.54 139 PHE B CA 1
ATOM 2791 C C . PHE B 1 141 ? -0.585 64.057 73.932 1.00 20.80 139 PHE B C 1
ATOM 2792 O O . PHE B 1 141 ? -0.433 63.790 72.735 1.00 26.67 139 PHE B O 1
ATOM 2800 N N . ILE B 1 142 ? 0.424 64.182 74.789 1.00 13.89 140 ILE B N 1
ATOM 2801 C CA . ILE B 1 142 ? 1.819 64.041 74.387 1.00 18.58 140 ILE B CA 1
ATOM 2802 C C . ILE B 1 142 ? 2.413 62.830 75.093 1.00 16.14 140 ILE B C 1
ATOM 2803 O O . ILE B 1 142 ? 2.342 62.726 76.316 1.00 15.11 140 ILE B O 1
ATOM 2808 N N . PHE B 1 143 ? 3.001 61.913 74.332 1.00 20.76 141 PHE B N 1
ATOM 2809 C CA . PHE B 1 143 ? 3.537 60.699 74.936 1.00 12.37 141 PHE B CA 1
ATOM 2810 C C . PHE B 1 143 ? 4.762 60.123 74.229 1.00 18.37 141 PHE B C 1
ATOM 2811 O O . PHE B 1 143 ? 5.068 60.472 73.092 1.00 21.46 141 PHE B O 1
ATOM 2819 N N . SER B 1 144 ? 5.447 59.223 74.926 1.00 20.36 142 SER B N 1
ATOM 2820 C CA . SER B 1 144 ? 6.595 58.528 74.380 1.00 15.92 142 SER B CA 1
ATOM 2821 C C . SER B 1 144 ? 6.508 57.045 74.726 1.00 18.86 142 SER B C 1
ATOM 2822 O O . SER B 1 144 ? 6.065 56.680 75.812 1.00 16.09 142 SER B O 1
ATOM 2825 N N . VAL B 1 145 ? 6.882 56.198 73.773 1.00 12.81 143 VAL B N 1
ATOM 2826 C CA . VAL B 1 145 ? 6.940 54.753 73.974 1.00 9.31 143 VAL B CA 1
ATOM 2827 C C . VAL B 1 145 ? 8.227 54.200 73.360 1.00 11.45 143 VAL B C 1
ATOM 2828 O O . VAL B 1 145 ? 8.891 54.888 72.583 1.00 16.39 143 VAL B O 1
ATOM 2832 N N . GLU B 1 146 ? 8.582 52.966 73.714 1.00 10.87 144 GLU B N 1
ATOM 2833 C CA . GLU B 1 146 ? 9.631 52.256 72.998 1.00 11.99 144 GLU B CA 1
ATOM 2834 C C . GLU B 1 146 ? 9.148 52.013 71.585 1.00 12.25 144 GLU B C 1
ATOM 2835 O O . GLU B 1 146 ? 7.994 51.627 71.372 1.00 19.65 144 GLU B O 1
ATOM 2841 N N . HIS B 1 147 ? 10.037 52.274 70.628 1.00 14.37 145 HIS B N 1
ATOM 2842 C CA . HIS B 1 147 ? 9.721 52.229 69.209 1.00 14.16 145 HIS B CA 1
ATOM 2843 C C . HIS B 1 147 ? 9.348 50.800 68.827 1.00 13.96 145 HIS B C 1
ATOM 2844 O O . HIS B 1 147 ? 9.969 49.859 69.313 1.00 24.40 145 HIS B O 1
ATOM 2851 N N . PRO B 1 148 ? 8.300 50.636 67.999 1.00 14.48 146 PRO B N 1
ATOM 2852 C CA . PRO B 1 148 ? 7.906 49.362 67.375 1.00 11.59 146 PRO B CA 1
ATOM 2853 C C . PRO B 1 148 ? 9.055 48.499 66.823 1.00 11.55 146 PRO B C 1
ATOM 2854 O O . PRO B 1 148 ? 8.995 47.282 66.927 1.00 15.75 146 PRO B O 1
ATOM 2858 N N . VAL B 1 149 ? 10.085 49.138 66.266 1.00 19.96 147 VAL B N 1
ATOM 2859 C CA . VAL B 1 149 ? 11.299 48.474 65.773 1.00 15.31 147 VAL B CA 1
ATOM 2860 C C . VAL B 1 149 ? 12.161 47.874 66.901 1.00 16.98 147 VAL B C 1
ATOM 2861 O O . VAL B 1 149 ? 12.803 46.833 66.718 1.00 10.81 147 VAL B O 1
ATOM 2865 N N . PHE B 1 150 ? 12.167 48.529 68.061 1.00 12.44 148 PHE B N 1
ATOM 2866 C CA . PHE B 1 150 ? 12.808 47.980 69.263 1.00 19.81 148 PHE B CA 1
ATOM 2867 C C . PHE B 1 150 ? 12.036 46.773 69.828 1.00 18.12 148 PHE B C 1
ATOM 2868 O O . PHE B 1 150 ? 12.643 45.839 70.364 1.00 17.83 148 PHE B O 1
ATOM 2876 N N . THR B 1 151 ? 10.709 46.796 69.701 1.00 12.72 149 THR B N 1
ATOM 2877 C CA . THR B 1 151 ? 9.848 45.803 70.360 1.00 14.41 149 THR B CA 1
ATOM 2878 C C . THR B 1 151 ? 9.362 44.653 69.469 1.00 11.60 149 THR B C 1
ATOM 2879 O O . THR B 1 151 ? 8.803 43.683 69.981 1.00 21.16 149 THR B O 1
ATOM 2883 N N . ALA B 1 152 ? 9.567 44.762 68.156 1.00 12.14 150 ALA B N 1
ATOM 2884 C CA . ALA B 1 152 ? 8.997 43.814 67.185 1.00 17.28 150 ALA B CA 1
ATOM 2885 C C . ALA B 1 152 ? 9.451 42.365 67.375 1.00 19.87 150 ALA B C 1
ATOM 2886 O O . ALA B 1 152 ? 8.625 41.468 67.595 1.00 17.87 150 ALA B O 1
ATOM 2888 N N . ASP B 1 153 ? 10.761 42.158 67.274 1.00 17.21 151 ASP B N 1
ATOM 2889 C CA . ASP B 1 153 ? 11.376 40.844 67.351 1.00 14.62 151 ASP B CA 1
ATOM 2890 C C . ASP B 1 153 ? 11.118 40.188 68.703 1.00 22.20 151 ASP B C 1
ATOM 2891 O O . ASP B 1 153 ? 10.769 39.005 68.769 1.00 25.46 151 ASP B O 1
ATOM 2896 N N . GLY B 1 154 ? 11.298 40.960 69.774 1.00 22.26 152 GLY B N 1
ATOM 2897 C CA . GLY B 1 154 ? 11.052 40.468 71.124 1.00 11.24 152 GLY B CA 1
ATOM 2898 C C . GLY B 1 154 ? 12.309 40.293 71.949 1.00 17.68 152 GLY B C 1
ATOM 2899 O O . GLY B 1 154 ? 12.257 40.386 73.174 1.00 32.26 152 GLY B O 1
ATOM 2900 N N . ARG B 1 155 ? 13.440 40.043 71.287 1.00 22.83 153 ARG B N 1
ATOM 2901 C CA . ARG B 1 155 ? 14.718 39.855 71.984 1.00 17.20 153 ARG B CA 1
ATOM 2902 C C . ARG B 1 155 ? 15.297 41.171 72.516 1.00 23.66 153 ARG B C 1
ATOM 2903 O O . ARG B 1 155 ? 16.119 41.167 73.443 1.00 25.10 153 ARG B O 1
ATOM 2911 N N . GLN B 1 156 ? 14.857 42.281 71.916 1.00 18.77 154 GLN B N 1
ATOM 2912 C CA . GLN B 1 156 ? 15.191 43.643 72.350 1.00 20.52 154 GLN B CA 1
ATOM 2913 C C . GLN B 1 156 ? 16.703 43.874 72.515 1.00 13.61 154 GLN B C 1
ATOM 2914 O O . GLN B 1 156 ? 17.155 44.471 73.493 1.00 17.90 154 GLN B O 1
ATOM 2920 N N . ASP B 1 157 ? 17.466 43.397 71.536 1.00 8.43 155 ASP B N 1
ATOM 2921 C CA . ASP B 1 157 ? 18.923 43.388 71.589 1.00 10.66 155 ASP B CA 1
ATOM 2922 C C . ASP B 1 157 ? 19.383 43.264 70.143 1.00 12.29 155 ASP B C 1
ATOM 2923 O O . ASP B 1 157 ? 18.604 42.875 69.268 1.00 16.10 155 ASP B O 1
ATOM 2928 N N . TRP B 1 158 ? 20.651 43.583 69.908 1.00 21.64 156 TRP B N 1
ATOM 2929 C CA . TRP B 1 158 ? 21.304 43.434 68.610 1.00 21.26 156 TRP B CA 1
ATOM 2930 C C . TRP B 1 158 ? 21.439 41.983 68.163 1.00 26.75 156 TRP B C 1
ATOM 2931 O O . TRP B 1 158 ? 21.247 41.052 68.955 1.00 25.86 156 TRP B O 1
ATOM 2942 N N . TYR B 1 159 ? 21.747 41.797 66.881 1.00 27.82 157 TYR B N 1
ATOM 2943 C CA . TYR B 1 159 ? 22.212 40.507 66.400 1.00 27.66 157 TYR B CA 1
ATOM 2944 C C . TYR B 1 159 ? 23.733 40.500 66.431 1.00 27.50 157 TYR B C 1
ATOM 2945 O O . TYR B 1 159 ? 24.377 41.447 65.979 1.00 24.54 157 TYR B O 1
ATOM 2954 N N . THR B 1 160 ? 24.304 39.481 67.014 1.00 34.26 1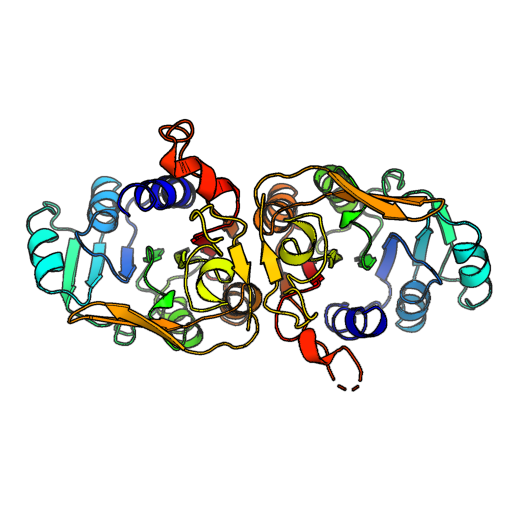58 THR B N 1
ATOM 2955 C CA . THR B 1 160 ? 25.731 39.458 67.197 1.00 41.87 158 THR B CA 1
ATOM 2956 C C . THR B 1 160 ? 26.259 38.239 66.554 1.00 50.94 158 THR B C 1
ATOM 2957 O O . THR B 1 160 ? 25.574 37.264 66.434 1.00 55.56 158 THR B O 1
ATOM 2961 N N . ASP B 1 161 ? 27.490 38.289 66.112 1.00 64.07 159 ASP B N 1
ATOM 2962 C CA . ASP B 1 161 ? 28.145 37.057 65.742 1.00 71.87 159 ASP B CA 1
ATOM 2963 C C . ASP B 1 161 ? 28.865 36.446 66.898 1.00 73.78 159 ASP B C 1
ATOM 2964 O O . ASP B 1 161 ? 28.770 36.921 68.004 1.00 76.04 159 ASP B O 1
ATOM 2969 N N . GLU B 1 162 ? 29.598 35.390 66.631 1.00 80.90 160 GLU B N 1
ATOM 2970 C CA . GLU B 1 162 ? 30.077 34.550 67.704 1.00 80.54 160 GLU B CA 1
ATOM 2971 C C . GLU B 1 162 ? 31.035 35.224 68.627 1.00 80.80 160 GLU B C 1
ATOM 2972 O O . GLU B 1 162 ? 30.855 35.153 69.802 1.00 84.67 160 GLU B O 1
ATOM 2978 N N . THR B 1 163 ? 32.032 35.913 68.107 1.00 82.56 161 THR B N 1
ATOM 2979 C CA . THR B 1 163 ? 32.544 37.137 68.741 1.00 81.87 161 THR B CA 1
ATOM 2980 C C . THR B 1 163 ? 31.544 38.309 68.663 1.00 82.17 161 THR B C 1
ATOM 2981 O O . THR B 1 163 ? 30.996 38.580 67.612 1.00 81.59 161 THR B O 1
ATOM 2985 N N . GLY B 1 164 ? 31.328 39.018 69.766 1.00 76.48 162 GLY B N 1
ATOM 2986 C CA . GLY B 1 164 ? 30.138 39.833 69.935 1.00 61.45 162 GLY B CA 1
ATOM 2987 C C . GLY B 1 164 ? 30.138 41.241 69.363 1.00 50.52 162 GLY B C 1
ATOM 2988 O O . GLY B 1 164 ? 29.746 42.163 70.020 1.00 46.81 162 GLY B O 1
ATOM 2989 N N . ASN B 1 165 ? 30.584 41.382 68.131 1.00 43.68 163 ASN B N 1
ATOM 2990 C CA . ASN B 1 165 ? 30.220 42.489 67.284 1.00 46.82 163 ASN B CA 1
ATOM 2991 C C . ASN B 1 165 ? 28.727 42.670 67.096 1.00 35.19 163 ASN B C 1
ATOM 2992 O O . ASN B 1 165 ? 28.029 41.732 66.864 1.00 31.74 163 ASN B O 1
ATOM 2997 N N . LYS B 1 166 ? 28.259 43.896 67.234 1.00 33.11 164 LYS B N 1
ATOM 2998 C CA . LYS B 1 166 ? 26.852 44.196 66.972 1.00 31.56 164 LYS B CA 1
ATOM 2999 C C . LYS B 1 166 ? 26.683 44.419 65.472 1.00 23.02 164 LYS B C 1
ATOM 3000 O O . LYS B 1 166 ? 27.122 45.437 64.928 1.00 23.58 164 LYS B O 1
ATOM 3006 N N . LEU B 1 167 ? 26.082 43.432 64.812 1.00 8.73 165 LEU B N 1
ATOM 3007 C CA . LEU B 1 167 ? 26.045 43.354 63.353 1.00 19.96 165 LEU B CA 1
ATOM 3008 C C . LEU B 1 167 ? 25.016 44.311 62.760 1.00 25.56 165 LEU B C 1
ATOM 3009 O O . LEU B 1 167 ? 25.323 45.076 61.842 1.00 31.94 165 LE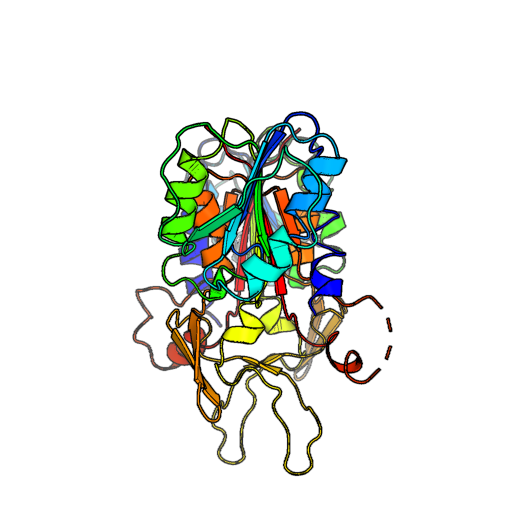U B O 1
ATOM 3014 N N . HIS B 1 168 ? 23.804 44.250 63.308 1.00 25.66 166 HIS B N 1
ATOM 3015 C CA . HIS B 1 168 ? 22.654 45.049 62.890 1.00 12.68 166 HIS B CA 1
ATOM 3016 C C . HIS B 1 168 ? 21.565 44.775 63.904 1.00 24.45 166 HIS B C 1
ATOM 3017 O O . HIS B 1 168 ? 21.718 43.898 64.755 1.00 24.98 166 HIS B O 1
ATOM 3024 N N . TRP B 1 169 ? 20.461 45.507 63.800 1.00 15.45 167 TRP B N 1
ATOM 3025 C CA . TRP B 1 169 ? 19.326 45.298 64.670 1.00 6.26 167 TRP B CA 1
ATOM 3026 C C . TRP B 1 169 ? 18.296 44.413 63.967 1.00 14.85 167 TRP B C 1
ATOM 3027 O O . TRP B 1 169 ? 17.891 44.705 62.845 1.00 20.22 167 TRP B O 1
ATOM 3038 N N . PRO B 1 170 ? 17.869 43.326 64.627 1.00 13.24 168 PRO B N 1
ATOM 3039 C CA . PRO B 1 170 ? 16.909 42.414 64.019 1.00 12.34 168 PRO B CA 1
ATOM 3040 C C . PRO B 1 170 ? 15.456 42.848 64.173 1.00 14.20 168 PRO B C 1
ATOM 3041 O O . PRO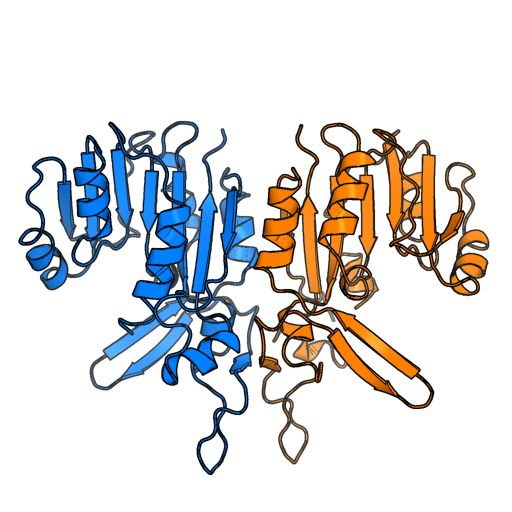 B 1 170 ? 15.021 43.254 65.263 1.00 13.37 168 PRO B O 1
ATOM 3045 N N . VAL B 1 171 ? 14.727 42.781 63.063 1.00 14.36 169 VAL B N 1
ATOM 3046 C CA . VAL B 1 171 ? 13.280 42.998 63.052 1.00 18.06 169 VAL B CA 1
ATOM 3047 C C . VAL B 1 171 ? 12.597 41.713 62.618 1.00 11.92 169 VAL B C 1
ATOM 3048 O O . VAL B 1 171 ? 13.009 41.078 61.645 1.00 20.32 169 VAL B O 1
ATOM 3052 N N . ASP B 1 172 ? 11.567 41.326 63.363 1.00 11.69 170 ASP B N 1
ATOM 3053 C CA . ASP B 1 172 ? 10.754 40.168 63.030 1.00 8.74 170 ASP B CA 1
ATOM 3054 C C . ASP B 1 172 ? 9.381 40.356 63.662 1.00 13.02 170 ASP B C 1
ATOM 3055 O O . ASP B 1 172 ? 9.228 41.196 64.538 1.00 18.08 170 ASP B O 1
ATOM 3060 N N . ARG B 1 173 ? 8.402 39.568 63.203 1.00 18.44 171 ARG B N 1
ATOM 3061 C CA A ARG B 1 173 ? 6.992 39.615 63.629 0.50 17.27 171 ARG B CA 1
ATOM 3062 C CA B ARG B 1 173 ? 7.036 39.606 63.740 0.50 13.72 171 ARG B CA 1
ATOM 3063 C C . ARG B 1 173 ? 6.420 41.018 63.882 1.00 15.30 171 ARG B C 1
ATOM 3064 O O . ARG B 1 173 ? 5.633 41.241 64.802 1.00 15.33 171 ARG B O 1
ATOM 3079 N N . TYR B 1 174 ? 6.785 41.956 62.994 1.00 12.48 172 TYR B N 1
ATOM 3080 C CA . TYR B 1 174 ? 6.348 43.359 63.078 1.00 17.15 172 TYR B CA 1
ATOM 3081 C C . TYR B 1 174 ? 4.835 43.565 63.162 1.00 14.33 172 TYR B C 1
ATOM 3082 O O . TYR B 1 174 ? 4.355 44.397 63.929 1.00 16.56 172 TYR B O 1
ATOM 3091 N N . PHE B 1 175 ? 4.082 42.805 62.385 1.00 14.86 173 PHE B N 1
ATOM 3092 C CA . PHE B 1 175 ? 2.627 42.935 62.416 1.00 14.65 173 PHE B CA 1
ATOM 3093 C C . PHE B 1 175 ? 1.955 42.004 63.416 1.00 10.47 173 PHE B C 1
ATOM 3094 O O . PHE B 1 175 ? 0.717 41.933 63.474 1.00 9.95 173 PHE B O 1
ATOM 3102 N N . ASN B 1 176 ? 2.769 41.298 64.205 1.00 14.35 174 ASN B N 1
ATOM 3103 C CA . ASN B 1 176 ? 2.247 40.495 65.305 1.00 17.64 174 ASN B CA 1
ATOM 3104 C C . ASN B 1 176 ? 2.152 41.325 66.585 1.00 13.10 174 ASN B C 1
ATOM 3105 O O . ASN B 1 176 ? 3.123 41.492 67.317 1.00 15.34 174 ASN B O 1
ATOM 3110 N N . GLU B 1 177 ? 0.956 41.834 66.832 1.00 10.46 175 GLU B N 1
ATOM 3111 C CA . GLU B 1 177 ? 0.713 42.779 67.900 1.00 25.96 175 GLU B CA 1
ATOM 3112 C C . GLU B 1 177 ? 0.181 42.061 69.114 1.00 25.49 175 GLU B C 1
ATOM 3113 O O . GLU B 1 177 ? -1.020 41.796 69.230 1.00 24.17 175 GLU B O 1
ATOM 3119 N N . SER B 1 178 ? 1.105 41.745 70.012 1.00 20.38 176 SER B N 1
ATOM 3120 C CA . SER B 1 178 ? 0.823 40.925 71.177 1.00 24.28 176 SER B CA 1
ATOM 3121 C C . SER B 1 178 ? 1.908 41.197 72.198 1.00 21.51 176 SER B C 1
ATOM 3122 O O . SER B 1 178 ? 2.771 42.060 71.982 1.00 24.83 176 SER B O 1
ATOM 3125 N N . MET B 1 179 ? 1.867 40.445 73.294 1.00 22.39 177 MET B N 1
ATOM 3126 C CA . MET B 1 179 ? 2.821 40.576 74.386 1.00 20.52 177 MET B CA 1
ATOM 3127 C C . MET B 1 179 ? 4.240 40.238 73.945 1.00 13.88 177 MET B C 1
ATOM 3128 O O . MET B 1 179 ? 4.458 39.395 73.079 1.00 23.93 177 MET B O 1
ATOM 3133 N N . ARG B 1 180 ? 5.192 40.944 74.533 1.00 17.77 178 ARG B N 1
ATOM 3134 C CA . ARG B 1 180 ? 6.592 40.601 74.453 1.00 18.30 178 ARG B CA 1
ATOM 3135 C C . ARG B 1 180 ? 7.089 40.473 75.898 1.00 28.69 178 ARG B C 1
ATOM 3136 O O . ARG B 1 180 ? 7.115 41.459 76.658 1.00 15.74 178 ARG B O 1
ATOM 3144 N N . THR B 1 181 ? 7.458 39.256 76.280 1.00 14.05 179 THR B N 1
ATOM 3145 C CA . THR B 1 181 ? 7.925 38.999 77.639 1.00 25.29 179 THR B CA 1
ATOM 3146 C C . THR B 1 181 ? 9.441 38.846 77.669 1.00 30.09 179 THR B C 1
ATOM 3147 O O . THR B 1 181 ? 10.023 38.168 76.822 1.00 34.21 179 THR B O 1
ATOM 3151 N N . SER B 1 182 ? 10.082 39.505 78.629 1.00 26.14 180 SER B N 1
ATOM 3152 C CA . SER B 1 182 ? 11.486 39.239 78.898 1.00 27.81 180 SER B CA 1
ATOM 3153 C C . SER B 1 182 ? 11.679 38.754 80.339 1.00 32.74 180 SER B C 1
ATOM 3154 O O . SER B 1 182 ? 10.957 39.164 81.259 1.00 22.95 180 SER B O 1
ATOM 3157 N N . HIS B 1 183 ? 12.647 37.859 80.510 1.00 24.78 181 HIS B N 1
ATOM 3158 C CA . HIS B 1 183 ? 12.874 37.187 81.779 1.00 23.06 181 HIS B CA 1
ATOM 3159 C C . HIS B 1 183 ? 14.196 37.587 82.403 1.00 25.63 181 HIS B C 1
ATOM 3160 O O . HIS B 1 183 ? 15.218 37.719 81.721 1.00 33.58 181 HIS B O 1
ATOM 3167 N N . PHE B 1 184 ? 14.148 37.802 83.709 1.00 24.14 182 PHE B N 1
ATOM 3168 C CA . PHE B 1 184 ? 15.320 38.060 84.524 1.00 21.65 182 PHE B CA 1
ATOM 3169 C C . PHE B 1 184 ? 15.125 37.253 85.789 1.00 17.46 182 PHE B C 1
ATOM 3170 O O . PHE B 1 184 ? 14.017 36.760 86.048 1.00 29.24 182 PHE B O 1
ATOM 3178 N N . LEU B 1 185 ? 16.184 37.106 86.581 1.00 29.31 183 LEU B N 1
ATOM 3179 C CA . LEU B 1 185 ? 16.034 36.459 87.878 1.00 31.54 183 LEU B CA 1
ATOM 3180 C C . LEU B 1 185 ? 15.060 37.279 88.703 1.00 20.87 183 LEU B C 1
ATOM 3181 O O . LEU B 1 185 ? 15.238 38.483 88.871 1.00 16.67 183 LEU B O 1
ATOM 3186 N N . GLY B 1 186 ? 13.980 36.623 89.122 1.00 18.35 184 GLY B N 1
ATOM 3187 C CA . GLY B 1 186 ? 12.978 37.242 89.962 1.00 23.41 184 GLY B CA 1
ATOM 3188 C C . GLY B 1 186 ? 11.958 38.162 89.323 1.00 25.39 184 GLY B C 1
ATOM 3189 O O . GLY B 1 186 ? 11.061 38.642 90.021 1.00 21.14 184 GLY B O 1
ATOM 3190 N N . GLU B 1 187 ? 12.072 38.413 88.016 1.00 29.37 185 GLU B N 1
ATOM 3191 C CA . GLU B 1 187 ? 11.070 39.230 87.315 1.00 29.02 185 GLU B CA 1
ATOM 3192 C C . GLU B 1 187 ? 10.771 38.876 85.859 1.00 28.30 185 GLU B C 1
ATOM 3193 O O . GLU B 1 187 ? 11.671 38.607 85.053 1.00 25.43 185 GLU B O 1
ATOM 3199 N N . ASP B 1 188 ? 9.478 38.881 85.554 1.00 29.96 186 ASP B N 1
ATOM 3200 C CA . ASP B 1 188 ? 8.980 38.916 84.191 1.00 35.46 186 ASP B CA 1
ATOM 3201 C C . ASP B 1 188 ? 8.679 40.368 83.848 1.00 31.64 186 ASP B C 1
ATOM 3202 O O . ASP B 1 188 ? 8.069 41.090 84.641 1.00 31.19 186 ASP B O 1
ATOM 3207 N N . VAL B 1 189 ? 9.138 40.799 82.679 1.00 31.62 187 VAL B N 1
ATOM 3208 C CA . VAL B 1 189 ? 8.772 42.101 82.139 1.00 28.55 187 VAL B CA 1
ATOM 3209 C C . VAL B 1 189 ? 7.748 41.866 81.032 1.00 23.34 187 VAL B C 1
ATOM 3210 O O . VAL B 1 189 ? 7.967 41.036 80.158 1.00 20.82 187 VAL B O 1
ATOM 3214 N N . GLN B 1 190 ? 6.618 42.564 81.091 1.00 20.72 188 GLN B N 1
ATOM 3215 C CA . GLN B 1 190 ? 5.584 42.415 80.065 1.00 28.05 188 GLN B CA 1
ATOM 3216 C C . GLN B 1 190 ? 5.345 43.705 79.289 1.00 28.35 188 GLN B C 1
ATOM 3217 O O . GLN B 1 190 ? 4.881 44.704 79.842 1.00 27.71 188 GLN B O 1
ATOM 3223 N N . LYS B 1 191 ? 5.680 43.666 78.003 1.00 28.96 189 LYS B N 1
ATOM 3224 C CA . LYS B 1 191 ? 5.473 44.784 77.098 1.00 17.35 189 LYS B CA 1
ATOM 3225 C C . LYS B 1 191 ? 4.482 44.362 76.031 1.00 23.88 189 LYS B C 1
ATOM 3226 O O . LYS B 1 191 ? 4.302 43.173 75.788 1.00 17.72 189 LYS B O 1
ATOM 3232 N N . TYR B 1 192 ? 3.845 45.337 75.388 1.00 17.61 190 TYR B N 1
ATOM 3233 C CA . TYR B 1 192 ? 2.945 45.049 74.284 1.00 15.63 190 TYR B CA 1
ATOM 3234 C C . TYR B 1 192 ? 3.458 45.701 73.013 1.00 24.85 190 TYR B C 1
ATOM 3235 O O . TYR B 1 192 ? 3.608 46.927 72.949 1.00 24.10 190 TYR B O 1
ATOM 3244 N N . HIS B 1 193 ? 3.757 44.874 72.011 1.00 25.23 191 HIS B N 1
ATOM 3245 C CA . HIS B 1 193 ? 4.244 45.386 70.735 1.00 22.46 191 HIS B CA 1
ATOM 3246 C C . HIS B 1 193 ? 3.082 45.875 69.886 1.00 12.71 191 HIS B C 1
ATOM 3247 O O . HIS B 1 193 ? 2.121 45.149 69.675 1.00 12.74 191 HIS B O 1
ATOM 3254 N N . ARG B 1 194 ? 3.194 47.112 69.408 1.00 22.34 192 ARG B N 1
ATOM 3255 C CA . ARG B 1 194 ? 2.265 47.685 68.437 1.00 20.58 192 ARG B CA 1
ATOM 3256 C C . ARG B 1 194 ? 3.050 48.291 67.274 1.00 19.10 192 ARG B C 1
ATOM 3257 O O . ARG B 1 194 ? 4.216 48.630 67.430 1.00 14.34 192 ARG B O 1
ATOM 3265 N N . THR B 1 195 ? 2.415 48.420 66.113 1.00 17.67 193 THR B N 1
ATOM 3266 C CA . THR B 1 195 ? 3.069 49.014 64.943 1.00 18.93 193 THR B CA 1
ATOM 3267 C C . THR B 1 195 ? 3.016 50.537 65.026 1.00 26.62 193 THR B C 1
ATOM 3268 O O . THR B 1 195 ? 2.321 51.083 65.887 1.00 25.51 193 THR B O 1
ATOM 3272 N N . VAL B 1 196 ? 3.739 51.215 64.127 1.00 17.62 194 VAL B N 1
ATOM 3273 C CA . VAL B 1 196 ? 3.623 52.676 63.968 1.00 14.22 194 VAL B CA 1
ATOM 3274 C C . VAL B 1 196 ? 2.198 53.063 63.525 1.00 8.65 194 VAL B C 1
ATOM 3275 O O . VAL B 1 196 ? 1.630 54.045 64.025 1.00 17.46 194 VAL B O 1
ATOM 3279 N N . THR B 1 197 ? 1.627 52.257 62.625 1.00 10.07 195 THR B N 1
ATOM 3280 C CA . THR B 1 197 ? 0.238 52.388 62.173 1.00 10.47 195 THR B CA 1
ATOM 3281 C C . THR B 1 197 ? -0.731 52.444 63.345 1.00 10.99 195 THR B C 1
ATOM 3282 O O . THR B 1 197 ? -1.512 53.382 63.445 1.00 16.28 195 THR B O 1
ATOM 3286 N N . THR B 1 198 ? -0.650 51.446 64.229 1.00 17.64 196 THR B N 1
ATOM 3287 C CA . THR B 1 198 ? -1.532 51.325 65.398 1.00 11.26 196 THR B CA 1
ATOM 3288 C C . THR B 1 198 ? -1.536 52.574 66.285 1.00 12.57 196 THR B C 1
ATOM 3289 O O . THR B 1 198 ? -2.596 53.096 66.594 1.00 11.93 196 THR B O 1
ATOM 3293 N N . TYR B 1 199 ? -0.357 53.048 66.675 1.00 14.26 197 TYR B N 1
ATOM 3294 C CA . TYR B 1 199 ? -0.253 54.266 67.474 1.00 20.57 197 TYR B CA 1
ATOM 3295 C C . TYR B 1 199 ? -0.872 55.473 66.779 1.00 28.56 197 TYR B C 1
ATOM 3296 O O . TYR B 1 199 ? -1.651 56.201 67.397 1.00 23.92 197 TYR B O 1
ATOM 3305 N N . ILE B 1 200 ? -0.561 55.652 65.493 1.00 21.96 198 ILE B N 1
ATOM 3306 C CA . ILE B 1 200 ? -1.068 56.799 64.741 1.00 15.04 198 ILE B CA 1
ATOM 3307 C C . ILE B 1 200 ? -2.563 56.688 64.413 1.00 18.20 198 ILE B C 1
ATOM 3308 O O . ILE B 1 200 ? -3.310 57.634 64.679 1.00 11.77 198 ILE B O 1
ATOM 3313 N N . GLN B 1 201 ? -3.003 55.533 63.903 1.00 5.62 199 GLN B N 1
ATOM 3314 C CA . GLN B 1 201 ? -4.405 55.361 63.478 1.00 20.53 199 GLN B CA 1
ATOM 3315 C C . GLN B 1 201 ? -5.401 55.294 64.629 1.00 15.22 199 GLN B C 1
ATOM 3316 O O . GLN B 1 201 ? -6.579 55.615 64.446 1.00 23.26 199 GLN B O 1
ATOM 3322 N N . THR B 1 202 ? -4.936 54.858 65.799 1.00 20.22 200 THR B N 1
ATOM 3323 C CA . THR B 1 202 ? -5.781 54.800 66.989 1.00 18.17 200 THR B CA 1
ATOM 3324 C C . THR B 1 202 ? -6.066 56.209 67.511 1.00 19.41 200 THR B C 1
ATOM 3325 O O . THR B 1 202 ? -7.214 56.530 67.835 1.00 21.93 200 THR B O 1
ATOM 3329 N N . LEU B 1 203 ? -5.025 57.043 67.567 1.00 11.45 201 LEU B N 1
ATOM 3330 C CA . LEU B 1 203 ? -5.171 58.464 67.879 1.00 18.04 201 LEU B CA 1
ATOM 3331 C C . LEU B 1 203 ? -6.152 59.130 66.914 1.00 19.46 201 LEU B C 1
ATOM 3332 O O . LEU B 1 203 ? -7.099 59.789 67.340 1.00 24.42 201 LEU B O 1
ATOM 3337 N N . LEU B 1 204 ? -5.936 58.908 65.622 1.00 14.35 202 LEU B N 1
ATOM 3338 C CA . LEU B 1 204 ? -6.801 59.440 64.571 1.00 19.11 202 LEU B CA 1
ATOM 3339 C C . LEU B 1 204 ? -8.271 59.010 64.673 1.00 21.18 202 LEU B C 1
ATOM 3340 O O . LEU B 1 204 ? -9.166 59.847 64.527 1.00 25.80 202 LEU B O 1
ATOM 3345 N N . LYS B 1 205 ? -8.525 57.726 64.938 1.00 21.58 203 LYS B N 1
ATOM 3346 C CA . LYS B 1 205 ? -9.908 57.223 64.980 1.00 14.88 203 LYS B CA 1
ATOM 3347 C C . LYS B 1 205 ? -10.669 57.623 66.253 1.00 23.37 203 LYS B C 1
ATOM 3348 O O . LYS B 1 205 ? -11.900 57.591 66.285 1.00 20.41 203 LYS B O 1
ATOM 3354 N N . ASN B 1 206 ? -9.925 58.011 67.285 1.00 26.03 204 ASN B N 1
ATOM 3355 C CA . ASN B 1 206 ? -10.501 58.468 68.538 1.00 24.42 204 ASN B CA 1
ATOM 3356 C C . ASN B 1 206 ? -10.620 59.989 68.634 1.00 28.55 204 ASN B C 1
ATOM 3357 O O . ASN B 1 206 ? -10.921 60.516 69.700 1.00 41.18 204 ASN B O 1
ATOM 3362 N N . GLY B 1 207 ? -10.382 60.683 67.521 1.00 31.01 205 GLY B N 1
ATOM 3363 C CA . GLY B 1 207 ? -10.600 62.132 67.431 1.00 15.68 205 GLY B CA 1
ATOM 3364 C C . GLY B 1 207 ? -9.422 63.028 67.776 1.00 26.37 205 GLY B C 1
ATOM 3365 O O . GLY B 1 207 ? -9.610 64.179 68.195 1.00 21.80 205 GLY B O 1
ATOM 3366 N N . PHE B 1 208 ? -8.204 62.515 67.622 1.00 13.12 206 PHE B N 1
ATOM 3367 C CA . PHE B 1 208 ? -7.020 63.358 67.788 1.00 20.47 206 PHE B CA 1
ATOM 3368 C C . PHE B 1 208 ? -6.448 63.817 66.451 1.00 10.24 206 PHE B C 1
ATOM 3369 O O . PHE B 1 208 ? -6.584 63.136 65.441 1.00 25.64 206 PHE B O 1
ATOM 3377 N N . GLN B 1 209 ? -5.809 64.982 66.466 1.00 23.03 207 GLN B N 1
ATOM 3378 C CA . GLN B 1 209 ? -5.052 65.492 65.333 1.00 21.60 207 GLN B CA 1
ATOM 3379 C C . GLN B 1 209 ? -3.582 65.247 65.636 1.00 26.88 207 GLN B C 1
ATOM 3380 O O . GLN B 1 209 ? -3.132 65.521 66.743 1.00 25.78 207 GLN B O 1
ATOM 3386 N N . ILE B 1 210 ? -2.841 64.734 64.657 1.00 15.45 208 ILE B N 1
ATOM 3387 C CA . ILE B 1 210 ? -1.406 64.514 64.801 1.00 11.85 208 ILE B CA 1
ATOM 3388 C C . ILE B 1 210 ? -0.659 65.845 64.587 1.00 18.71 208 ILE B C 1
ATOM 3389 O O . ILE B 1 210 ? -0.784 66.454 63.526 1.00 10.22 208 ILE B O 1
ATOM 3394 N N . ASN B 1 211 ? 0.101 66.290 65.591 1.00 9.30 209 ASN B N 1
ATOM 3395 C CA . ASN B 1 211 ? 0.876 67.537 65.503 1.00 11.04 209 ASN B CA 1
ATOM 3396 C C . ASN B 1 211 ? 2.372 67.343 65.242 1.00 21.12 209 ASN B C 1
ATOM 3397 O O . ASN B 1 211 ? 3.029 68.221 64.669 1.00 23.35 209 ASN B O 1
ATOM 3402 N N . SER B 1 212 ? 2.901 66.205 65.686 1.00 13.87 210 SER B N 1
ATOM 3403 C CA . SER B 1 212 ? 4.333 65.915 65.638 1.00 18.89 210 SER B CA 1
ATOM 3404 C C . SER B 1 212 ? 4.569 64.436 65.905 1.00 21.48 210 SER B C 1
ATOM 3405 O O . SER B 1 212 ? 3.986 63.871 66.839 1.00 25.92 210 SER B O 1
ATOM 3408 N N . VAL B 1 213 ? 5.394 63.809 65.063 1.00 19.32 211 VAL B N 1
ATOM 3409 C CA . VAL B 1 213 ? 5.877 62.436 65.289 1.00 11.21 211 VAL B CA 1
ATOM 3410 C C . VAL B 1 213 ? 7.402 62.433 65.146 1.00 13.16 211 VAL B C 1
ATOM 3411 O O . VAL B 1 213 ? 7.928 62.722 64.073 1.00 18.02 211 VAL B O 1
ATOM 3415 N N . ILE B 1 214 ? 8.100 62.116 66.234 1.00 7.95 212 ILE B N 1
ATOM 3416 C CA . ILE B 1 214 ? 9.559 62.179 66.289 1.00 9.80 212 ILE B CA 1
ATOM 3417 C C . ILE B 1 214 ? 10.141 60.846 66.759 1.00 15.24 212 ILE B C 1
ATOM 3418 O O . ILE B 1 214 ? 9.619 60.228 67.690 1.00 19.12 212 ILE B O 1
ATOM 3423 N N . GLU B 1 215 ? 11.197 60.397 66.082 1.00 10.56 213 GLU B N 1
ATOM 3424 C CA . GLU B 1 215 ? 12.025 59.281 66.538 1.00 17.07 213 GLU B CA 1
ATOM 3425 C C . GLU B 1 215 ? 13.359 59.898 66.923 1.00 18.32 213 GLU B C 1
ATOM 3426 O O . GLU B 1 215 ? 14.159 60.237 66.049 1.00 27.80 213 GLU B O 1
ATOM 3432 N N . PRO B 1 216 ? 13.591 60.090 68.230 1.00 23.81 214 PRO B N 1
ATOM 3433 C CA . PRO B 1 216 ? 14.800 60.789 68.659 1.00 15.24 214 PRO B CA 1
ATOM 3434 C C . PRO B 1 216 ? 16.105 60.015 68.490 1.00 30.53 214 PRO B C 1
ATOM 3435 O O . PRO B 1 216 ? 16.136 58.779 68.567 1.00 25.75 214 PRO B O 1
ATOM 3439 N N . GLU B 1 217 ? 17.164 60.778 68.246 1.00 31.60 215 GLU B N 1
ATOM 3440 C CA . GLU B 1 217 ? 18.535 60.304 68.266 1.00 34.32 215 GLU B CA 1
ATOM 3441 C C . GLU B 1 217 ? 19.161 60.943 69.499 1.00 41.61 215 GLU B C 1
ATOM 3442 O O . GLU B 1 217 ? 18.719 62.017 69.912 1.00 42.02 215 GLU B O 1
ATOM 3448 N N . PRO B 1 218 ? 20.181 60.293 70.105 1.00 53.89 216 PRO B N 1
ATOM 3449 C CA . PRO B 1 218 ? 20.800 60.925 71.279 1.00 51.63 216 PRO B CA 1
ATOM 3450 C C . PRO B 1 218 ? 21.711 62.102 70.908 1.00 52.46 216 PRO B C 1
ATOM 3451 O O . PRO B 1 218 ? 22.069 62.264 69.737 1.00 45.31 216 PRO B O 1
ATOM 3455 N N . ALA B 1 219 ? 22.063 62.918 71.901 1.00 62.91 217 ALA B N 1
ATOM 3456 C CA . ALA B 1 219 ? 22.900 64.099 71.685 1.00 67.69 217 ALA B CA 1
ATOM 3457 C C . ALA B 1 219 ? 24.387 63.747 71.675 1.00 72.63 217 ALA B C 1
ATOM 3458 O O . ALA B 1 219 ? 24.845 62.942 70.861 1.00 66.91 217 ALA B O 1
ATOM 3460 N N . PRO B 1 226 ? 31.226 55.655 75.622 1.00 102.80 224 PRO B N 1
ATOM 3461 C CA . PRO B 1 226 ? 30.139 54.845 76.161 1.00 100.84 224 PRO B CA 1
ATOM 3462 C C . PRO B 1 226 ? 29.393 54.079 75.063 1.00 102.00 224 PRO B C 1
ATOM 3463 O O . PRO B 1 226 ? 29.807 54.111 73.900 1.00 98.34 224 PRO B O 1
ATOM 3467 N N . GLU B 1 227 ? 28.314 53.391 75.438 1.00 101.67 225 GLU B N 1
ATOM 3468 C CA . GLU B 1 227 ? 27.450 52.711 74.465 1.00 101.14 225 GLU B CA 1
ATOM 3469 C C . GLU B 1 227 ? 26.199 53.524 74.113 1.00 96.21 225 GLU B C 1
ATOM 3470 O O . GLU B 1 227 ? 25.064 53.061 74.264 1.00 96.74 225 GLU B O 1
ATOM 3476 N N . MET B 1 228 ? 26.435 54.752 73.663 1.00 92.22 226 MET B N 1
ATOM 3477 C CA . MET B 1 228 ? 25.437 55.532 72.941 1.00 83.73 226 MET B CA 1
ATOM 3478 C C . MET B 1 228 ? 25.856 55.548 71.472 1.00 81.95 226 MET B C 1
ATOM 3479 O O . MET B 1 228 ? 25.123 56.031 70.602 1.00 73.69 226 MET B O 1
ATOM 3484 N N . GLN B 1 229 ? 27.045 54.986 71.231 1.00 77.79 227 GLN B N 1
ATOM 3485 C CA . GLN B 1 229 ? 27.692 54.864 69.919 1.00 72.88 227 GLN B CA 1
ATOM 3486 C C . GLN B 1 229 ? 26.838 54.123 68.886 1.00 60.30 227 GLN B C 1
ATOM 3487 O O . GLN B 1 229 ? 26.794 54.506 67.714 1.00 63.28 227 GLN B O 1
ATOM 3493 N N . ASP B 1 230 ? 26.153 53.077 69.338 1.00 54.09 228 ASP B N 1
ATOM 3494 C CA . ASP B 1 230 ? 25.315 52.260 68.470 1.00 43.99 228 ASP B CA 1
ATOM 3495 C C . ASP B 1 230 ? 23.857 52.735 68.373 1.00 42.97 228 ASP B C 1
ATOM 3496 O O . ASP B 1 230 ? 23.082 52.170 67.603 1.00 43.98 228 ASP B O 1
ATOM 3501 N N . GLU B 1 231 ? 23.488 53.776 69.122 1.00 43.95 229 GLU B N 1
ATOM 3502 C CA . GLU B 1 231 ? 22.089 54.259 69.158 1.00 38.40 229 GLU B CA 1
ATOM 3503 C C . GLU B 1 231 ? 21.634 55.035 67.918 1.00 40.38 229 GLU B C 1
ATOM 3504 O O . GLU B 1 231 ? 20.431 55.253 67.711 1.00 39.09 229 GLU B O 1
ATOM 3510 N N . TYR B 1 232 ? 22.596 55.432 67.091 1.00 36.23 230 TYR B N 1
ATOM 3511 C CA . TYR B 1 232 ? 22.313 56.159 65.854 1.00 35.96 230 TYR B CA 1
ATOM 3512 C C . TYR B 1 232 ? 21.914 55.212 64.727 1.00 26.71 230 TYR B C 1
ATOM 3513 O O . TYR B 1 232 ? 21.511 55.655 63.648 1.00 38.00 230 TYR B O 1
ATOM 3522 N N . ARG B 1 233 ? 22.004 53.909 65.002 1.00 29.38 231 ARG B N 1
ATOM 3523 C CA . ARG B 1 233 ? 21.837 52.851 64.002 1.00 23.39 231 ARG B CA 1
ATOM 3524 C C . ARG B 1 233 ? 20.403 52.341 63.871 1.00 20.76 231 ARG B C 1
ATOM 3525 O O . ARG B 1 233 ? 19.992 51.888 62.799 1.00 20.48 231 ARG B O 1
ATOM 3533 N N . ARG B 1 234 ? 19.645 52.404 64.959 1.00 17.72 232 ARG B N 1
ATOM 3534 C CA . ARG B 1 234 ? 18.248 51.979 64.945 1.00 16.03 232 ARG B CA 1
ATOM 3535 C C . ARG B 1 234 ? 17.417 52.850 65.895 1.00 14.79 232 ARG B C 1
ATOM 3536 O O . ARG B 1 234 ? 17.966 53.387 66.861 1.00 9.49 232 ARG B O 1
ATOM 3544 N N . PRO B 1 235 ? 16.100 52.990 65.637 1.00 11.90 233 PRO B N 1
ATOM 3545 C CA . PRO B 1 235 ? 15.336 53.874 66.524 1.00 19.17 233 PRO B CA 1
ATOM 3546 C C . PRO B 1 235 ? 14.921 53.176 67.821 1.00 24.40 233 PRO B C 1
ATOM 3547 O O . PRO B 1 235 ? 14.521 52.005 67.814 1.00 22.34 233 PRO B O 1
ATOM 3551 N N . MET B 1 236 ? 15.026 53.887 68.933 1.00 29.86 234 MET B N 1
ATOM 3552 C CA . MET B 1 236 ? 14.726 53.274 70.211 1.00 27.41 234 MET B CA 1
ATOM 3553 C C . MET B 1 236 ? 13.357 53.664 70.726 1.00 25.07 234 MET B C 1
ATOM 3554 O O . MET B 1 236 ? 12.666 52.863 71.361 1.00 14.59 234 MET B O 1
ATOM 3559 N N . MET B 1 237 ? 12.961 54.893 70.423 1.00 12.17 235 MET B N 1
ATOM 3560 C CA . MET B 1 237 ? 11.775 55.483 71.022 1.00 22.32 235 MET B CA 1
ATOM 3561 C C . MET B 1 237 ? 10.888 56.185 70.002 1.00 19.17 235 MET B C 1
ATOM 3562 O O . MET B 1 237 ? 11.369 56.712 68.998 1.00 12.70 235 MET B O 1
ATOM 3567 N N . LEU B 1 238 ? 9.587 56.186 70.261 1.00 13.55 236 LEU B N 1
ATOM 3568 C CA . LEU B 1 238 ? 8.659 56.917 69.419 1.00 13.72 236 LEU B CA 1
ATOM 3569 C C . LEU B 1 238 ? 7.892 57.963 70.228 1.00 17.22 236 LEU B C 1
ATOM 3570 O O . LEU B 1 238 ? 7.256 57.636 71.226 1.00 18.81 236 LEU B O 1
ATOM 3575 N N . LEU B 1 239 ? 7.957 59.217 69.786 1.00 14.32 237 LEU B N 1
ATOM 3576 C CA . LEU B 1 239 ? 7.269 60.319 70.457 1.00 16.55 237 LEU B CA 1
ATOM 3577 C C . LEU B 1 239 ? 6.184 60.888 69.568 1.00 21.40 237 LEU B C 1
ATOM 3578 O O . LEU B 1 239 ? 6.431 61.196 68.405 1.00 24.34 237 LEU B O 1
ATOM 3583 N N . ILE B 1 240 ? 4.981 61.021 70.121 1.00 22.90 238 ILE B N 1
ATOM 3584 C CA . ILE B 1 240 ? 3.849 61.588 69.398 1.00 15.63 238 ILE B CA 1
ATOM 3585 C C . ILE B 1 240 ? 3.186 62.710 70.212 1.00 22.13 238 ILE B C 1
ATOM 3586 O O . ILE B 1 240 ? 2.954 62.558 71.413 1.00 24.58 238 ILE B O 1
ATOM 3591 N N . SER B 1 241 ? 2.916 63.836 69.553 1.00 22.54 239 SER B N 1
ATOM 3592 C CA . SER B 1 241 ? 2.091 64.909 70.111 1.00 9.82 239 SER B CA 1
ATOM 3593 C C . SER B 1 241 ? 0.779 65.008 69.341 1.00 18.45 239 SER B C 1
ATOM 3594 O O . SER B 1 241 ? 0.775 65.086 68.108 1.00 18.49 239 SER B O 1
ATOM 3597 N N . ALA B 1 242 ? -0.330 65.011 70.073 1.00 7.41 240 ALA B N 1
ATOM 3598 C CA . ALA B 1 242 ? -1.662 65.037 69.468 1.00 8.70 240 ALA B CA 1
ATOM 3599 C C . ALA B 1 242 ? -2.575 66.017 70.184 1.00 9.69 240 ALA B C 1
ATOM 3600 O O . ALA B 1 242 ? -2.406 66.245 71.375 1.00 19.25 240 ALA B O 1
ATOM 3602 N N . THR B 1 243 ? -3.527 66.602 69.457 1.00 16.60 241 THR B N 1
ATOM 3603 C CA A THR B 1 243 ? -4.484 67.566 70.019 0.50 17.13 241 THR B CA 1
ATOM 3604 C CA B THR B 1 243 ? -4.491 67.524 70.065 0.50 18.20 241 THR B CA 1
ATOM 3605 C C . THR B 1 243 ? -5.913 67.043 69.870 1.00 20.01 241 THR B C 1
ATOM 3606 O O . THR B 1 243 ? -6.254 66.472 68.831 1.00 16.97 241 THR B O 1
ATOM 3613 N N . LYS B 1 244 ? -6.734 67.244 70.904 1.00 21.44 242 LYS B N 1
ATOM 3614 C CA . LYS B 1 244 ? -8.146 66.883 70.858 1.00 26.15 242 LYS B CA 1
ATOM 3615 C C . LYS B 1 244 ? -8.892 67.705 69.811 1.00 23.81 242 LYS B C 1
ATOM 3616 O O . LYS B 1 244 ? -8.739 68.926 69.739 1.00 33.91 242 LYS B O 1
ATOM 3622 N N . GLN B 1 245 ? -9.674 67.008 68.992 1.00 38.88 243 GLN B N 1
ATOM 3623 C CA . GLN B 1 245 ? -10.580 67.633 68.041 1.00 47.70 243 GLN B CA 1
ATOM 3624 C C . GLN B 1 245 ? -12.015 67.227 68.356 1.00 51.15 243 GLN B C 1
ATOM 3625 O O . GLN B 1 245 ? -12.282 66.068 68.684 1.00 47.30 243 GLN B O 1
ATOM 3631 N N . GLU B 1 246 ? -12.933 68.186 68.264 1.00 57.33 244 GLU B N 1
ATOM 3632 C CA . GLU B 1 246 ? -14.346 67.931 68.547 1.00 72.58 244 GLU B CA 1
ATOM 3633 C C . GLU B 1 246 ? -15.221 68.121 67.312 1.00 65.58 244 GLU B C 1
ATOM 3634 O O . GLU B 1 246 ? -15.718 67.150 66.739 1.00 60.09 244 GLU B O 1
#

Solvent-accessible surface area: 19974 Å² total; per-residue (Å²): 197,58,67,10,46,47,0,4,52,60,28,2,92,125,27,28,48,105,4,86,146,80,22,0,2,1,0,20,8,11,113,0,147,24,0,42,37,0,16,123,80,30,5,135,68,0,17,0,1,16,128,41,97,213,70,8,71,51,0,112,156,130,23,138,40,134,40,12,49,21,77,106,53,21,15,88,96,9,52,125,56,85,82,41,8,30,0,0,2,2,24,49,10,0,4,100,12,64,39,3,46,68,1,0,101,63,0,54,77,2,0,102,59,82,3,20,0,2,0,0,0,25,2,2,1,22,3,0,19,12,113,31,76,22,52,62,41,173,114,44,82,94,64,3,6,1,0,22,97,1,30,76,85,58,69,4,59,27,138,131,177,80,100,99,42,93,14,54,1,14,6,2,21,32,3,0,48,10,0,35,132,20,26,5,60,3,55,16,0,31,4,2,73,8,7,77,163,22,105,120,63,112,95,11,84,37,19,58,44,8,0,32,0,0,0,0,9,0,24,8,78,153,122,78,84,36,4,62,93,43,0,79,145,30,25,52,100,4,82,131,69,14,1,3,2,0,21,1,6,66,0,125,5,0,58,53,0,16,130,74,29,5,128,77,0,18,0,1,16,128,42,93,217,83,5,66,55,0,120,159,120,26,136,41,132,43,12,53,22,71,100,60,21,16,90,96,6,48,115,58,92,81,29,6,28,1,0,0,0,16,35,12,0,3,100,15,62,42,4,40,77,1,0,104,46,0,59,83,1,0,63,70,86,4,13,0,1,0,0,0,7,2,0,2,20,2,0,23,16,115,32,82,20,48,61,49,189,92,60,88,83,64,3,5,1,0,24,98,1,23,70,83,46,74,5,54,29,132,133,188,82,102,89,30,86,16,48,1,16,4,1,21,32,3,0,48,18,0,37,151,20,25,6,58,1,51,19,0,35,5,17,94,41,131,151,131,84,135,24,27,89,47,8,0,24,10,0,0,0,9,0,22,10,83,148

Secondary structure (DSSP, 8-state):
-HHHHHHHHHHHHTT----TT-EEEEET-TT-HHHHHHHHTT-SEEEEEES-HHHHHHHHHH---TTEEEEE--GGG----TT-EEEEEEES-GGG-S-HHHHHHHHHHHEEEEEEEEEEEE-HHHHSSSS-S-EE-SS--EEEEEE--TT---EEEEEETTEEEEEE---HHHHHHHHHHTTEEEEEEE-PPPPGGGSS-GGGGGGGTS--EEEEEEEE--/-HHHHHHHHHTT----TT-EEEEES-TT-HHHHHHHHTT-SEEEEEES-HHHHHHHHHT---TTEEEEE--GGG----TT-EEEEEEES-GGG-S-HHHHHHHHHHHEEEEEEEEEEEE-HHHHSSSS-S-EE-SS--EEEEEE--TT--SEEEEEETTEEEEEE---HHHHHHHHHHTTEEEEEEE------TTTTTTSS--EEEEEEEE--

CATH classification: 3.40.50.150

Radius of gyration: 23.6 Å; Cα contacts (8 Å, |Δi|>4): 998; chains: 2; bounding box: 49×52×74 Å

B-factor: mean 30.47, std 19.31, range [2.0, 128.91]

Nearest PDB structures (foldseek):
  3g5l-assembly1_B  TM=1.005E+00  e=7.287E-50  Listeria monocytogenes serotype 4b str. F2365
  3g5l-assembly2_A  TM=9.985E-01  e=1.403E-46  Listeria monocytogenes serotype 4b str. F2365
  3bkw-assembly1_A  TM=9.256E-01  e=1.181E-26  Mesorhizobium japonicum MAFF 303099
  3bkw-assembly1_B  TM=9.242E-01  e=3.447E-26  Mesorhizobium japonicum MAFF 303099
  6f5z-assembly1_A  TM=7.169E-01  e=1.429E-13  Haloferax volcanii DS2

Sequence (435 aa):
EGLKKAAGEWHELKKMLPDFNNQKKTVLDLGCGFGWHCIYAAEHGAKKVLGIDLSERMLTEAKKRRKTTSSPVVCYEQKAIEDIAIEPDAYNVVLSSSLALHYIASSFDDICKKKVYINLKSSSGSFIFSVEHPVFTADGRRQDWYTDETGNKLHWPVDRYFNESSMRTSHFLGEDVQKYHRTVTTYIQTLLKKNGFQINSVIEPEPAPELKDLPEMQDEYRRPMMLLISATTKQEKAAGEWHHELKKKMLPDFNQKTVLDLGCGFGWWHCIYAAEHGAKKVLGIDLSEERMLTEAKRKKTTSPVVCCYEQKAIEDIAIEPDAYNVVLSSLALHYIASSFDDICKKVYINLKSSSGSFIFSVEHPVFTADGRQDWYTDETGNKLHWPVDRRYFNESMRTSHFLGEDVQKYHRTVTTYIQTLLKNGFQINSVIEPEPAPEMQDEYRRPMMLLISATTKQE